Protein 8X8H (pdb70)

Organism: Lachnoclostridium phytofermentans (strain ATCC 700394 / DSM 18823 / ISDg) (NCBI:txid357809)

Solvent-accessible surface area: 21755 Å² total; per-residue (Å²): 115,79,33,15,26,20,23,0,21,0,27,36,8,18,56,54,4,53,37,38,44,28,50,48,28,10,13,0,3,0,2,9,43,78,16,89,1,46,0,27,88,14,81,74,68,86,68,81,72,115,4,75,30,39,0,45,0,54,11,116,5,68,66,38,75,42,0,0,2,4,42,3,78,13,47,4,67,0,28,0,32,0,9,1,46,29,86,80,71,27,52,0,4,0,57,1,71,61,114,85,60,53,58,63,71,0,56,94,89,81,8,30,36,0,87,0,73,2,60,56,62,28,33,1,14,0,23,0,38,65,61,4,0,0,0,0,25,0,51,3,18,68,80,114,116,75,76,69,43,33,80,0,28,0,27,116,22,15,42,71,4,76,14,73,52,64,12,31,10,44,31,0,36,0,30,8,17,49,17,86,0,46,0,26,87,13,82,79,66,87,72,76,72,115,4,76,28,40,0,45,0,54,9,125,7,67,30,14,73,45,0,0,17,5,17,1,17,11,50,11,78,0,17,0,33,0,8,1,45,26,80,82,70,26,44,0,5,0,40,1,48,60,118,82,58,58,48,73,65,0,59,86,88,79,9,43,31,2,72,0,81,1,61,21,8,12,55,1,15,0,24,0,46,73,58,4,0,0,0,0,25,0,62,2,14,52,75,117,114,75,32,14,31,22,25,0,23,0,27,40,8,15,58,59,4,50,37,33,42,27,48,50,27,8,13,0,3,0,1,7,42,81,17,66,0,44,0,28,85,14,79,82,71,86,66,84,68,118,4,71,26,40,0,46,0,55,10,115,6,66,66,38,70,44,0,0,1,4,43,5,79,13,48,7,77,0,30,0,34,0,8,1,49,29,86,83,71,27,50,0,4,0,59,1,74,60,114,82,62,54,59,70,69,0,55,77,89,84,8,28,34,0,74,0,80,2,60,59,63,29,32,1,13,0,24,0,41,64,63,4,0,0,0,0,26,0,53,3,18,66,78,116,115,78,79,67,50,39,81,0,29,0,27,118,25,15,40,69,4,77,14,74,55,64,10,30,11,44,33,0,33,0,35,8,15,49,17,85,0,44,0,26,85,13,81,84,68,85,78,79,61,112,5,73,30,39,0,46,0,54,10,128,7,68,27,13,64,42,0,0,16,5,17,1,17,11,48,4,69,0,23,0,32,0,8,1,46,29,85,86,67,23,48,0,6,0,40,1,56,60,128,79,56,56,50,74,67,0,57,76,84,84,9,38,32,3,89,2,86,2,59,23,9,12,53,1,14,0,25,0,46,74,57,4,0,0,0,0,29,0,54,2,14,56,62,128

Nearest PDB structures (foldseek):
  8x8h-assembly4_D  TM=1.006E+00  e=2.859E-27  Lachnoclostridium phytofermentans ISDg
  8wc1-assembly1_A  TM=9.326E-01  e=4.404E-12  Monoglobus pectinilyticus
  2o8o-assembly2_B  TM=5.881E-01  e=1.374E-01  Hathewaya histolytica
  8pdz-assembly1_R  TM=3.563E-01  e=3.469E-02  Bacillus paranthracis
  7t69-assembly1_A  TM=2.043E-01  e=1.179E-01  Fusarium oxysporum f. sp. lycopersici

InterPro domains:
  IPR006626 Parallel beta-helix repeat [SM00710] (54-87)
  IPR006626 Parallel beta-helix repeat [SM00710] (296-318)
  IPR006626 Parallel beta-helix repeat [SM00710] (352-381)
  IPR006626 Parallel beta-helix repeat [SM00710] (384-406)
  IPR006626 Parallel beta-helix repeat [SM00710] (413-447)
  IPR006626 Parallel beta-helix repeat [SM00710] (451-473)
  IPR011050 Pectin lyase fold/virulence factor [SSF51126] (194-557)
  IPR012334 Pectin lyase fold [G3DSA:2.160.20.10] (189-616)
  IPR052052 Polysaccharide Lyase 9 [PTHR40088] (191-612)
  IPR053868 Pel9A-like, right handed beta-helix region [PF22842] (203-503)

St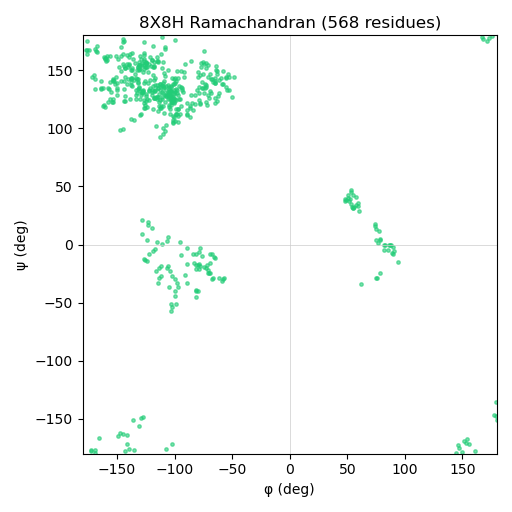ructure (mmCIF, N/CA/C/O backbone):
data_8X8H
#
_entry.id   8X8H
#
_cell.length_a   81.100
_cell.length_b   81.100
_cell.length_c   251.942
_cell.angle_alpha   90.00
_cell.angle_beta   90.00
_cell.angle_gamma   90.00
#
_symmetry.space_group_name_H-M   'P 41 21 2'
#
loop_
_entity.id
_entity.type
_entity.pdbx_description
1 polymer 'Pectate disaccharide-lyase'
2 water water
#
loop_
_atom_site.group_PDB
_atom_site.id
_atom_site.type_symbol
_atom_site.label_atom_id
_atom_site.label_alt_id
_atom_site.label_comp_id
_atom_site.label_asym_id
_atom_site.label_entity_id
_atom_site.label_seq_id
_atom_site.pdbx_PDB_ins_code
_atom_site.Cartn_x
_atom_site.Cartn_y
_atom_site.Cartn_z
_atom_site.occupancy
_atom_site.B_iso_or_equiv
_atom_site.auth_seq_id
_atom_site.auth_comp_id
_atom_site.auth_asym_id
_atom_site.auth_atom_id
_atom_site.pdbx_PDB_model_num
ATOM 1 N N . ALA A 1 3 ? 10.255 16.719 44.949 1.00 47.48 1 ALA A N 1
ATOM 2 C CA . ALA A 1 3 ? 10.154 16.149 43.599 1.00 61.02 1 ALA A CA 1
ATOM 3 C C . ALA A 1 3 ? 8.981 16.768 42.830 1.00 56.52 1 ALA A C 1
ATOM 4 O O . ALA A 1 3 ? 7.830 16.703 43.289 1.00 44.80 1 ALA A O 1
ATOM 6 N N . THR A 1 4 ? 9.249 17.367 41.665 1.00 49.31 2 THR A N 1
ATOM 7 C CA . THR A 1 4 ? 8.185 18.027 40.917 1.00 39.56 2 THR A CA 1
ATOM 8 C C . THR A 1 4 ? 8.300 17.694 39.427 1.00 41.31 2 THR A C 1
ATOM 9 O O . THR A 1 4 ? 9.322 17.195 38.949 1.00 42.99 2 THR A O 1
ATOM 13 N N . THR A 1 5 ? 7.229 17.978 38.693 1.00 32.48 3 THR A N 1
ATOM 14 C CA . THR A 1 5 ? 7.208 17.812 37.246 1.00 33.75 3 THR A CA 1
ATOM 15 C C . THR A 1 5 ? 6.811 19.132 36.595 1.00 34.06 3 THR A C 1
ATOM 16 O O . THR A 1 5 ? 5.777 19.714 36.942 1.00 32.04 3 THR A O 1
ATOM 20 N N . THR A 1 6 ? 7.609 19.591 35.636 1.00 30.96 4 THR A N 1
ATOM 21 C CA . THR A 1 6 ? 7.258 20.779 34.872 1.00 28.17 4 THR A CA 1
ATOM 22 C C . THR A 1 6 ? 6.209 20.416 33.826 1.00 30.00 4 THR A C 1
ATOM 23 O O . THR A 1 6 ? 6.442 19.542 32.976 1.00 29.58 4 THR A O 1
ATOM 27 N N . THR A 1 7 ? 5.044 21.068 33.896 1.00 24.39 5 THR A N 1
ATOM 28 C CA . THR A 1 7 ? 3.932 20.759 32.999 1.00 25.80 5 THR A CA 1
ATOM 29 C C . THR A 1 7 ? 3.618 21.877 32.012 1.00 28.39 5 THR A C 1
ATOM 30 O O . THR A 1 7 ? 2.909 21.630 31.030 1.00 28.32 5 THR A O 1
ATOM 34 N N . HIS A 1 8 ? 4.067 23.101 32.276 1.00 24.19 6 HIS A N 1
ATOM 35 C CA . HIS A 1 8 ? 3.843 24.232 31.382 1.00 26.46 6 HIS A CA 1
ATOM 36 C C . HIS A 1 8 ? 5.103 25.071 31.359 1.00 28.61 6 HIS A C 1
ATOM 37 O O . HIS A 1 8 ? 5.752 25.271 32.405 1.00 28.49 6 HIS A O 1
ATOM 44 N N . GLU A 1 9 ? 5.418 25.600 30.187 1.00 25.67 7 GLU A N 1
ATOM 45 C CA . GLU A 1 9 ? 6.482 26.587 30.092 1.00 27.34 7 GLU A CA 1
ATOM 46 C C . GLU A 1 9 ? 6.260 27.490 28.892 1.00 32.33 7 GLU A C 1
ATOM 47 O O . GLU A 1 9 ? 5.844 27.038 27.819 1.00 27.75 7 GLU A O 1
ATOM 53 N N . LEU A 1 10 ? 6.548 28.773 29.077 1.00 26.52 8 LEU A N 1
ATOM 54 C CA . LEU A 1 10 ? 6.431 29.741 27.988 1.00 27.83 8 LEU A CA 1
ATOM 55 C C . LEU A 1 10 ? 7.554 30.752 28.164 1.00 30.39 8 LEU A C 1
ATOM 56 O O . LEU A 1 10 ? 7.443 31.679 28.979 1.00 27.47 8 LEU A O 1
ATOM 61 N N . ASN A 1 11 ? 8.631 30.567 27.410 1.00 25.03 9 ASN A N 1
ATOM 62 C CA . ASN A 1 11 ? 9.646 31.603 27.227 1.00 23.06 9 ASN A CA 1
ATOM 63 C C . ASN A 1 11 ? 9.223 32.443 26.032 1.00 29.56 9 ASN A C 1
ATOM 64 O O . ASN A 1 11 ? 9.232 31.950 24.887 1.00 24.98 9 ASN A O 1
ATOM 69 N N . VAL A 1 12 ? 8.849 33.707 26.300 1.00 22.95 10 VAL A N 1
ATOM 70 C CA . VAL A 1 12 ? 8.343 34.613 25.256 1.00 24.84 10 VAL A CA 1
ATOM 71 C C . VAL A 1 12 ? 9.375 34.791 24.150 1.00 26.63 10 VAL A C 1
ATOM 72 O O . VAL A 1 12 ? 9.019 34.986 22.972 1.00 27.71 10 VAL A O 1
ATOM 76 N N . SER A 1 13 ? 10.660 34.723 24.507 1.00 24.53 11 SER A N 1
ATOM 77 C CA . SER A 1 13 ? 11.731 34.863 23.531 1.00 29.04 11 SER A CA 1
ATOM 78 C C . SER A 1 13 ? 11.752 33.696 22.549 1.00 36.16 11 SER A C 1
ATOM 79 O O . SER A 1 13 ? 12.175 33.871 21.408 1.00 32.09 11 SER A O 1
ATOM 82 N N . ASN A 1 14 ? 11.305 32.507 22.968 1.00 29.77 12 ASN A N 1
ATOM 83 C CA . ASN A 1 14 ? 11.364 31.313 22.130 1.00 29.87 12 ASN A CA 1
ATOM 84 C C . ASN A 1 14 ? 10.023 30.879 21.577 1.00 33.32 12 ASN A C 1
ATOM 85 O O . ASN A 1 14 ? 9.997 30.099 20.619 1.00 30.07 12 ASN A O 1
ATOM 90 N N . SER A 1 15 ? 8.912 31.306 22.175 1.00 26.02 13 SER A N 1
ATOM 91 C CA . SER A 1 15 ? 7.619 30.786 21.780 1.00 28.93 13 SER A CA 1
ATOM 92 C C . SER A 1 15 ? 6.676 31.828 21.208 1.00 22.63 13 SER A C 1
ATOM 93 O O . SER A 1 15 ? 5.564 31.473 20.809 1.00 25.74 13 SER A O 1
ATOM 96 N N . MET A 1 16 ? 7.055 33.099 21.184 1.00 27.00 14 MET A N 1
ATOM 97 C CA . MET A 1 16 ? 6.207 34.117 20.595 1.00 21.58 14 MET A CA 1
ATOM 98 C C . MET A 1 16 ? 7.013 34.889 19.572 1.00 23.97 14 MET A C 1
ATOM 99 O O . MET A 1 16 ? 8.234 34.769 19.504 1.00 27.66 14 MET A O 1
ATOM 104 N N . THR A 1 17 ? 6.304 35.637 18.723 1.00 25.81 15 THR A N 1
ATOM 105 C CA . THR A 1 17 ? 6.956 36.510 17.756 1.00 29.43 15 THR A CA 1
ATOM 106 C C . THR A 1 17 ? 6.327 37.891 17.825 1.00 24.29 15 THR A C 1
ATOM 107 O O . THR A 1 17 ? 5.162 38.045 18.212 1.00 26.23 15 THR A O 1
ATOM 111 N N . VAL A 1 18 ? 7.122 38.887 17.433 1.00 24.84 16 VAL A N 1
ATOM 112 C CA . VAL A 1 18 ? 6.716 40.286 17.498 1.00 29.53 16 VAL A CA 1
ATOM 113 C C . VAL A 1 18 ? 5.413 40.512 16.746 1.00 34.29 16 VAL A C 1
ATOM 114 O O . VAL A 1 18 ? 5.230 40.033 15.616 1.00 29.61 16 VAL A O 1
ATOM 118 N N . GLY A 1 19 ? 4.510 41.267 17.354 1.00 28.66 17 GLY A N 1
ATOM 119 C CA . GLY A 1 19 ? 3.212 41.472 16.750 1.00 31.22 17 GLY A CA 1
ATOM 120 C C . GLY A 1 19 ? 2.175 41.942 17.745 1.00 33.54 17 GLY A C 1
ATOM 121 O O . GLY A 1 19 ? 2.445 42.165 18.931 1.00 30.09 17 GLY A O 1
ATOM 122 N N . GLN A 1 20 ? 0.968 42.091 17.221 1.00 26.01 18 GLN A N 1
ATOM 123 C CA . GLN A 1 20 ? -0.181 42.582 17.966 1.00 28.13 18 GLN A CA 1
ATOM 124 C C . GLN A 1 20 ? -1.354 41.649 17.712 1.00 35.77 18 GLN A C 1
ATOM 125 O O . GLN A 1 20 ? -1.629 41.277 16.560 1.00 28.72 18 GLN A O 1
ATOM 131 N N . TYR A 1 21 ? -2.043 41.281 18.781 1.00 26.26 19 TYR A N 1
ATOM 132 C CA . TYR A 1 21 ? -3.030 40.204 18.747 1.00 29.40 19 TYR A CA 1
ATOM 133 C C . TYR A 1 21 ? -4.301 40.670 19.452 1.00 32.50 19 TYR A C 1
ATOM 134 O O . TYR A 1 21 ? -4.252 41.101 20.612 1.00 31.00 19 TYR A O 1
ATOM 143 N N . SER A 1 22 ? -5.440 40.582 18.760 1.00 29.74 20 SER A N 1
ATOM 144 C CA . SER A 1 22 ? -6.681 41.151 19.273 1.00 28.77 20 SER A CA 1
ATOM 145 C C . SER A 1 22 ? -7.743 40.107 19.576 1.00 27.59 20 SER A C 1
ATOM 146 O O . SER A 1 22 ? -8.860 40.470 19.947 1.00 28.89 20 SER A O 1
ATOM 149 N N . SER A 1 23 ? -7.453 38.832 19.406 1.00 28.40 21 SER A N 1
ATOM 150 C CA . SER A 1 23 ? -8.422 37.799 19.728 1.00 32.45 21 SER A CA 1
ATOM 151 C C . SER A 1 23 ? -7.754 36.814 20.666 1.00 29.51 21 SER A C 1
ATOM 152 O O . SER A 1 23 ? -6.529 36.647 20.633 1.00 29.02 21 SER A O 1
ATOM 155 N N . ASP A 1 24 ? -8.564 36.189 21.520 1.00 31.59 22 ASP A N 1
ATOM 156 C CA . ASP A 1 24 ? -8.033 35.296 22.544 1.00 34.00 22 ASP A CA 1
ATOM 157 C C . ASP A 1 24 ? -7.448 34.053 21.887 1.00 36.10 22 ASP A C 1
ATOM 158 O O . ASP A 1 24 ? -7.990 33.544 20.903 1.00 28.13 22 ASP A O 1
ATOM 163 N N . PHE A 1 25 ? -6.341 33.564 22.442 1.00 27.62 23 PHE A N 1
ATOM 164 C CA . PHE A 1 25 ? -5.607 32.444 21.867 1.00 27.38 23 PHE A CA 1
ATOM 165 C C . PHE A 1 25 ? -4.914 31.682 22.980 1.00 30.80 23 PHE A C 1
ATOM 166 O O . PHE A 1 25 ? -4.728 32.188 24.099 1.00 30.97 23 PHE A O 1
ATOM 174 N N . THR A 1 26 ? -4.522 30.456 22.665 1.00 26.65 24 THR A N 1
ATOM 175 C CA . THR A 1 26 ? -3.853 29.595 23.639 1.00 28.00 24 THR A CA 1
ATOM 176 C C . THR A 1 26 ? -2.496 29.209 23.079 1.00 30.75 24 THR A C 1
ATOM 177 O O . THR A 1 26 ? -2.380 28.863 21.897 1.00 28.02 24 THR A O 1
ATOM 181 N N . LEU A 1 27 ? -1.473 29.297 23.913 1.00 26.02 25 LEU A N 1
ATOM 182 C CA . LEU A 1 27 ? -0.104 29.039 23.498 1.00 24.72 25 LEU A CA 1
ATOM 183 C C . LEU A 1 27 ? 0.603 28.342 24.640 1.00 29.57 25 LEU A C 1
ATOM 184 O O . LEU A 1 27 ? 0.631 28.875 25.757 1.00 26.85 25 LEU A O 1
ATOM 189 N N . ASN A 1 28 ? 1.163 27.161 24.374 1.00 26.66 26 ASN A N 1
ATOM 190 C CA . ASN A 1 28 ? 1.924 26.428 25.397 1.00 25.76 26 ASN A CA 1
ATOM 191 C C . ASN A 1 28 ? 1.085 26.186 26.655 1.00 28.75 26 ASN A C 1
ATOM 192 O O . ASN A 1 28 ? 1.617 26.171 27.783 1.00 28.64 26 ASN A O 1
ATOM 197 N N . GLY A 1 29 ? -0.230 26.024 26.468 1.00 26.38 27 GLY A N 1
ATOM 198 C CA . GLY A 1 29 ? -1.161 25.774 27.554 1.00 31.13 27 GLY A CA 1
ATOM 199 C C . GLY A 1 29 ? -1.638 27.008 28.299 1.00 28.80 27 GLY A C 1
ATOM 200 O O . GLY A 1 29 ? -2.440 26.873 29.238 1.00 30.48 27 GLY A O 1
ATOM 201 N N . PHE A 1 30 ? -1.172 28.200 27.916 1.00 25.38 28 PHE A N 1
ATOM 202 C CA . PHE A 1 30 ? -1.585 29.460 28.525 1.00 25.95 28 PHE A CA 1
ATOM 203 C C . PHE A 1 30 ? -2.566 30.159 27.602 1.00 28.53 28 PHE A C 1
ATOM 204 O O . PHE A 1 30 ? -2.313 30.275 26.392 1.00 26.23 28 PHE A O 1
ATOM 212 N N . THR A 1 31 ? -3.676 30.627 28.154 1.00 26.79 29 THR A N 1
ATOM 213 C CA . THR A 1 31 ? -4.702 31.277 27.340 1.00 26.35 29 THR A CA 1
ATOM 214 C C . THR A 1 31 ? -4.631 32.780 27.582 1.00 33.60 29 THR A C 1
ATOM 215 O O . THR A 1 31 ? -4.755 33.245 28.729 1.00 26.98 29 THR A O 1
ATOM 219 N N . PHE A 1 32 ? -4.351 33.518 26.510 1.00 23.69 30 PHE A N 1
ATOM 220 C CA . PHE A 1 32 ? -4.241 34.971 26.538 1.00 28.12 30 PHE A CA 1
ATOM 221 C C . PHE A 1 32 ? -5.615 35.565 26.284 1.00 33.29 30 PHE A C 1
ATOM 222 O O . PHE A 1 32 ? -6.237 35.298 25.236 1.00 28.00 30 PHE A O 1
ATOM 230 N N . ILE A 1 33 ? -6.089 36.365 27.232 1.00 25.22 31 ILE A N 1
ATOM 231 C CA . ILE A 1 33 ? -7.478 36.824 27.257 1.00 31.60 31 ILE A CA 1
ATOM 232 C C . ILE A 1 33 ? -7.487 38.329 27.051 1.00 31.79 31 ILE A C 1
ATOM 233 O O . ILE A 1 33 ? -6.992 39.076 27.902 1.00 30.49 31 ILE A O 1
ATOM 238 N N . THR A 1 34 ? -8.068 38.779 25.925 1.00 31.59 32 THR A N 1
ATOM 239 C CA . THR A 1 34 ? -7.964 40.188 25.552 1.00 26.96 32 THR A CA 1
ATOM 240 C C . THR A 1 34 ? -8.939 41.076 26.308 1.00 31.06 32 THR A C 1
ATOM 241 O O . THR A 1 34 ? -8.580 42.201 26.670 1.00 33.42 32 THR A O 1
ATOM 245 N N . GLY A 1 35 ? -10.172 40.615 26.527 1.00 32.16 33 GLY A N 1
ATOM 246 C CA . GLY A 1 35 ? -11.234 41.486 27.019 1.00 33.66 33 GLY A CA 1
ATOM 247 C C . GLY A 1 35 ? -11.400 42.720 26.144 1.00 35.67 33 GLY A C 1
ATOM 248 O O . GLY A 1 35 ? -11.740 43.806 26.625 1.00 34.97 33 GLY A O 1
ATOM 249 N N . GLY A 1 36 ? -11.135 42.567 24.852 1.00 33.64 34 GLY A N 1
ATOM 250 C CA . GLY A 1 36 ? -11.257 43.662 23.907 1.00 37.31 34 GLY A CA 1
ATOM 251 C C . GLY A 1 36 ? -10.029 44.537 23.757 1.00 40.76 34 GLY A C 1
ATOM 252 O O . GLY A 1 36 ? -10.056 45.484 22.962 1.00 36.07 34 GLY A O 1
ATOM 253 N N . SER A 1 37 ? -8.955 44.263 24.485 1.00 33.89 35 SER A N 1
ATOM 254 C CA . SER A 1 37 ? -7.705 44.987 24.305 1.00 34.21 35 SER A CA 1
ATOM 255 C C . SER A 1 37 ? -6.740 44.166 23.456 1.00 37.46 35 SER A C 1
ATOM 256 O O . SER A 1 37 ? -7.015 43.030 23.077 1.00 45.01 35 SER A O 1
ATOM 259 N N . ILE A 1 38 ? -5.593 44.758 23.156 1.00 34.78 36 ILE A N 1
ATOM 260 C CA . ILE A 1 38 ? -4.530 44.122 22.386 1.00 30.36 36 ILE A CA 1
ATOM 261 C C . ILE A 1 38 ? -3.518 43.491 23.340 1.00 30.73 36 ILE A C 1
ATOM 262 O O . ILE A 1 38 ? -3.158 44.091 24.365 1.00 34.87 36 ILE A O 1
ATOM 267 N N . TRP A 1 39 ? -3.099 42.259 23.036 1.00 28.90 37 TRP A N 1
ATOM 268 C CA . TRP A 1 39 ? -1.859 41.697 23.568 1.00 27.33 37 TRP A CA 1
ATOM 269 C C . TRP A 1 39 ? -0.739 41.958 22.566 1.00 34.58 37 TRP A C 1
ATOM 270 O O . TRP A 1 39 ? -0.907 41.695 21.365 1.00 30.38 37 TRP A O 1
ATOM 281 N N . GLU A 1 40 ? 0.407 42.450 23.048 1.00 29.25 38 GLU A N 1
ATOM 282 C CA . GLU A 1 40 ? 1.497 42.821 22.153 1.00 25.65 38 GLU A CA 1
ATOM 283 C C . GLU A 1 40 ? 2.808 42.166 22.570 1.00 29.99 38 GLU A C 1
ATOM 284 O O . GLU A 1 40 ? 3.173 42.170 23.754 1.00 28.32 38 GLU A O 1
ATOM 290 N N . VAL A 1 41 ? 3.502 41.594 21.589 1.00 26.75 39 VAL A N 1
ATOM 291 C CA . VAL A 1 41 ? 4.850 41.063 21.735 1.00 26.71 39 VAL A CA 1
ATOM 292 C C . VAL A 1 41 ? 5.808 42.051 21.076 1.00 34.26 39 VAL A C 1
ATOM 293 O O . VAL A 1 41 ? 5.595 42.445 19.919 1.00 28.99 39 VAL A O 1
ATOM 297 N N . ASP A 1 42 ? 6.857 42.465 21.792 1.00 26.04 40 ASP A N 1
ATOM 298 C CA . ASP A 1 42 ? 7.863 43.322 21.163 1.00 31.70 40 ASP A CA 1
ATOM 299 C C . ASP A 1 42 ? 9.245 42.972 21.715 1.00 32.60 40 ASP A C 1
ATOM 300 O O . ASP A 1 42 ? 9.388 42.108 22.586 1.00 27.66 40 ASP A O 1
ATOM 305 N N . SER A 1 43 ? 10.283 43.628 21.181 1.00 28.43 41 SER A N 1
ATOM 306 C CA . SER A 1 43 ? 11.653 43.336 21.601 1.00 29.20 41 SER A CA 1
ATOM 307 C C . SER A 1 43 ? 11.950 44.054 22.914 1.00 31.34 41 SER A C 1
ATOM 308 O O . SER A 1 43 ? 11.636 45.237 23.076 1.00 27.68 41 SER A O 1
ATOM 311 N N . SER A 1 44 ? 12.536 43.322 23.856 1.00 31.26 42 SER A N 1
ATOM 312 C CA . SER A 1 44 ? 12.926 43.893 25.144 1.00 31.56 42 SER A CA 1
ATOM 313 C C . SER A 1 44 ? 13.961 42.945 25.708 1.00 29.96 42 SER A C 1
ATOM 314 O O . SER A 1 44 ? 13.660 41.760 25.891 1.00 26.83 42 SER A O 1
ATOM 317 N N . SER A 1 45 ? 15.186 43.434 25.922 1.00 29.97 43 SER A N 1
ATOM 318 C CA . SER A 1 45 ? 16.271 42.606 26.430 1.00 29.43 43 SER A CA 1
ATOM 319 C C . SER A 1 45 ? 16.382 42.801 27.942 1.00 30.44 43 SER A C 1
ATOM 320 O O . SER A 1 45 ? 16.707 43.899 28.407 1.00 31.48 43 SER A O 1
ATOM 323 N N . ARG A 1 46 ? 16.140 41.727 28.694 1.00 29.48 44 ARG A N 1
ATOM 324 C CA . ARG A 1 46 ? 16.301 41.712 30.147 1.00 32.16 44 ARG A CA 1
ATOM 325 C C . ARG A 1 46 ? 16.835 40.349 30.561 1.00 33.06 44 ARG A C 1
ATOM 326 O O . ARG A 1 46 ? 16.588 39.342 29.894 1.00 29.37 44 ARG A O 1
ATOM 334 N N . SER A 1 47 ? 17.571 40.316 31.668 1.00 29.78 45 SER A N 1
ATOM 335 C CA . SER A 1 47 ? 18.139 39.069 32.158 1.00 30.32 45 SER A CA 1
ATOM 336 C C . SER A 1 47 ? 17.625 38.769 33.552 1.00 33.88 45 SER A C 1
ATOM 337 O O . SER A 1 47 ? 17.268 39.676 34.308 1.00 30.56 45 SER A O 1
ATOM 340 N N . TYR A 1 48 ? 17.611 37.483 33.888 1.00 31.26 46 TYR A N 1
ATOM 341 C CA . TYR A 1 48 ? 17.352 37.064 35.258 1.00 34.46 46 TYR A CA 1
ATOM 342 C C . TYR A 1 48 ? 17.976 35.697 35.465 1.00 35.54 46 TYR A C 1
ATOM 343 O O . TYR A 1 48 ? 17.782 34.795 34.643 1.00 35.57 46 TYR A O 1
ATOM 352 N N . GLY A 1 49 ? 18.724 35.555 36.552 1.00 38.24 47 GLY A N 1
ATOM 353 C CA . GLY A 1 49 ? 19.245 34.252 36.924 1.00 40.30 47 GLY A CA 1
ATOM 354 C C . GLY A 1 49 ? 20.093 33.611 35.849 1.00 42.26 47 GLY A C 1
ATOM 355 O O . GLY A 1 49 ? 19.977 32.402 35.612 1.00 42.94 47 GLY A O 1
ATOM 356 N N . GLY A 1 50 ? 20.937 34.396 35.185 1.00 39.00 48 GLY A N 1
ATOM 357 C CA . GLY A 1 50 ? 21.817 33.875 34.158 1.00 38.37 48 GLY A CA 1
ATOM 358 C C . GLY A 1 50 ? 21.163 33.575 32.825 1.00 42.91 48 GLY A C 1
ATOM 359 O O . GLY A 1 50 ? 21.857 33.102 31.919 1.00 44.24 48 GLY A O 1
ATOM 360 N N . VAL A 1 51 ? 19.854 33.835 32.672 1.00 37.83 49 VAL A N 1
ATOM 361 C CA . VAL A 1 51 ? 19.128 33.661 31.413 1.00 32.97 49 VAL A CA 1
ATOM 362 C C . VAL A 1 51 ? 18.875 35.027 30.799 1.00 36.04 49 VAL A C 1
ATOM 363 O O . VAL A 1 51 ? 18.453 35.961 31.492 1.00 30.28 49 VAL A O 1
ATOM 367 N N . ASN A 1 52 ? 19.101 35.144 29.491 1.00 33.07 50 ASN A N 1
ATOM 368 C CA . ASN A 1 52 ? 18.894 36.392 28.764 1.00 31.81 50 ASN A CA 1
ATOM 369 C C . ASN A 1 52 ? 17.631 36.287 27.925 1.00 34.09 50 ASN A C 1
ATOM 370 O O . ASN A 1 52 ? 17.498 35.369 27.110 1.00 32.04 50 ASN A O 1
ATOM 375 N N . PHE A 1 53 ? 16.716 37.226 28.117 1.00 29.06 51 PHE A N 1
ATOM 376 C CA . PHE A 1 53 ? 15.487 37.270 27.347 1.00 30.16 51 PHE A CA 1
ATOM 377 C C . PHE A 1 53 ? 15.571 38.406 26.336 1.00 28.81 51 PHE A C 1
ATOM 378 O O . PHE A 1 53 ? 16.235 39.419 26.575 1.00 28.26 51 PHE A O 1
ATOM 386 N N . THR A 1 54 ? 14.888 38.225 25.195 1.00 27.28 52 THR A N 1
ATOM 387 C CA . THR A 1 54 ? 14.908 39.223 24.133 1.00 30.89 52 THR A CA 1
ATOM 388 C C . THR A 1 54 ? 13.531 39.717 23.722 1.00 28.27 52 THR A C 1
ATOM 389 O O . THR A 1 54 ? 13.444 40.752 23.056 1.00 27.87 52 THR A O 1
ATOM 393 N N . GLN A 1 55 ? 12.457 39.040 24.115 1.00 26.94 53 GLN A N 1
ATOM 394 C CA . GLN A 1 55 ? 11.119 39.526 23.847 1.00 23.25 53 GLN A CA 1
ATOM 395 C C . GLN A 1 55 ? 10.280 39.510 25.107 1.00 24.14 53 GLN A C 1
ATOM 396 O O . GLN A 1 55 ? 10.500 38.705 26.010 1.00 24.53 53 GLN A O 1
ATOM 402 N N . ARG A 1 56 ? 9.290 40.383 25.130 1.00 22.81 54 ARG A N 1
ATOM 403 C CA . ARG A 1 56 ? 8.279 40.392 26.171 1.00 25.61 54 ARG A CA 1
ATOM 404 C C . ARG A 1 56 ? 6.906 40.343 25.525 1.00 28.69 54 ARG A C 1
ATOM 405 O O . ARG A 1 56 ? 6.723 40.713 24.353 1.00 25.87 54 ARG A O 1
ATOM 413 N N . VAL A 1 57 ? 5.937 39.888 26.310 1.00 21.05 55 VAL A N 1
ATOM 414 C CA . VAL A 1 57 ? 4.536 40.060 25.992 1.00 22.82 55 VAL A CA 1
ATOM 415 C C . VAL A 1 57 ? 3.955 40.994 27.054 1.00 29.30 55 VAL A C 1
ATOM 416 O O . VAL A 1 57 ? 4.074 40.732 28.264 1.00 26.42 55 VAL A O 1
ATOM 420 N N . LYS A 1 58 ? 3.381 42.125 26.614 1.00 25.03 56 LYS A N 1
ATOM 421 C CA . LYS A 1 58 ? 2.983 43.181 27.540 1.00 31.31 56 LYS A CA 1
ATOM 422 C C . LYS A 1 58 ? 1.479 43.378 27.495 1.00 30.15 56 LYS A C 1
ATOM 423 O O . LYS A 1 58 ? 0.857 43.242 26.440 1.00 26.71 56 LYS A O 1
ATOM 429 N N . SER A 1 59 ? 0.889 43.661 28.663 1.00 26.00 57 SER A N 1
ATOM 430 C CA . SER A 1 59 ? -0.567 43.685 28.747 1.00 29.63 57 SER A CA 1
ATOM 431 C C . SER A 1 59 ? -1.154 44.923 28.090 1.00 27.34 57 SER A C 1
ATOM 432 O O . SER A 1 59 ? -2.341 44.924 27.740 1.00 27.81 57 SER A O 1
ATOM 435 N N . GLY A 1 60 ? -0.351 45.962 27.903 1.00 29.58 58 GLY A N 1
ATOM 436 C CA . GLY A 1 60 ? -0.844 47.210 27.370 1.00 32.33 58 GLY A CA 1
ATOM 437 C C . GLY A 1 60 ? -1.571 48.085 28.360 1.00 35.86 58 GLY A C 1
ATOM 438 O O . GLY A 1 60 ? -2.090 49.134 27.962 1.00 30.87 58 GLY A O 1
ATOM 439 N N . GLY A 1 61 ? -1.637 47.694 29.632 1.00 30.33 59 GLY A N 1
ATOM 440 C CA . GLY A 1 61 ? -2.321 48.493 30.628 1.00 34.84 59 GLY A CA 1
ATOM 441 C C . GLY A 1 61 ? -2.863 47.612 31.736 1.00 32.58 59 GLY A C 1
ATOM 442 O O . GLY A 1 61 ? -2.522 46.437 31.849 1.00 30.67 59 GLY A O 1
ATOM 443 N N . LYS A 1 62 ? -3.698 48.218 32.573 1.00 33.60 60 LYS A N 1
ATOM 444 C CA . LYS A 1 62 ? -4.323 47.471 33.653 1.00 32.29 60 LYS A CA 1
ATOM 445 C C . LYS A 1 62 ? -5.431 46.582 33.107 1.00 33.43 60 LYS A C 1
ATOM 446 O O . LYS A 1 62 ? -5.981 46.815 32.023 1.00 34.40 60 LYS A O 1
ATOM 452 N N . GLY A 1 63 ? -5.745 45.535 33.865 1.00 32.95 61 GLY A N 1
ATOM 453 C CA . GLY A 1 63 ? -6.742 44.578 33.427 1.00 32.00 61 GLY A CA 1
ATOM 454 C C . GLY A 1 63 ? -7.504 43.933 34.565 1.00 33.53 61 GLY A C 1
ATOM 455 O O . GLY A 1 63 ? -7.470 44.428 35.689 1.00 31.38 61 GLY A O 1
ATOM 456 N N . THR A 1 64 ? -8.203 42.838 34.280 1.00 32.05 62 THR A N 1
ATOM 457 C CA . THR A 1 64 ? -8.986 42.082 35.257 1.00 30.63 62 THR A CA 1
ATOM 458 C C . THR A 1 64 ? -8.802 40.604 34.929 1.00 32.57 62 THR A C 1
ATOM 459 O O . THR A 1 64 ? -8.034 40.243 34.027 1.00 31.48 62 THR A O 1
ATOM 463 N N . ILE A 1 65 ? -9.563 39.731 35.598 1.00 30.42 63 ILE A N 1
ATOM 464 C CA . ILE A 1 65 ? -9.505 38.320 35.226 1.00 30.65 63 ILE A CA 1
ATOM 465 C C . ILE A 1 65 ? -10.130 38.047 33.865 1.00 33.65 63 ILE A C 1
ATOM 466 O O . ILE A 1 65 ? -10.016 36.929 33.361 1.00 32.44 63 ILE A O 1
ATOM 471 N N . SER A 1 66 ? -10.784 39.026 33.249 1.00 31.55 64 SER A N 1
ATOM 472 C CA . SER A 1 66 ? -11.338 38.820 31.914 1.00 34.53 64 SER A CA 1
ATOM 473 C C . SER A 1 66 ? -10.814 39.841 30.909 1.00 36.95 64 SER A C 1
ATOM 474 O O . SER A 1 66 ? -11.403 40.003 29.836 1.00 37.23 64 SER A O 1
ATOM 477 N N . LYS A 1 67 ? -9.717 40.527 31.231 1.00 32.56 65 LYS A N 1
ATOM 478 C CA . LYS A 1 67 ? -9.175 41.567 30.361 1.00 30.13 65 LYS A CA 1
ATOM 479 C C . LYS A 1 67 ? -7.684 41.688 30.614 1.00 32.82 65 LYS A C 1
ATOM 480 O O . LYS A 1 67 ? -7.265 41.956 31.751 1.00 32.25 65 LYS A O 1
ATOM 486 N N . ARG A 1 68 ? -6.896 41.516 29.550 1.00 29.52 66 ARG A N 1
ATOM 487 C CA . ARG A 1 68 ? -5.440 41.481 29.632 1.00 27.53 66 ARG A CA 1
ATOM 488 C C . ARG A 1 68 ? -4.983 40.448 30.656 1.00 33.41 66 ARG A C 1
ATOM 489 O O . ARG A 1 68 ? -4.087 40.689 31.479 1.00 28.15 66 ARG A O 1
ATOM 497 N N . ALA A 1 69 ? -5.600 39.272 30.596 1.00 28.23 67 ALA A N 1
ATOM 498 C CA . ALA A 1 69 ? -5.327 38.227 31.565 1.00 30.48 67 ALA A CA 1
ATOM 499 C C . ALA A 1 69 ? -4.680 37.034 30.882 1.00 29.72 67 ALA A C 1
ATOM 500 O O . ALA A 1 69 ? -4.828 36.830 29.672 1.00 26.96 67 ALA A O 1
ATOM 502 N N . ILE A 1 70 ? -3.975 36.227 31.675 1.00 29.13 68 ILE A N 1
ATOM 503 C CA . ILE A 1 70 ? -3.389 34.977 31.201 1.00 26.34 68 ILE A CA 1
ATOM 504 C C . ILE A 1 70 ? -3.843 33.831 32.103 1.00 28.53 68 ILE A C 1
ATOM 505 O O . ILE A 1 70 ? -3.552 33.829 33.310 1.00 24.94 68 ILE A O 1
ATOM 510 N N . SER A 1 71 ? -4.493 32.831 31.522 1.00 26.27 69 SER A N 1
ATOM 511 C CA . SER A 1 71 ? -4.996 31.718 32.317 1.00 26.40 69 SER A CA 1
ATOM 512 C C . SER A 1 71 ? -4.299 30.411 31.944 1.00 30.68 69 SER A C 1
ATOM 513 O O . SER A 1 71 ? -3.673 30.274 30.886 1.00 28.61 69 SER A O 1
ATOM 516 N N . PHE A 1 72 ? -4.407 29.446 32.848 1.00 24.06 70 PHE A N 1
ATOM 517 C CA . PHE A 1 72 ? -3.865 28.110 32.645 1.00 25.42 70 PHE A CA 1
ATOM 518 C C . PHE A 1 72 ? -4.610 27.174 33.575 1.00 30.43 70 PHE A C 1
ATOM 519 O O . PHE A 1 72 ? -5.204 27.607 34.566 1.00 28.80 70 PHE A O 1
ATOM 527 N N . THR A 1 73 ? -4.577 25.887 33.248 1.00 29.39 71 THR A N 1
ATOM 528 C CA . THR A 1 73 ? -5.216 24.868 34.072 1.00 28.86 71 THR A CA 1
ATOM 529 C C . THR A 1 73 ? -4.136 23.970 34.638 1.00 31.92 71 THR A C 1
ATOM 530 O O . THR A 1 73 ? -3.295 23.472 33.890 1.00 26.08 71 THR A O 1
ATOM 534 N N . ALA A 1 74 ? -4.137 23.808 35.964 1.00 28.44 72 ALA A N 1
ATOM 535 C CA . ALA A 1 74 ? -3.153 23.007 36.680 1.00 32.55 72 ALA A CA 1
ATOM 536 C C . ALA A 1 74 ? -3.776 21.649 36.976 1.00 29.74 72 ALA A C 1
ATOM 537 O O . ALA A 1 74 ? -4.952 21.574 37.336 1.00 31.46 72 ALA A O 1
ATOM 539 N N . SER A 1 75 ? -2.998 20.577 36.825 1.00 27.50 73 SER A N 1
ATOM 540 C CA . SER A 1 75 ? -3.537 19.261 37.162 1.00 35.43 73 SER A CA 1
ATOM 541 C C . SER A 1 75 ? -3.326 18.871 38.627 1.00 39.34 73 SER A C 1
ATOM 542 O O . SER A 1 75 ? -3.798 17.807 39.032 1.00 35.87 73 SER A O 1
ATOM 545 N N . GLY A 1 76 ? -2.640 19.688 39.421 1.00 34.33 74 GLY A N 1
ATOM 546 C CA . GLY A 1 76 ? -2.490 19.406 40.842 1.00 33.24 74 GLY A CA 1
ATOM 547 C C . GLY A 1 76 ? -1.824 20.583 41.522 1.00 32.12 74 GLY A C 1
ATOM 548 O O . GLY A 1 76 ? -1.546 21.612 40.900 1.00 30.10 74 GLY A O 1
ATOM 549 N N . ALA A 1 77 ? -1.586 20.431 42.820 1.00 29.68 75 ALA A N 1
ATOM 550 C CA . ALA A 1 77 ? -0.853 21.456 43.565 1.00 29.61 75 ALA A CA 1
ATOM 551 C C . ALA A 1 77 ? 0.574 21.610 43.036 1.00 30.13 75 ALA A C 1
ATOM 552 O O . ALA A 1 77 ? 1.218 20.647 42.609 1.00 33.06 75 ALA A O 1
ATOM 554 N N . GLY A 1 78 ? 1.083 22.838 43.098 1.00 28.70 76 GLY A N 1
ATOM 555 C CA . GLY A 1 78 ? 2.417 23.120 42.613 1.00 29.79 76 GLY A CA 1
ATOM 556 C C . GLY A 1 78 ? 2.818 24.573 42.740 1.00 34.32 76 GLY A C 1
ATOM 557 O O . GLY A 1 78 ? 2.417 25.251 43.691 1.00 26.40 76 GLY A O 1
ATOM 558 N N . GLN A 1 79 ? 3.639 25.052 41.803 1.00 25.70 77 GLN A N 1
ATOM 559 C CA . GLN A 1 79 ? 4.187 26.399 41.837 1.00 27.08 77 GLN A CA 1
ATOM 560 C C . GLN A 1 79 ? 4.108 26.999 40.448 1.00 27.52 77 GLN A C 1
ATOM 561 O O . GLN A 1 79 ? 4.449 26.326 39.479 1.00 25.98 77 GLN A O 1
ATOM 567 N N . LEU A 1 80 ? 3.689 28.258 40.361 1.00 25.74 78 LEU A N 1
ATOM 568 C CA . LEU A 1 80 ? 3.732 29.022 39.114 1.00 25.65 78 LEU A CA 1
ATOM 569 C C . LEU A 1 80 ? 4.843 30.055 39.222 1.00 32.84 78 LEU A C 1
ATOM 570 O O . LEU A 1 80 ? 4.902 30.811 40.201 1.00 26.23 78 LEU A O 1
ATOM 575 N N . THR A 1 81 ? 5.736 30.071 38.238 1.00 27.68 79 THR A N 1
ATOM 576 C CA . THR A 1 81 ? 6.791 31.071 38.176 1.00 28.17 79 THR A CA 1
ATOM 577 C C . THR A 1 81 ? 6.413 32.085 37.106 1.00 29.88 79 THR A C 1
ATOM 578 O O . THR A 1 81 ? 6.095 31.695 35.972 1.00 25.46 79 THR A O 1
ATOM 582 N N . VAL A 1 82 ? 6.471 33.373 37.457 1.00 27.44 80 VAL A N 1
ATOM 583 C CA . VAL A 1 82 ? 6.244 34.474 36.511 1.00 27.40 80 VAL A CA 1
ATOM 584 C C . VAL A 1 82 ? 7.441 35.414 36.585 1.00 29.52 80 VAL A C 1
ATOM 585 O O . VAL A 1 82 ? 7.766 35.917 37.670 1.00 28.02 80 VAL A O 1
ATOM 589 N N . TYR A 1 83 ? 8.083 35.668 35.428 1.00 24.92 81 TYR A N 1
ATOM 590 C CA . TYR A 1 83 ? 9.103 36.704 35.296 1.00 22.70 81 TYR A CA 1
ATOM 591 C C . TYR A 1 83 ? 8.442 37.929 34.682 1.00 25.03 81 TYR A C 1
ATOM 592 O O . TYR A 1 83 ? 8.066 37.920 33.503 1.00 26.24 81 TYR A O 1
ATOM 601 N N . ALA A 1 84 ? 8.328 38.993 35.464 1.00 25.30 82 ALA A N 1
ATOM 602 C CA . ALA A 1 84 ? 7.557 40.156 35.051 1.00 27.63 82 ALA A CA 1
ATOM 603 C C . ALA A 1 84 ? 8.289 41.427 35.456 1.00 28.34 82 ALA A C 1
ATOM 604 O O . ALA A 1 84 ? 9.067 41.447 36.421 1.00 26.16 82 ALA A O 1
ATOM 606 N N . MET A 1 85 ? 7.985 42.498 34.729 1.00 25.82 83 MET A N 1
ATOM 607 C CA . MET A 1 85 ? 8.535 43.833 34.964 1.00 24.20 83 MET A CA 1
ATOM 608 C C . MET A 1 85 ? 7.407 44.836 34.807 1.00 26.96 83 MET A C 1
ATOM 609 O O . MET A 1 85 ? 6.515 44.642 33.974 1.00 27.57 83 MET A O 1
ATOM 614 N N . SER A 1 86 ? 7.404 45.881 35.635 1.00 27.63 84 SER A N 1
ATOM 615 C CA . SER A 1 86 ? 6.513 46.999 35.347 1.00 29.31 84 SER A CA 1
ATOM 616 C C . SER A 1 86 ? 6.837 47.540 33.956 1.00 27.38 84 SER A C 1
ATOM 617 O O . SER A 1 86 ? 8.003 47.657 33.581 1.00 27.08 84 SER A O 1
ATOM 620 N N . SER A 1 87 ? 5.811 47.854 33.178 1.00 27.27 85 SER A N 1
ATOM 621 C CA . SER A 1 87 ? 6.115 48.441 31.874 1.00 29.54 85 SER A CA 1
ATOM 622 C C . SER A 1 87 ? 6.482 49.915 31.962 1.00 31.50 85 SER A C 1
ATOM 623 O O . SER A 1 87 ? 6.801 50.520 30.942 1.00 32.57 85 SER A O 1
ATOM 626 N N . GLY A 1 88 ? 6.427 50.518 33.134 1.00 30.51 86 GLY A N 1
ATOM 627 C CA . GLY A 1 88 ? 6.783 51.911 33.276 1.00 32.40 86 GLY A CA 1
ATOM 628 C C . GLY A 1 88 ? 7.652 52.117 34.507 1.00 40.02 86 GLY A C 1
ATOM 629 O O . GLY A 1 88 ? 8.386 51.227 34.938 1.00 37.50 86 GLY A O 1
ATOM 630 N N . SER A 1 89 ? 7.559 53.305 35.086 1.00 33.79 87 SER A N 1
ATOM 631 C CA . SER A 1 89 ? 8.509 53.591 36.152 1.00 37.51 87 SER A CA 1
ATOM 632 C C . SER A 1 89 ? 7.960 53.287 37.537 1.00 39.96 87 SER A C 1
ATOM 633 O O . SER A 1 89 ? 8.728 53.301 38.504 1.00 45.69 87 SER A O 1
ATOM 636 N N . THR A 1 90 ? 6.669 52.988 37.658 1.00 36.35 88 THR A N 1
ATOM 637 C CA . THR A 1 90 ? 6.032 52.739 38.947 1.00 38.73 88 THR A CA 1
ATOM 638 C C . THR A 1 90 ? 5.922 51.244 39.217 1.00 35.80 88 THR A C 1
ATOM 639 O O . THR A 1 90 ? 5.785 50.437 38.292 1.00 29.81 88 THR A O 1
ATOM 643 N N . SER A 1 91 ? 5.982 50.886 40.499 1.00 30.69 89 SER A N 1
ATOM 644 C CA . SER A 1 91 ? 5.733 49.516 40.925 1.00 29.14 89 SER A CA 1
ATOM 645 C C . SER A 1 91 ? 4.269 49.150 40.707 1.00 36.01 89 SER A C 1
ATOM 646 O O . SER A 1 91 ? 3.370 49.964 40.952 1.00 32.47 89 SER A O 1
ATOM 649 N N . ARG A 1 92 ? 4.032 47.901 40.288 1.00 32.05 90 ARG A N 1
ATOM 650 C CA . ARG A 1 92 ? 2.704 47.416 39.919 1.00 30.01 90 ARG A CA 1
ATOM 651 C C . ARG A 1 92 ? 2.529 45.961 40.348 1.00 31.28 90 ARG A C 1
ATOM 652 O O . ARG A 1 92 ? 3.468 45.163 40.255 1.00 32.27 90 ARG A O 1
ATOM 660 N N . ASN A 1 93 ? 1.320 45.606 40.770 1.00 28.62 91 ASN A N 1
ATOM 661 C CA . ASN A 1 93 ? 1.029 44.227 41.154 1.00 27.97 91 ASN A CA 1
ATOM 662 C C . ASN A 1 93 ? 0.810 43.316 39.943 1.00 33.89 91 ASN A C 1
ATOM 663 O O . ASN A 1 93 ? 0.249 43.722 38.917 1.00 28.33 91 ASN A O 1
ATOM 668 N N . VAL A 1 94 ? 1.239 42.067 40.089 1.00 25.55 92 VAL A N 1
ATOM 669 C CA . VAL A 1 94 ? 0.709 40.941 39.330 1.00 30.51 92 VAL A CA 1
ATOM 670 C C . VAL A 1 94 ? -0.056 40.058 40.308 1.00 26.84 92 VAL A C 1
ATOM 671 O O . VAL A 1 94 ? 0.475 39.710 41.367 1.00 25.79 92 VAL A O 1
ATOM 675 N N . THR A 1 95 ? -1.318 39.745 39.986 1.00 24.57 93 THR A N 1
ATOM 676 C CA . THR A 1 95 ? -2.216 39.017 40.882 1.00 25.55 93 THR A CA 1
ATOM 677 C C . THR A 1 95 ? -2.583 37.664 40.279 1.00 32.59 93 THR A C 1
ATOM 678 O O . THR A 1 95 ? -2.841 37.555 39.074 1.00 26.50 93 THR A O 1
ATOM 682 N N . LEU A 1 96 ? -2.580 36.635 41.119 1.00 26.08 94 LEU A N 1
ATOM 683 C CA . LEU A 1 96 ? -3.063 35.310 40.771 1.00 26.53 94 LEU A CA 1
ATOM 684 C C . LEU A 1 96 ? -4.467 35.124 41.339 1.00 33.25 94 LEU A C 1
ATOM 685 O O . LEU A 1 96 ? -4.682 35.269 42.552 1.00 29.21 94 LEU A O 1
ATOM 690 N N . TYR A 1 97 ? -5.412 34.778 40.469 1.00 26.51 95 TYR A N 1
ATOM 691 C CA . TYR A 1 97 ? -6.776 34.472 40.865 1.00 29.64 95 TYR A CA 1
ATOM 692 C C . TYR A 1 97 ? -7.053 32.983 40.674 1.00 32.72 95 TYR A C 1
ATOM 693 O O . TYR A 1 97 ? -6.662 32.386 39.664 1.00 28.65 95 TYR A O 1
ATOM 702 N N . GLY A 1 98 ? -7.725 32.388 41.646 1.00 29.15 96 GLY A N 1
ATOM 703 C CA . GLY A 1 98 ? -8.110 30.990 41.552 1.00 30.54 96 GLY A CA 1
ATOM 704 C C . GLY A 1 98 ? -8.972 30.652 42.745 1.00 35.94 96 GLY A C 1
ATOM 705 O O . GLY A 1 98 ? -9.057 31.422 43.712 1.00 29.54 96 GLY A O 1
ATOM 706 N N . ASN A 1 99 ? -9.616 29.482 42.669 1.00 30.45 97 ASN A N 1
ATOM 707 C CA . ASN A 1 99 ? -10.566 29.079 43.711 1.00 32.15 97 ASN A CA 1
ATOM 708 C C . ASN A 1 99 ? -11.537 30.211 44.024 1.00 36.18 97 ASN A C 1
ATOM 709 O O . ASN A 1 99 ? -11.879 30.461 45.179 1.00 33.27 97 ASN A O 1
ATOM 714 N N . GLY A 1 100 ? -11.939 30.940 42.991 1.00 37.69 98 GLY A N 1
ATOM 715 C CA . GLY A 1 100 ? -12.925 31.985 43.152 1.00 35.61 98 GLY A CA 1
ATOM 716 C C . GLY A 1 100 ? -12.472 33.260 43.817 1.00 36.13 98 GLY A C 1
ATOM 717 O O . GLY A 1 100 ? -13.332 34.032 44.253 1.00 37.46 98 GLY A O 1
ATOM 718 N N . LYS A 1 101 ? -11.164 33.531 43.905 1.00 32.53 99 LYS A N 1
ATOM 719 C CA . LYS A 1 101 ? -10.731 34.727 44.627 1.00 30.26 99 LYS A CA 1
ATOM 720 C C . LYS A 1 101 ? -9.319 35.121 44.217 1.00 32.34 99 LYS A C 1
ATOM 721 O O . LYS A 1 101 ? -8.549 34.308 43.688 1.00 31.81 99 LYS A O 1
ATOM 727 N N . ASP A 1 102 ? -8.981 36.385 44.481 1.00 27.19 100 ASP A N 1
ATOM 728 C CA . ASP A 1 102 ? -7.577 36.781 44.432 1.00 34.32 100 ASP A CA 1
ATOM 729 C C . ASP A 1 102 ? -6.838 36.037 45.531 1.00 32.79 100 ASP A C 1
ATOM 730 O O . ASP A 1 102 ? -7.204 36.128 46.706 1.00 32.21 100 ASP A O 1
ATOM 735 N N . LEU A 1 103 ? -5.825 35.277 45.147 1.00 30.40 101 LEU A N 1
ATOM 736 C CA . LEU A 1 103 ? -5.102 34.428 46.076 1.00 30.15 101 LEU A CA 1
ATOM 737 C C . LEU A 1 103 ? -3.815 35.061 46.575 1.00 32.04 101 LEU A C 1
ATOM 738 O O . LEU A 1 103 ? -3.421 34.826 47.717 1.00 28.62 101 LEU A O 1
ATOM 743 N N . GLU A 1 104 ? -3.153 35.853 45.741 1.00 30.30 102 GLU A N 1
ATOM 744 C CA . GLU A 1 104 ? -1.777 36.244 46.005 1.00 31.97 102 GLU A CA 1
ATOM 745 C C . GLU A 1 104 ? -1.382 37.295 44.980 1.00 31.08 102 GLU A C 1
ATOM 746 O O . GLU A 1 104 ? -1.814 37.220 43.824 1.00 28.36 102 GLU A O 1
ATOM 752 N N . SER A 1 105 ? -0.574 38.262 45.405 1.00 28.75 103 SER A N 1
ATOM 753 C CA . SER A 1 105 ? -0.048 39.288 44.512 1.00 29.11 103 SER A CA 1
ATOM 754 C C . SER A 1 105 ? 1.444 39.435 44.745 1.00 31.39 103 SER A C 1
ATOM 755 O O . SER A 1 105 ? 1.935 39.258 45.866 1.00 30.73 103 SER A O 1
ATOM 758 N N . PHE A 1 106 ? 2.150 39.821 43.686 1.00 26.20 104 PHE A N 1
ATOM 759 C CA . PHE A 1 106 ? 3.585 40.052 43.718 1.00 27.81 104 PHE A CA 1
ATOM 760 C C . PHE A 1 106 ? 3.868 41.395 43.072 1.00 31.35 104 PHE A C 1
ATOM 761 O O . PHE A 1 106 ? 3.312 41.701 42.006 1.00 26.68 104 PHE A O 1
ATOM 769 N N . THR A 1 107 ? 4.729 42.183 43.703 1.00 27.50 105 THR A N 1
ATOM 770 C CA . THR A 1 107 ? 5.090 43.500 43.193 1.00 28.69 105 THR A CA 1
ATOM 771 C C . THR A 1 107 ? 6.103 43.360 42.059 1.00 28.03 105 THR A C 1
ATOM 772 O O . THR A 1 107 ? 7.161 42.754 42.247 1.00 26.70 105 THR A O 1
ATOM 776 N N . ALA A 1 108 ? 5.782 43.916 40.888 1.00 26.09 106 ALA A N 1
ATOM 777 C CA . ALA A 1 108 ? 6.748 44.118 39.811 1.00 22.37 106 ALA A CA 1
ATOM 778 C C . ALA A 1 108 ? 7.280 45.542 39.895 1.00 25.83 106 ALA A C 1
ATOM 779 O O . ALA A 1 108 ? 6.513 46.485 40.092 1.00 30.10 106 ALA A O 1
ATOM 781 N N . VAL A 1 109 ? 8.589 45.694 39.732 1.00 28.46 107 VAL A N 1
ATOM 782 C CA . VAL A 1 109 ? 9.249 46.990 39.817 1.00 28.42 107 VAL A CA 1
ATOM 783 C C . VAL A 1 109 ? 9.685 47.400 38.415 1.00 29.21 107 VAL A C 1
ATOM 784 O O . VAL A 1 109 ? 9.657 46.601 37.475 1.00 27.81 107 VAL A O 1
ATOM 788 N N . GLN A 1 110 ? 10.122 48.653 38.283 1.00 28.25 108 GLN A N 1
ATOM 789 C CA . GLN A 1 110 ? 10.601 49.135 36.982 1.00 32.29 108 GLN A CA 1
ATOM 790 C C . GLN A 1 110 ? 11.946 48.517 36.602 1.00 31.18 108 GLN A C 1
ATOM 791 O O . GLN A 1 110 ? 12.725 48.073 37.452 1.00 29.26 108 GLN A O 1
ATOM 797 N N . ASP A 1 111 ? 12.191 48.458 35.293 1.00 25.02 109 ASP A N 1
ATOM 798 C CA . ASP A 1 111 ? 13.506 48.290 34.683 1.00 29.50 109 ASP A CA 1
ATOM 799 C C . ASP A 1 111 ? 14.089 46.886 34.777 1.00 31.74 109 ASP A C 1
ATOM 800 O O . ASP A 1 111 ? 14.874 46.505 33.905 1.00 32.61 109 ASP A O 1
ATOM 805 N N . VAL A 1 112 ? 13.745 46.100 35.805 1.00 28.10 110 VAL A N 1
ATOM 806 C CA . VAL A 1 112 ? 14.335 44.775 35.935 1.00 29.01 110 VAL A CA 1
ATOM 807 C C . VAL A 1 112 ? 13.247 43.746 36.172 1.00 26.07 110 VAL A C 1
ATOM 808 O O . VAL A 1 112 ? 12.167 44.054 36.680 1.00 25.83 110 VAL A O 1
ATOM 812 N N . ILE A 1 113 ? 13.574 42.497 35.828 1.00 23.43 111 ILE A N 1
ATOM 813 C CA . ILE A 1 113 ? 12.652 41.384 36.032 1.00 24.92 111 ILE A CA 1
ATOM 814 C C . ILE A 1 113 ? 12.564 41.063 37.523 1.00 25.62 111 ILE A C 1
ATOM 815 O O . ILE A 1 113 ? 13.579 41.036 38.220 1.00 25.04 111 ILE A O 1
ATOM 820 N N . THR A 1 114 ? 11.350 40.812 38.005 1.00 24.59 112 THR A N 1
ATOM 821 C CA . THR A 1 114 ? 11.108 40.172 39.299 1.00 27.30 112 THR A CA 1
ATOM 822 C C . THR A 1 114 ? 10.671 38.729 39.067 1.00 27.04 112 THR A C 1
ATOM 823 O O . THR A 1 114 ? 9.780 38.475 38.246 1.00 26.69 112 THR A O 1
ATOM 827 N N . ALA A 1 115 ? 11.318 37.784 39.762 1.00 28.84 113 ALA A N 1
ATOM 828 C CA . ALA A 1 115 ? 10.879 36.389 39.752 1.00 26.66 113 ALA A CA 1
ATOM 829 C C . ALA A 1 115 ? 9.769 36.211 40.788 1.00 28.22 113 ALA A C 1
ATOM 830 O O . ALA A 1 115 ? 9.995 36.399 41.994 1.00 27.21 113 ALA A O 1
ATOM 832 N N . MET A 1 116 ? 8.577 35.871 40.321 1.00 25.44 114 MET A N 1
ATOM 833 C CA . MET A 1 116 ? 7.401 35.733 41.164 1.00 28.51 114 MET A CA 1
ATOM 834 C C . MET A 1 116 ? 7.050 34.260 41.299 1.00 29.58 114 MET A C 1
ATOM 835 O O . MET A 1 116 ? 6.790 33.585 40.299 1.00 31.46 114 MET A O 1
ATOM 840 N N . ASN A 1 117 ? 7.001 33.777 42.536 1.00 28.89 115 ASN A N 1
ATOM 841 C CA . ASN A 1 117 ? 6.728 32.377 42.839 1.00 32.40 115 ASN A CA 1
ATOM 842 C C . ASN A 1 117 ? 5.324 32.335 43.416 1.00 35.10 115 ASN A C 1
ATOM 843 O O . ASN A 1 117 ? 5.122 32.670 44.591 1.00 37.27 115 ASN A O 1
ATOM 848 N N . PHE A 1 118 ? 4.355 31.920 42.611 1.00 26.75 116 PHE A N 1
ATOM 849 C CA . PHE A 1 118 ? 2.966 31.862 43.053 1.00 31.73 116 PHE A CA 1
ATOM 850 C C . PHE A 1 118 ? 2.627 30.433 43.452 1.00 33.22 116 PHE A C 1
ATOM 851 O O . PHE A 1 118 ? 2.923 29.486 42.713 1.00 32.95 116 PHE A O 1
ATOM 859 N N . THR A 1 119 ? 1.982 30.280 44.599 1.00 26.17 117 THR A N 1
ATOM 860 C CA . THR A 1 119 ? 1.497 28.977 45.034 1.00 25.22 117 THR A CA 1
ATOM 861 C C . THR A 1 119 ? 0.271 28.565 44.247 1.00 26.73 117 THR A C 1
ATOM 862 O O . THR A 1 119 ? -0.682 29.344 44.123 1.00 26.49 117 THR A O 1
ATOM 866 N N . ILE A 1 120 ? 0.298 27.342 43.719 1.00 26.87 118 ILE A N 1
ATOM 867 C CA . ILE A 1 120 ? -0.877 26.690 43.149 1.00 25.52 118 ILE A CA 1
ATOM 868 C C . ILE A 1 120 ? -1.385 25.687 44.192 1.00 25.72 118 ILE A C 1
ATOM 869 O O . ILE A 1 120 ? -0.738 24.647 44.398 1.00 26.19 118 ILE A O 1
ATOM 874 N N . PRO A 1 121 ? -2.487 25.974 44.895 1.00 28.89 119 PRO A N 1
ATOM 875 C CA . PRO A 1 121 ? -2.872 25.111 46.035 1.00 30.77 119 PRO A CA 1
ATOM 876 C C . PRO A 1 121 ? -3.570 23.827 45.628 1.00 37.05 119 PRO A C 1
ATOM 877 O O . PRO A 1 121 ? -3.638 22.905 46.444 1.00 28.63 119 PRO A O 1
ATOM 881 N N . ASN A 1 122 ? -4.094 23.727 44.410 1.00 29.81 120 ASN A N 1
ATOM 882 C CA . ASN A 1 122 ? -4.837 22.535 44.007 1.00 34.19 120 ASN A CA 1
ATOM 883 C C . ASN A 1 122 ? -5.057 22.591 42.500 1.00 32.00 120 ASN A C 1
ATOM 884 O O . ASN A 1 122 ? -4.878 23.632 41.862 1.00 33.22 120 ASN A O 1
ATOM 889 N N . SER A 1 123 ? -5.471 21.460 41.943 1.00 34.93 121 SER A N 1
ATOM 890 C CA . SER A 1 123 ? -5.823 21.425 40.523 1.00 33.35 121 SER A CA 1
ATOM 891 C C . SER A 1 123 ? -6.931 22.431 40.224 1.00 35.47 121 SER A C 1
ATOM 892 O O . SER A 1 123 ? -7.758 22.745 41.083 1.00 33.66 121 SER A O 1
ATOM 895 N N . GLY A 1 124 ? -6.933 22.963 39.007 1.00 28.47 122 GLY A N 1
ATOM 896 C CA . GLY A 1 124 ? -7.954 23.922 38.620 1.00 35.76 122 GLY A CA 1
ATOM 897 C C . GLY A 1 124 ? -7.394 24.938 37.643 1.00 31.81 122 GLY A C 1
ATOM 898 O O . GLY A 1 124 ? -6.242 24.866 37.235 1.00 29.46 122 GLY A O 1
ATOM 899 N N . THR A 1 125 ? -8.236 25.918 37.307 1.00 28.59 123 THR A N 1
ATOM 900 C CA . THR A 1 125 ? -7.869 26.972 36.361 1.00 31.33 123 THR A CA 1
ATOM 901 C C . THR A 1 125 ? -7.572 28.265 37.113 1.00 30.19 123 THR A C 1
ATOM 902 O O . THR A 1 125 ? -8.365 28.692 37.955 1.00 33.94 123 THR A O 1
ATOM 906 N N . TYR A 1 126 ? -6.448 28.892 36.784 1.00 27.12 124 TYR A N 1
ATOM 907 C CA . TYR A 1 126 ? -5.941 30.070 37.473 1.00 27.54 124 TYR A CA 1
ATOM 908 C C . TYR A 1 126 ? -5.728 31.198 36.476 1.00 31.64 124 TYR A C 1
ATOM 909 O O . TYR A 1 126 ? -5.561 30.963 35.274 1.00 28.22 124 TYR A O 1
ATOM 918 N N . VAL A 1 127 ? -5.749 32.436 36.970 1.00 28.07 125 VAL A N 1
ATOM 919 C CA . VAL A 1 127 ? -5.689 33.602 36.093 1.00 25.95 125 VAL A CA 1
ATOM 920 C C . VAL A 1 127 ? -4.671 34.595 36.629 1.00 28.79 125 VAL A C 1
ATOM 921 O O . VAL A 1 127 ? -4.763 35.013 37.789 1.00 26.76 125 VAL A O 1
ATOM 925 N N . ILE A 1 128 ? -3.749 35.019 35.756 1.00 26.76 126 ILE A N 1
ATOM 926 C CA . ILE A 1 128 ? -2.717 36.011 36.047 1.00 27.71 126 ILE A CA 1
ATOM 927 C C . ILE A 1 128 ? -3.153 37.329 35.427 1.00 31.47 126 ILE A C 1
ATOM 928 O O . ILE A 1 128 ? -3.314 37.399 34.203 1.00 29.24 126 ILE A O 1
ATOM 933 N N . TYR A 1 129 ? -3.269 38.396 36.217 1.00 29.34 127 TYR A N 1
ATOM 934 C CA . TYR A 1 129 ? -3.747 39.643 35.630 1.00 28.11 127 TYR A CA 1
ATOM 935 C C . TYR A 1 129 ? -3.077 40.836 36.310 1.00 29.29 127 TYR A C 1
ATOM 936 O O . TYR A 1 129 ? -2.500 40.697 37.399 1.00 27.30 127 TYR A O 1
ATOM 945 N N . PRO A 1 130 ? -3.108 42.013 35.668 1.00 28.48 128 PRO A N 1
ATOM 946 C CA . PRO A 1 130 ? -2.378 43.180 36.168 1.00 25.92 128 PRO A CA 1
ATOM 947 C C . PRO A 1 130 ? -3.336 44.237 36.692 1.00 31.26 128 PRO A C 1
ATOM 948 O O . PRO A 1 130 ? -3.819 45.088 35.926 1.00 27.48 128 PRO A O 1
ATOM 952 N N . PRO A 1 131 ? -3.610 44.268 37.998 1.00 30.55 129 PRO A N 1
ATOM 953 C CA . PRO A 1 131 ? -4.684 45.158 38.482 1.00 32.51 129 PRO A CA 1
ATOM 954 C C . PRO A 1 131 ? -4.350 46.642 38.434 1.00 34.99 129 PRO A C 1
ATOM 955 O O . PRO A 1 131 ? -5.276 47.461 38.436 1.00 34.99 129 PRO A O 1
ATOM 959 N N . ASP A 1 132 ? -3.076 47.024 38.412 1.00 30.68 130 ASP A N 1
ATOM 960 C CA . ASP A 1 132 ? -2.718 48.434 38.566 1.00 31.08 130 ASP A CA 1
ATOM 961 C C . ASP A 1 132 ? -2.443 49.131 37.238 1.00 34.39 130 ASP A C 1
ATOM 962 O O . ASP A 1 132 ? -3.006 50.199 36.965 1.00 33.42 130 ASP A O 1
ATOM 967 N N . ASP A 1 133 ? -1.579 48.550 36.411 1.00 31.82 131 ASP A N 1
ATOM 968 C CA . ASP A 1 133 ? -1.146 49.164 35.160 1.00 33.87 131 ASP A CA 1
ATOM 969 C C . ASP A 1 133 ? -0.380 48.101 34.370 1.00 35.07 131 ASP A C 1
ATOM 970 O O . ASP A 1 133 ? -0.259 46.951 34.806 1.00 33.34 131 ASP A O 1
ATOM 975 N N . GLY A 1 134 ? 0.157 48.508 33.220 1.00 33.03 132 GLY A N 1
ATOM 976 C CA . GLY A 1 134 ? 0.737 47.552 32.287 1.00 28.18 132 GLY A CA 1
ATOM 977 C C . GLY A 1 134 ? 1.919 46.785 32.872 1.00 27.94 132 GLY A C 1
ATOM 978 O O . GLY A 1 134 ? 2.767 47.334 33.581 1.00 27.07 132 GLY A O 1
ATOM 979 N N . ILE A 1 135 ? 1.989 45.509 32.524 1.00 28.12 133 ILE A N 1
ATOM 980 C CA . ILE A 1 135 ? 3.048 44.606 32.956 1.00 28.13 133 ILE A CA 1
ATOM 981 C C . ILE A 1 135 ? 3.671 43.977 31.718 1.00 26.44 133 ILE A C 1
ATOM 982 O O . ILE A 1 135 ? 2.956 43.604 30.780 1.00 26.06 133 ILE A O 1
ATOM 987 N N . SER A 1 136 ? 4.991 43.822 31.741 1.00 27.75 134 SER A N 1
ATOM 988 C CA . SER A 1 136 ? 5.747 43.077 30.737 1.00 26.22 134 SER A CA 1
ATOM 989 C C . SER A 1 136 ? 6.104 41.699 31.287 1.00 25.64 134 SER A C 1
ATOM 990 O O . SER A 1 136 ? 6.729 41.597 32.347 1.00 25.08 134 SER A O 1
ATOM 993 N N . TYR A 1 137 ? 5.722 40.648 30.567 1.00 24.79 135 TYR A N 1
ATOM 994 C CA . TYR A 1 137 ? 6.030 39.277 30.954 1.00 24.49 135 TYR A CA 1
ATOM 995 C C . TYR A 1 137 ? 7.106 38.685 30.046 1.00 27.92 135 TYR A C 1
ATOM 996 O O . TYR A 1 137 ? 7.036 38.830 28.821 1.00 25.76 135 TYR A O 1
ATOM 1005 N N . TYR A 1 138 ? 8.085 37.989 30.645 1.00 21.87 136 TYR A N 1
ATOM 1006 C CA . TYR A 1 138 ? 9.178 37.356 29.905 1.00 25.51 136 TYR A CA 1
ATOM 1007 C C . TYR A 1 138 ? 9.144 35.839 29.920 1.00 29.87 136 TYR A C 1
ATOM 1008 O O . TYR A 1 138 ? 9.666 35.210 28.994 1.00 26.78 136 TYR A O 1
ATOM 1017 N N . TYR A 1 139 ? 8.564 35.237 30.952 1.00 24.30 137 TYR A N 1
ATOM 1018 C CA . TYR A 1 139 ? 8.753 33.813 31.193 1.00 25.01 137 TYR A CA 1
ATOM 1019 C C . TYR A 1 139 ? 7.676 33.346 32.156 1.00 26.25 137 TYR A C 1
ATOM 1020 O O . TYR A 1 139 ? 7.389 34.035 33.142 1.00 24.36 137 TYR A O 1
ATOM 1029 N N . LEU A 1 140 ? 7.057 32.204 31.831 1.00 25.21 138 LEU A N 1
ATOM 1030 C CA . LEU A 1 140 ? 6.063 31.539 32.660 1.00 25.68 138 LEU A CA 1
ATOM 1031 C C . LEU A 1 140 ? 6.424 30.067 32.761 1.00 33.20 138 LEU A C 1
ATOM 1032 O O . LEU A 1 140 ? 6.896 29.452 31.787 1.00 28.78 138 LEU A O 1
ATOM 1037 N N . LYS A 1 141 ? 6.206 29.503 33.943 1.00 23.95 139 LYS A N 1
ATOM 1038 C CA . LYS A 1 141 ? 6.428 28.080 34.137 1.00 26.12 139 LYS A CA 1
ATOM 1039 C C . LYS A 1 141 ? 5.465 27.572 35.198 1.00 28.97 139 LYS A C 1
ATOM 1040 O O . LYS A 1 141 ? 5.235 28.250 36.212 1.00 29.94 139 LYS A O 1
ATOM 1046 N N . VAL A 1 142 ? 4.903 26.392 34.966 1.00 28.17 140 VAL A N 1
ATOM 1047 C CA . VAL A 1 142 ? 4.082 25.709 35.968 1.00 27.83 140 VAL A CA 1
ATOM 1048 C C . VAL A 1 142 ? 4.757 24.406 36.330 1.00 29.95 140 VAL A C 1
ATOM 1049 O O . VAL A 1 142 ? 5.171 23.640 35.456 1.00 28.95 140 VAL A O 1
ATOM 1053 N N . VAL A 1 143 ? 4.863 24.152 37.618 1.00 27.12 141 VAL A N 1
ATOM 1054 C CA . VAL A 1 143 ? 5.542 22.980 38.126 1.00 32.55 141 VAL A CA 1
ATOM 1055 C C . VAL A 1 143 ? 4.579 22.294 39.085 1.00 37.50 141 VAL A C 1
ATOM 1056 O O . VAL A 1 143 ? 3.997 22.952 39.948 1.00 35.18 141 VAL A O 1
ATOM 1060 N N . LYS A 1 144 ? 4.389 20.995 38.912 1.00 29.16 142 LYS A N 1
ATOM 1061 C CA . LYS A 1 144 ? 3.416 20.220 39.669 1.00 33.77 142 LYS A CA 1
ATOM 1062 C C . LYS A 1 144 ? 4.139 19.394 40.724 1.00 35.23 142 LYS A C 1
ATOM 1063 O O . LYS A 1 144 ? 5.143 18.745 40.426 1.00 34.09 142 LYS A O 1
ATOM 1069 N N . THR A 1 145 ? 3.643 19.426 41.959 1.00 31.98 143 THR A N 1
ATOM 1070 C CA . THR A 1 145 ? 4.248 18.622 43.019 1.00 35.20 143 THR A CA 1
ATOM 1071 C C . THR A 1 145 ? 3.953 17.148 42.782 1.00 37.90 143 THR A C 1
ATOM 1072 O O . THR A 1 145 ? 2.794 16.768 42.584 1.00 39.51 143 THR A O 1
ATOM 1076 N N . ASP A 1 146 ? 4.991 16.317 42.806 1.00 37.74 144 ASP A N 1
ATOM 1077 C CA . ASP A 1 146 ? 4.809 14.902 42.439 1.00 51.12 144 ASP A CA 1
ATOM 1078 C C . ASP A 1 146 ? 3.942 14.136 43.450 1.00 51.47 144 ASP A C 1
ATOM 1079 O O . ASP A 1 146 ? 4.346 13.938 44.589 1.00 55.17 144 ASP A O 1
ATOM 1084 N N . ALA B 1 3 ? 23.957 27.704 -1.066 1.00 39.68 1 ALA B N 1
ATOM 1085 C CA . ALA B 1 3 ? 23.730 28.741 -0.059 1.00 45.55 1 ALA B CA 1
ATOM 1086 C C . ALA B 1 3 ? 22.275 28.764 0.415 1.00 46.15 1 ALA B C 1
ATOM 1087 O O . ALA B 1 3 ? 21.326 28.715 -0.386 1.00 41.13 1 ALA B O 1
ATOM 1089 N N . THR B 1 4 ? 22.101 28.856 1.729 1.00 38.50 2 THR B N 1
ATOM 1090 C CA . THR B 1 4 ? 20.777 28.805 2.334 1.00 40.79 2 THR B CA 1
ATOM 1091 C C . THR B 1 4 ? 20.671 29.841 3.443 1.00 42.19 2 THR B C 1
ATOM 1092 O O . THR B 1 4 ? 21.677 30.350 3.949 1.00 39.67 2 THR B O 1
ATOM 1096 N N . THR B 1 5 ? 19.430 30.113 3.843 1.00 38.75 3 THR B N 1
ATOM 1097 C CA . THR B 1 5 ? 19.128 30.951 4.993 1.00 40.46 3 THR B CA 1
ATOM 1098 C C . THR B 1 5 ? 18.349 30.120 6.014 1.00 39.69 3 THR B C 1
ATOM 1099 O O . THR B 1 5 ? 17.362 29.462 5.661 1.00 33.24 3 THR B O 1
ATOM 1103 N N . THR B 1 6 ? 18.775 30.164 7.282 1.00 36.80 4 THR B N 1
ATOM 1104 C CA . THR B 1 6 ? 18.090 29.395 8.319 1.00 29.13 4 THR B CA 1
ATOM 1105 C C . THR B 1 6 ? 16.812 30.108 8.716 1.00 34.47 4 THR B C 1
ATOM 1106 O O . THR B 1 6 ? 16.843 31.265 9.139 1.00 37.02 4 THR B O 1
ATOM 1110 N N . THR B 1 7 ? 15.683 29.431 8.575 1.00 28.64 5 THR B N 1
ATOM 1111 C CA . THR B 1 7 ? 14.441 30.055 8.982 1.00 31.57 5 THR B CA 1
ATOM 1112 C C . THR B 1 7 ? 13.937 29.545 10.341 1.00 32.05 5 THR B C 1
ATOM 1113 O O . THR B 1 7 ? 13.265 30.296 11.040 1.00 31.67 5 THR B O 1
ATOM 1117 N N . HIS B 1 8 ? 14.266 28.319 10.765 1.00 29.87 6 HIS B N 1
ATOM 1118 C CA . HIS B 1 8 ? 13.896 27.841 12.106 1.00 27.08 6 HIS B CA 1
ATOM 1119 C C . HIS B 1 8 ? 14.989 26.916 12.609 1.00 29.84 6 HIS B C 1
ATOM 1120 O O . HIS B 1 8 ? 15.500 26.099 11.848 1.00 29.50 6 HIS B O 1
ATOM 1127 N N . GLU B 1 9 ? 15.317 27.002 13.896 1.00 25.64 7 GLU B N 1
ATOM 1128 C CA . GLU B 1 9 ? 16.343 26.109 14.423 1.00 27.02 7 GLU B CA 1
ATOM 1129 C C . GLU B 1 9 ? 16.053 25.846 15.887 1.00 30.99 7 GLU B C 1
ATOM 1130 O O . GLU B 1 9 ? 15.793 26.794 16.636 1.00 25.28 7 GLU B O 1
ATOM 1136 N N . LEU B 1 10 ? 16.135 24.576 16.290 1.00 28.05 8 LEU B N 1
ATOM 1137 C CA . LEU B 1 10 ? 15.802 24.167 17.653 1.00 25.65 8 LEU B CA 1
ATOM 1138 C C . LEU B 1 10 ? 16.841 23.164 18.126 1.00 30.36 8 LEU B C 1
ATOM 1139 O O . LEU B 1 10 ? 16.863 22.014 17.670 1.00 28.13 8 LEU B O 1
ATOM 1144 N N . ASN B 1 11 ? 17.701 23.597 19.046 1.00 25.38 9 ASN B N 1
ATOM 1145 C CA . ASN B 1 11 ? 18.577 22.695 19.777 1.00 22.04 9 ASN B CA 1
ATOM 1146 C C . ASN B 1 11 ? 17.863 22.418 21.097 1.00 29.78 9 ASN B C 1
ATOM 1147 O O . ASN B 1 11 ? 17.729 23.329 21.929 1.00 27.15 9 ASN B O 1
ATOM 1152 N N . VAL B 1 12 ? 17.374 21.179 21.265 1.00 23.77 10 VAL B N 1
ATOM 1153 C CA . VAL B 1 12 ? 16.585 20.806 22.444 1.00 24.23 10 VAL B CA 1
ATOM 1154 C C . VAL B 1 12 ? 17.367 21.069 23.728 1.00 25.70 10 VAL B C 1
ATOM 1155 O O . VAL B 1 12 ? 16.775 21.344 24.780 1.00 28.52 10 VAL B O 1
ATOM 1159 N N . SER B 1 13 ? 18.698 21.005 23.664 1.00 24.19 11 SER B N 1
ATOM 1160 C CA . SER B 1 13 ? 19.497 21.231 24.867 1.00 32.69 11 SER B CA 1
ATOM 1161 C C . SER B 1 13 ? 19.474 22.689 25.289 1.00 34.95 11 SER B C 1
ATOM 1162 O O . SER B 1 13 ? 19.660 22.974 26.472 1.00 28.95 11 SER B O 1
ATOM 1165 N N . ASN B 1 14 ? 19.216 23.615 24.357 1.00 28.21 12 ASN B N 1
ATOM 1166 C CA . ASN B 1 14 ? 19.323 25.037 24.659 1.00 33.77 12 ASN B CA 1
ATOM 1167 C C . ASN B 1 14 ? 17.987 25.733 24.858 1.00 39.52 12 ASN B C 1
ATOM 1168 O O . ASN B 1 14 ? 17.945 26.783 25.504 1.00 32.73 12 ASN B O 1
ATOM 1173 N N . SER B 1 15 ? 16.897 25.199 24.321 1.00 30.43 13 SER B N 1
ATOM 1174 C CA . SER B 1 15 ? 15.682 25.987 24.283 1.00 32.21 13 SER B CA 1
ATOM 1175 C C . SER B 1 15 ? 14.507 25.242 24.871 1.00 29.03 13 SER B C 1
ATOM 1176 O O . SER B 1 15 ? 13.375 25.718 24.769 1.00 33.89 13 SER B O 1
ATOM 1179 N N . MET B 1 16 ? 14.743 24.096 25.500 1.00 30.87 14 MET B N 1
ATOM 1180 C CA . MET B 1 16 ? 13.678 23.309 26.086 1.00 31.27 14 MET B CA 1
ATOM 1181 C C . MET B 1 16 ? 14.056 22.968 27.519 1.00 31.65 14 MET B C 1
ATOM 1182 O O . MET B 1 16 ? 15.219 23.069 27.919 1.00 32.94 14 MET B O 1
ATOM 1187 N N . THR B 1 17 ? 13.050 22.578 28.288 1.00 26.69 15 THR B N 1
ATOM 1188 C CA . THR B 1 17 ? 13.175 22.390 29.726 1.00 34.22 15 THR B CA 1
ATOM 1189 C C . THR B 1 17 ? 12.594 21.034 30.089 1.00 28.53 15 THR B C 1
ATOM 1190 O O . THR B 1 17 ? 11.490 20.706 29.650 1.00 26.84 15 THR B O 1
ATOM 1194 N N . VAL B 1 18 ? 13.311 20.271 30.924 1.00 27.04 16 VAL B N 1
ATOM 1195 C CA . VAL B 1 18 ? 12.835 18.951 31.325 1.00 27.48 16 VAL B CA 1
ATOM 1196 C C . VAL B 1 18 ? 11.421 19.065 31.873 1.00 32.57 16 VAL B C 1
ATOM 11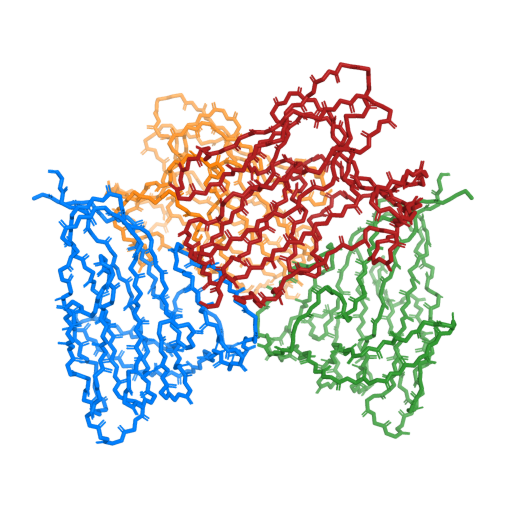97 O O . VAL B 1 18 ? 11.118 19.958 32.672 1.00 31.65 16 VAL B O 1
ATOM 1201 N N . GLY B 1 19 ? 10.541 18.180 31.425 1.00 26.51 17 GLY B N 1
ATOM 1202 C CA . GLY B 1 19 ? 9.129 18.329 31.717 1.00 27.36 17 GLY B CA 1
ATOM 1203 C C . GLY B 1 19 ? 8.282 17.343 30.936 1.00 33.45 17 GLY B C 1
ATOM 1204 O O . GLY B 1 19 ? 8.775 16.579 30.098 1.00 26.76 17 GLY B O 1
ATOM 1205 N N . GLN B 1 20 ? 6.985 17.367 31.247 1.00 29.26 18 GLN B N 1
ATOM 1206 C CA . GLN B 1 20 ? 5.980 16.528 30.605 1.00 27.87 18 GLN B CA 1
ATOM 1207 C C . GLN B 1 20 ? 4.843 17.444 30.181 1.00 34.36 18 GLN B C 1
ATOM 1208 O O . GLN B 1 20 ? 4.132 17.998 31.031 1.00 29.52 18 GLN B O 1
ATOM 1214 N N . TYR B 1 21 ? 4.686 17.617 28.870 1.00 28.18 19 TYR B N 1
ATOM 1215 C CA . TYR B 1 21 ? 3.782 18.612 28.312 1.00 29.14 19 TYR B CA 1
ATOM 1216 C C . TYR B 1 21 ? 2.599 17.919 27.655 1.00 33.21 19 TYR B C 1
ATOM 1217 O O . TYR B 1 21 ? 2.765 17.147 26.697 1.00 28.29 19 TYR B O 1
ATOM 1226 N N . SER B 1 22 ? 1.404 18.200 28.162 1.00 26.79 20 SER B N 1
ATOM 1227 C CA . SER B 1 22 ? 0.206 17.584 27.624 1.00 28.59 20 SER B CA 1
ATOM 1228 C C . SER B 1 22 ? -0.646 18.542 26.799 1.00 30.67 20 SER B C 1
ATOM 1229 O O . SER B 1 22 ? -1.715 18.147 26.335 1.00 30.29 20 SER B O 1
ATOM 1232 N N . SER B 1 23 ? -0.208 19.782 26.595 1.00 29.39 21 SER B N 1
ATOM 1233 C CA . SER B 1 23 ? -0.828 20.656 25.607 1.00 36.80 21 SER B CA 1
ATOM 1234 C C . SER B 1 23 ? 0.194 21.021 24.543 1.00 27.26 21 SER B C 1
ATOM 1235 O O . SER B 1 23 ? 1.402 21.076 24.823 1.00 25.93 21 SER B O 1
ATOM 1238 N N . ASP B 1 24 ? -0.309 21.311 23.343 1.00 31.20 22 ASP B N 1
ATOM 1239 C CA . ASP B 1 24 ? 0.538 21.796 22.264 1.00 29.59 22 ASP B CA 1
ATOM 1240 C C . ASP B 1 24 ? 1.413 22.930 22.763 1.00 29.37 22 ASP B C 1
ATOM 1241 O O . ASP B 1 24 ? 0.987 23.745 23.585 1.00 31.04 22 ASP B O 1
ATOM 1246 N N . PHE B 1 25 ? 2.633 22.993 22.255 1.00 27.40 23 PHE B N 1
ATOM 1247 C CA . PHE B 1 25 ? 3.509 24.104 22.578 1.00 30.51 23 PHE B CA 1
ATOM 1248 C C . PHE B 1 25 ? 4.401 24.375 21.374 1.00 28.37 23 PHE B C 1
ATOM 1249 O O . PHE B 1 25 ? 4.683 23.471 20.582 1.00 32.08 23 PHE B O 1
ATOM 1257 N N . THR B 1 26 ? 4.845 25.627 21.252 1.00 30.53 24 THR B N 1
ATOM 1258 C CA . THR B 1 26 ? 5.549 26.123 20.069 1.00 28.71 24 THR B CA 1
ATOM 1259 C C . THR B 1 26 ? 6.884 26.719 20.486 1.00 29.53 24 THR B C 1
ATOM 1260 O O . THR B 1 26 ? 6.948 27.507 21.434 1.00 30.69 24 THR B O 1
ATOM 1264 N N . LEU B 1 27 ? 7.949 26.300 19.819 1.00 26.54 25 LEU B N 1
ATOM 1265 C CA . LEU B 1 27 ? 9.302 26.771 20.084 1.00 29.79 25 LEU B CA 1
ATOM 1266 C C . LEU B 1 27 ? 10.034 26.999 18.771 1.00 26.26 25 LEU B C 1
ATOM 1267 O O . LEU B 1 27 ? 10.169 26.058 17.982 1.00 27.33 25 LEU B O 1
ATOM 1272 N N . ASN B 1 28 ? 10.562 28.218 18.579 1.00 26.26 26 ASN B N 1
ATOM 1273 C CA . ASN B 1 28 ? 11.427 28.523 17.434 1.00 25.72 26 ASN B CA 1
ATOM 1274 C C . ASN B 1 28 ? 10.775 28.080 16.120 1.00 29.85 26 ASN B C 1
ATOM 1275 O O . ASN B 1 28 ? 11.438 27.554 15.213 1.00 27.61 26 ASN B O 1
ATOM 1280 N N . GLY B 1 29 ? 9.456 28.292 16.016 1.00 26.33 27 GLY B N 1
ATOM 1281 C CA . GLY B 1 29 ? 8.716 27.987 14.785 1.00 27.52 27 GLY B CA 1
ATOM 1282 C C . GLY B 1 29 ? 8.170 26.575 14.689 1.00 29.44 27 GLY B C 1
ATOM 1283 O O . GLY B 1 29 ? 7.398 26.288 13.758 1.00 28.05 27 GLY B O 1
ATOM 1284 N N . PHE B 1 30 ? 8.518 25.689 15.638 1.00 24.57 28 PHE B N 1
ATOM 1285 C CA . PHE B 1 30 ? 8.067 24.302 15.647 1.00 21.52 28 PHE B CA 1
ATOM 1286 C C . PHE B 1 30 ? 6.927 24.116 16.642 1.00 25.96 28 PHE B C 1
ATOM 1287 O O . PHE B 1 30 ? 7.082 24.409 17.832 1.00 27.48 28 PHE B O 1
ATOM 1295 N N . THR B 1 31 ? 5.805 23.583 16.183 1.00 25.18 29 THR B N 1
ATOM 1296 C CA . THR B 1 31 ? 4.692 23.290 17.073 1.00 27.61 29 THR B CA 1
ATOM 1297 C C . THR B 1 31 ? 4.634 21.801 17.374 1.00 30.42 29 THR B C 1
ATOM 1298 O O . THR B 1 31 ? 4.465 20.973 16.466 1.00 25.83 29 THR B O 1
ATOM 1302 N N . PHE B 1 32 ? 4.742 21.468 18.661 1.00 23.64 30 PHE B N 1
ATOM 1303 C CA . PHE B 1 32 ? 4.669 20.090 19.115 1.00 22.36 30 PHE B CA 1
ATOM 1304 C C . PHE B 1 32 ? 3.202 19.809 19.375 1.00 27.46 30 PHE B C 1
ATOM 1305 O O . PHE B 1 32 ? 2.588 20.415 20.262 1.00 29.64 30 PHE B O 1
ATOM 1313 N N . ILE B 1 33 ? 2.639 18.897 18.598 1.00 20.81 31 ILE B N 1
ATOM 1314 C CA . ILE B 1 33 ? 1.230 18.564 18.627 1.00 22.80 31 ILE B CA 1
ATOM 1315 C C . ILE B 1 33 ? 1.052 17.332 19.501 1.00 29.35 31 ILE B C 1
ATOM 1316 O O . ILE B 1 33 ? 1.541 16.240 19.170 1.00 25.74 31 ILE B O 1
ATOM 1321 N N . THR B 1 34 ? 0.321 17.484 20.600 1.00 25.90 32 THR B N 1
ATOM 1322 C CA . THR B 1 34 ? 0.173 16.352 21.499 1.00 23.89 32 THR B CA 1
ATOM 1323 C C . THR B 1 34 ? -0.896 15.399 21.003 1.00 25.63 32 THR B C 1
ATOM 1324 O O . THR B 1 34 ? -0.731 14.183 21.106 1.00 26.77 32 THR B O 1
ATOM 1328 N N . GLY B 1 35 ? -2.002 15.924 20.470 1.00 27.14 33 GLY B N 1
ATOM 1329 C CA . GLY B 1 35 ? -3.105 15.056 20.075 1.00 28.66 33 GLY B CA 1
ATOM 1330 C C . GLY B 1 35 ? -3.556 14.129 21.194 1.00 34.14 33 GLY B C 1
ATOM 1331 O O . GLY B 1 35 ? -3.933 12.979 20.958 1.00 32.67 33 GLY B O 1
ATOM 1332 N N . GLY B 1 36 ? -3.499 14.613 22.428 1.00 30.14 34 GLY B N 1
ATOM 1333 C CA . GLY B 1 36 ? -3.934 13.818 23.567 1.00 36.95 34 GLY B CA 1
ATOM 1334 C C . GLY B 1 36 ? -2.865 12.961 24.214 1.00 38.72 34 GLY B C 1
ATOM 1335 O O . GLY B 1 36 ? -3.151 12.285 25.214 1.00 37.52 34 GLY B O 1
ATOM 1336 N N . SER B 1 37 ? -1.646 12.964 23.692 1.00 34.98 35 SER B N 1
ATOM 1337 C CA . SER B 1 37 ? -0.543 12.268 24.331 1.00 35.76 35 SER B CA 1
ATOM 1338 C C . SER B 1 37 ? 0.342 13.278 25.061 1.00 34.79 35 SER B C 1
ATOM 1339 O O . SER B 1 37 ? 0.019 14.463 25.168 1.00 36.95 35 SER B O 1
ATOM 1342 N N . ILE B 1 38 ? 1.489 12.824 25.545 1.00 29.40 36 ILE B N 1
ATOM 1343 C CA . ILE B 1 38 ? 2.449 13.686 26.214 1.00 29.04 36 ILE B CA 1
ATOM 1344 C C . ILE B 1 38 ? 3.735 13.770 25.397 1.00 28.50 36 ILE B C 1
ATOM 1345 O O . ILE B 1 38 ? 4.241 12.753 24.901 1.00 30.79 36 ILE B O 1
ATOM 1350 N N . TRP B 1 39 ? 4.245 14.991 25.247 1.00 25.39 37 TRP B N 1
ATOM 1351 C CA . TRP B 1 39 ? 5.603 15.255 24.788 1.00 24.32 37 TRP B CA 1
ATOM 1352 C C . TRP B 1 39 ? 6.478 15.438 26.024 1.00 32.45 37 TRP B C 1
ATOM 1353 O O . TRP B 1 39 ? 6.173 16.280 26.868 1.00 30.66 37 TRP B O 1
ATOM 1364 N N . GLU B 1 40 ? 7.565 14.677 26.132 1.00 29.31 38 GLU B N 1
ATOM 1365 C CA . GLU B 1 40 ? 8.440 14.752 27.306 1.00 24.78 38 GLU B CA 1
ATOM 1366 C C . GLU B 1 40 ? 9.841 15.215 26.922 1.00 30.55 38 GLU B C 1
ATOM 1367 O O . GLU B 1 40 ? 10.430 14.714 25.955 1.00 29.56 38 GLU B O 1
ATOM 1373 N N . VAL B 1 41 ? 10.369 16.186 27.656 1.00 24.25 39 VAL B N 1
ATOM 1374 C CA . VAL B 1 41 ? 11.774 16.567 27.562 1.00 23.72 39 VAL B CA 1
ATOM 1375 C C . VAL B 1 41 ? 12.502 15.932 28.745 1.00 30.64 39 VAL B C 1
ATOM 1376 O O . VAL B 1 41 ? 12.042 16.066 29.884 1.00 30.51 39 VAL B O 1
ATOM 1380 N N . ASP B 1 42 ? 13.625 15.235 28.497 1.00 27.17 40 ASP B N 1
ATOM 1381 C CA . ASP B 1 42 ? 14.427 14.705 29.606 1.00 31.51 40 ASP B CA 1
ATOM 1382 C C . ASP B 1 42 ? 15.909 14.760 29.241 1.00 34.11 40 ASP B C 1
ATOM 1383 O O . ASP B 1 42 ? 16.280 15.153 28.129 1.00 26.60 40 ASP B O 1
ATOM 1388 N N . SER B 1 43 ? 16.769 14.415 30.219 1.00 26.45 41 SER B N 1
ATOM 1389 C CA . SER B 1 43 ? 18.207 14.442 29.997 1.00 27.69 41 SER B CA 1
ATOM 1390 C C . SER B 1 43 ? 18.655 13.246 29.171 1.00 33.76 41 SER B C 1
ATOM 1391 O O . SER B 1 43 ? 18.233 12.110 29.411 1.00 33.76 41 SER B O 1
ATOM 1394 N N . SER B 1 44 ? 19.510 13.512 28.187 1.00 30.95 42 SER B N 1
ATOM 1395 C CA . SER B 1 44 ? 20.057 12.455 27.338 1.00 30.89 42 SER B CA 1
ATOM 1396 C C . SER B 1 44 ? 21.302 13.006 26.657 1.00 27.79 42 SER B C 1
ATOM 1397 O O . SER B 1 44 ? 21.210 13.995 25.916 1.00 30.85 42 SER B O 1
ATOM 1400 N N . SER B 1 45 ? 22.458 12.369 26.887 1.00 23.29 43 SER B N 1
ATOM 1401 C CA . SER B 1 45 ? 23.755 12.876 26.428 1.00 29.28 43 SER B CA 1
ATOM 1402 C C . SER B 1 45 ? 24.175 12.114 25.173 1.00 30.04 43 SER B C 1
ATOM 1403 O O . SER B 1 45 ? 24.625 10.971 25.256 1.00 27.50 43 SER B O 1
ATOM 1406 N N . ARG B 1 46 ? 24.048 12.762 24.009 1.00 29.67 44 ARG B N 1
ATOM 1407 C CA . ARG B 1 46 ? 24.461 12.177 22.733 1.00 29.13 44 ARG B CA 1
ATOM 1408 C C . ARG B 1 46 ? 25.166 13.242 21.898 1.00 35.58 44 ARG B C 1
ATOM 1409 O O . ARG B 1 46 ? 24.864 14.437 22.005 1.00 33.09 44 ARG B O 1
ATOM 1417 N N . SER B 1 47 ? 26.104 12.796 21.048 1.00 27.37 45 SER B N 1
ATOM 1418 C CA . SER B 1 47 ? 26.881 13.695 20.211 1.00 30.03 45 SER B CA 1
ATOM 1419 C C . SER B 1 47 ? 26.608 13.390 18.743 1.00 31.66 45 SER B C 1
ATOM 1420 O O . SER B 1 47 ? 26.246 12.267 18.395 1.00 32.62 45 SER B O 1
ATOM 1423 N N . TYR B 1 48 ? 26.784 14.398 17.889 1.00 26.91 46 TYR B N 1
ATOM 1424 C CA . TYR B 1 48 ? 26.803 14.159 16.452 1.00 32.25 46 TYR B CA 1
ATOM 1425 C C . TYR B 1 48 ? 27.548 15.292 15.763 1.00 33.33 46 TYR B C 1
ATOM 1426 O O . TYR B 1 48 ? 27.286 16.474 16.034 1.00 34.47 46 TYR B O 1
ATOM 1435 N N . GLY B 1 49 ? 28.445 14.930 14.847 1.00 40.07 47 GLY B N 1
ATOM 1436 C CA . GLY B 1 49 ? 29.092 15.931 14.011 1.00 41.25 47 GLY B CA 1
ATOM 1437 C C . GLY B 1 49 ? 29.875 16.958 14.796 1.00 48.60 47 GLY B C 1
ATOM 1438 O O . GLY B 1 49 ? 29.988 18.110 14.359 1.00 47.16 47 GLY B O 1
ATOM 1439 N N . GLY B 1 50 ? 30.389 16.582 15.965 1.00 41.02 48 GLY B N 1
ATOM 1440 C CA . GLY B 1 50 ? 31.160 17.492 16.782 1.00 40.78 48 GLY B CA 1
ATOM 1441 C C . GLY B 1 50 ? 30.360 18.365 17.726 1.00 45.32 48 GLY B C 1
ATOM 1442 O O . GLY B 1 50 ? 30.962 19.146 18.473 1.00 51.48 48 GLY B O 1
ATOM 1443 N N . VAL B 1 51 ? 29.032 18.255 17.736 1.00 40.96 49 VAL B N 1
ATOM 1444 C CA . VAL B 1 51 ? 28.187 18.951 18.708 1.00 36.74 49 VAL B CA 1
ATOM 1445 C C . VAL B 1 51 ? 27.726 17.956 19.768 1.00 39.42 49 VAL B C 1
ATOM 1446 O O . VAL B 1 51 ? 27.294 16.842 19.445 1.00 36.85 49 VAL B O 1
ATOM 1450 N N . ASN B 1 52 ? 27.794 18.362 21.030 1.00 37.48 50 ASN B N 1
ATOM 1451 C CA . ASN B 1 52 ? 27.349 17.541 22.150 1.00 33.74 50 ASN B CA 1
ATOM 1452 C C . ASN B 1 52 ? 25.979 18.011 22.615 1.00 33.75 50 ASN B C 1
ATOM 1453 O O . ASN B 1 52 ? 25.793 19.194 22.906 1.00 38.28 50 ASN B O 1
ATOM 1458 N N . PHE B 1 53 ? 25.030 17.092 22.703 1.00 31.33 51 PHE B N 1
ATOM 1459 C CA . PHE B 1 53 ? 23.686 17.428 23.150 1.00 29.86 51 PHE B CA 1
ATOM 1460 C C . PHE B 1 53 ? 23.451 16.805 24.520 1.00 31.23 51 PHE B C 1
ATOM 1461 O O . PHE B 1 53 ? 24.040 15.775 24.843 1.00 31.80 51 PHE B O 1
ATOM 1469 N N . THR B 1 54 ? 22.579 17.433 25.319 1.00 29.06 52 THR B N 1
ATOM 1470 C CA . THR B 1 54 ? 22.312 16.969 26.675 1.00 29.35 52 THR B CA 1
ATOM 1471 C C . THR B 1 54 ? 20.843 16.717 26.983 1.00 31.51 52 THR B C 1
ATOM 1472 O O . THR B 1 54 ? 20.551 16.096 28.005 1.00 31.15 52 THR B O 1
ATOM 1476 N N . GLN B 1 55 ? 19.915 17.166 26.150 1.00 26.95 53 GLN B N 1
ATOM 1477 C CA . GLN B 1 55 ? 18.504 16.892 26.350 1.00 28.98 53 GLN B CA 1
ATOM 1478 C C . GLN B 1 55 ? 17.888 16.402 25.039 1.00 27.68 53 GLN B C 1
ATOM 1479 O O . GLN B 1 55 ? 18.360 16.736 23.954 1.00 27.36 53 GLN B O 1
ATOM 1485 N N . ARG B 1 56 ? 16.828 15.610 25.159 1.00 25.63 54 ARG B N 1
ATOM 1486 C CA . ARG B 1 56 ? 16.018 15.181 24.031 1.00 26.76 54 ARG B CA 1
ATOM 1487 C C . ARG B 1 56 ? 14.560 15.524 24.309 1.00 29.75 54 ARG B C 1
ATOM 1488 O O . ARG B 1 56 ? 14.151 15.723 25.461 1.00 27.16 54 ARG B O 1
ATOM 1496 N N . VAL B 1 57 ? 13.768 15.594 23.243 1.00 25.06 55 VAL B N 1
ATOM 1497 C CA . VAL B 1 57 ? 12.316 15.623 23.362 1.00 22.00 55 VAL B CA 1
ATOM 1498 C C . VAL B 1 57 ? 11.799 14.368 22.669 1.00 29.13 55 VAL B C 1
ATOM 1499 O O . VAL B 1 57 ? 12.194 14.066 21.532 1.00 25.85 55 VAL B O 1
ATOM 1503 N N . LYS B 1 58 ? 10.999 13.581 23.378 1.00 25.76 56 LYS B N 1
ATOM 1504 C CA . LYS B 1 58 ? 10.651 12.262 22.878 1.00 24.35 56 LYS B CA 1
ATOM 1505 C C . LYS B 1 58 ? 9.149 12.133 22.739 1.00 24.35 56 LYS B C 1
ATOM 1506 O O . LYS B 1 58 ? 8.388 12.666 23.552 1.00 23.74 56 LYS B O 1
ATOM 1512 N N . SER B 1 59 ? 8.730 11.459 21.665 1.00 23.91 57 SER B N 1
ATOM 1513 C CA . SER B 1 59 ? 7.309 11.391 21.332 1.00 29.92 57 SER B CA 1
ATOM 1514 C C . SER B 1 59 ? 6.516 10.544 22.326 1.00 28.69 57 SER B C 1
ATOM 1515 O O . SER B 1 59 ? 5.310 10.749 22.468 1.00 28.05 57 SER B O 1
ATOM 1518 N N . GLY B 1 60 ? 7.161 9.612 23.018 1.00 28.37 58 GLY B N 1
ATOM 1519 C CA . GLY B 1 60 ? 6.435 8.726 23.898 1.00 29.55 58 GLY B CA 1
ATOM 1520 C C . GLY B 1 60 ? 5.782 7.543 23.223 1.00 34.03 58 GLY B C 1
ATOM 1521 O O . GLY B 1 60 ? 5.151 6.736 23.915 1.00 27.83 58 GLY B O 1
ATOM 1522 N N . GLY B 1 61 ? 5.910 7.408 21.907 1.00 26.17 59 GLY B N 1
ATOM 1523 C CA . GLY B 1 61 ? 5.302 6.304 21.193 1.00 28.41 59 GLY B CA 1
ATOM 1524 C C . GLY B 1 61 ? 5.086 6.692 19.736 1.00 26.93 59 GLY B C 1
ATOM 1525 O O . GLY B 1 61 ? 5.533 7.748 19.275 1.00 28.29 59 GLY B O 1
ATOM 1526 N N . LYS B 1 62 ? 4.383 5.822 19.029 1.00 27.00 60 LYS B N 1
ATOM 1527 C CA . LYS B 1 62 ? 4.059 6.103 17.634 1.00 26.47 60 LYS B CA 1
ATOM 1528 C C . LYS B 1 62 ? 2.964 7.164 17.544 1.00 32.10 60 LYS B C 1
ATOM 1529 O O . LYS B 1 62 ? 2.181 7.377 18.477 1.00 30.13 60 LYS B O 1
ATOM 1535 N N . GLY B 1 63 ? 2.936 7.857 16.415 1.00 26.05 61 GLY B N 1
ATOM 1536 C CA . GLY B 1 63 ? 1.979 8.924 16.206 1.00 28.05 61 GLY B CA 1
ATOM 1537 C C 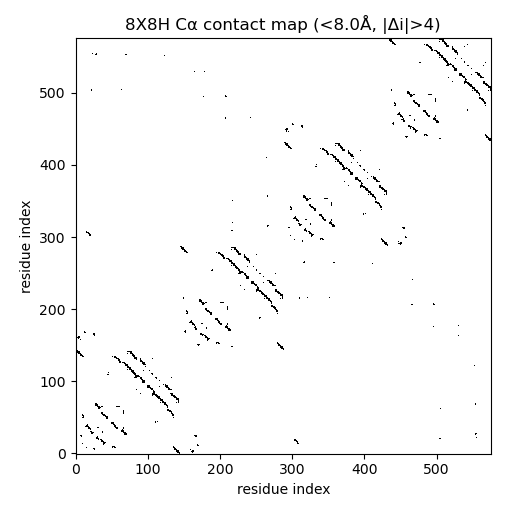. GLY B 1 63 ? 1.499 9.020 14.765 1.00 27.86 61 GLY B C 1
ATOM 1538 O O . GLY B 1 63 ? 1.654 8.076 13.988 1.00 29.64 61 GLY B O 1
ATOM 1539 N N . THR B 1 64 ? 0.901 10.163 14.427 1.00 28.17 62 THR B N 1
ATOM 1540 C CA . THR B 1 64 ? 0.326 10.486 13.125 1.00 30.92 62 THR B CA 1
ATOM 1541 C C . THR B 1 64 ? 0.611 11.949 12.896 1.00 30.71 62 THR B C 1
ATOM 1542 O O . THR B 1 64 ? 1.205 12.607 13.753 1.00 28.79 62 THR B O 1
ATOM 1546 N N . ILE B 1 65 ? 0.128 12.503 11.776 1.00 23.45 63 ILE B N 1
ATOM 1547 C CA . ILE B 1 65 ? 0.355 13.926 11.569 1.00 25.09 63 ILE B CA 1
ATOM 1548 C C . ILE B 1 65 ? -0.374 14.782 12.595 1.00 27.78 63 ILE B C 1
ATOM 1549 O O . ILE B 1 65 ? -0.092 15.975 12.687 1.00 30.04 63 ILE B O 1
ATOM 1554 N N . SER B 1 66 ? -1.276 14.196 13.384 1.00 30.60 64 SER B N 1
ATOM 1555 C CA . SER B 1 66 ? -2.063 14.942 14.362 1.00 34.01 64 SER B CA 1
ATOM 1556 C C . SER B 1 66 ? -1.844 14.455 15.798 1.00 34.68 64 SER B C 1
ATOM 1557 O O . SER B 1 66 ? -2.648 14.784 16.686 1.00 32.93 64 SER B O 1
ATOM 1560 N N . LYS B 1 67 ? -0.804 13.664 16.047 1.00 32.25 65 LYS B N 1
ATOM 1561 C CA . LYS B 1 67 ? -0.575 13.097 17.379 1.00 28.04 65 LYS B CA 1
ATOM 1562 C C . LYS B 1 67 ? 0.901 12.772 17.509 1.00 28.00 65 LYS B C 1
ATOM 1563 O O . LYS B 1 67 ? 1.438 12.026 16.679 1.00 25.30 65 LYS B O 1
ATOM 1569 N N . ARG B 1 68 ? 1.547 13.315 18.555 1.00 27.76 66 ARG B N 1
ATOM 1570 C CA . ARG B 1 68 ? 2.993 13.219 18.733 1.00 25.25 66 ARG B CA 1
ATOM 1571 C C . ARG B 1 68 ? 3.728 13.711 17.477 1.00 25.79 66 ARG B C 1
ATOM 1572 O O . ARG B 1 68 ? 4.675 13.089 16.987 1.00 23.98 66 ARG B O 1
ATOM 1580 N N . ALA B 1 69 ? 3.296 14.866 16.973 1.00 24.94 67 ALA B N 1
ATOM 1581 C CA . ALA B 1 69 ? 3.775 15.400 15.712 1.00 24.66 67 ALA B CA 1
ATOM 1582 C C . ALA B 1 69 ? 4.431 16.753 15.945 1.00 27.21 67 ALA B C 1
ATOM 1583 O O . ALA B 1 69 ? 4.206 17.413 16.966 1.00 27.11 67 ALA B O 1
ATOM 1585 N N . ILE B 1 70 ? 5.281 17.156 15.004 1.00 19.97 68 ILE B N 1
ATOM 1586 C CA . ILE B 1 70 ? 5.949 18.454 15.045 1.00 19.77 68 ILE B CA 1
ATOM 1587 C C . ILE B 1 70 ? 5.658 19.155 13.720 1.00 26.22 68 ILE B C 1
ATOM 1588 O O . ILE B 1 70 ? 6.092 18.674 12.660 1.00 23.31 68 ILE B O 1
ATOM 1593 N N . SER B 1 71 ? 4.968 20.296 13.775 1.00 22.48 69 SER B N 1
ATOM 1594 C CA . SER B 1 71 ? 4.686 21.038 12.537 1.00 26.41 69 SER B CA 1
ATOM 1595 C C . SER B 1 71 ? 5.481 22.338 12.469 1.00 28.23 69 SER B C 1
ATOM 1596 O O . SER B 1 71 ? 5.902 22.901 13.488 1.00 25.01 69 SER B O 1
ATOM 1599 N N . PHE B 1 72 ? 5.680 22.823 11.239 1.00 22.82 70 PHE B N 1
ATOM 1600 C CA . PHE B 1 72 ? 6.355 24.092 11.022 1.00 20.98 70 PHE B CA 1
ATOM 1601 C C . PHE B 1 72 ? 5.897 24.634 9.666 1.00 26.51 70 PHE B C 1
ATOM 1602 O O . PHE B 1 72 ? 5.372 23.900 8.822 1.00 22.40 70 PHE B O 1
ATOM 1610 N N . THR B 1 73 ? 6.108 25.926 9.473 1.00 26.31 71 THR B N 1
ATOM 1611 C CA . THR B 1 73 ? 5.811 26.577 8.198 1.00 32.67 71 THR B CA 1
ATOM 1612 C C . THR B 1 73 ? 7.110 26.930 7.491 1.00 30.36 71 THR B C 1
ATOM 1613 O O . THR B 1 73 ? 7.989 27.557 8.086 1.00 27.26 71 THR B O 1
ATOM 1617 N N . ALA B 1 74 ? 7.234 26.525 6.223 1.00 27.36 72 ALA B N 1
ATOM 1618 C CA . ALA B 1 74 ? 8.391 26.855 5.415 1.00 23.04 72 ALA B CA 1
ATOM 1619 C C . ALA B 1 74 ? 8.083 28.075 4.546 1.00 24.97 72 ALA B C 1
ATOM 1620 O O . ALA B 1 74 ? 6.960 28.232 4.049 1.00 25.06 72 ALA B O 1
ATOM 1622 N N . SER B 1 75 ? 9.089 28.927 4.365 1.00 23.72 73 SER B N 1
ATOM 1623 C CA . SER B 1 75 ? 9.025 30.134 3.535 1.00 27.94 73 SER B CA 1
ATOM 1624 C C . SER B 1 75 ? 9.265 29.879 2.055 1.00 28.70 73 SER B C 1
ATOM 1625 O O . SER B 1 75 ? 9.006 30.773 1.237 1.00 29.56 73 SER B O 1
ATOM 1628 N N . GLY B 1 76 ? 9.804 28.719 1.705 1.00 27.00 74 GLY B N 1
ATOM 1629 C CA . GLY B 1 76 ? 10.156 28.415 0.326 1.00 27.70 74 GLY B CA 1
ATOM 1630 C C . GLY B 1 76 ? 10.849 27.070 0.288 1.00 30.99 74 GLY B C 1
ATOM 1631 O O . GLY B 1 76 ? 11.030 26.404 1.324 1.00 25.01 74 GLY B O 1
ATOM 1632 N N . ALA B 1 77 ? 11.223 26.667 -0.923 1.00 25.52 75 ALA B N 1
ATOM 1633 C CA . ALA B 1 77 ? 11.989 25.438 -1.087 1.00 23.46 75 ALA B CA 1
ATOM 1634 C C . ALA B 1 77 ? 13.257 25.475 -0.237 1.00 23.05 75 ALA B C 1
ATOM 1635 O O . ALA B 1 77 ? 13.908 26.515 -0.082 1.00 25.46 75 ALA B O 1
ATOM 1637 N N . GLY B 1 78 ? 13.618 24.325 0.301 1.00 25.57 76 GLY B N 1
ATOM 1638 C CA . GLY B 1 78 ? 14.834 24.232 1.084 1.00 26.20 76 GLY B CA 1
ATOM 1639 C C . GLY B 1 78 ? 15.044 22.837 1.630 1.00 27.80 76 GLY B C 1
ATOM 1640 O O . GLY B 1 78 ? 14.828 21.853 0.911 1.00 24.21 76 GLY B O 1
ATOM 1641 N N . GLN B 1 79 ? 15.421 22.725 2.911 1.00 21.60 77 GLN B N 1
ATOM 1642 C CA . GLN B 1 79 ? 15.753 21.423 3.454 1.00 27.12 77 GLN B CA 1
ATOM 1643 C C . GLN B 1 79 ? 15.507 21.429 4.961 1.00 24.50 77 GLN B C 1
ATOM 1644 O O . GLN B 1 79 ? 15.733 22.445 5.629 1.00 23.81 77 GLN B O 1
ATOM 1650 N N . LEU B 1 80 ? 15.017 20.304 5.470 1.00 22.31 78 LEU B N 1
ATOM 1651 C CA . LEU B 1 80 ? 14.829 20.080 6.907 1.00 23.63 78 LEU B CA 1
ATOM 1652 C C . LEU B 1 80 ? 15.882 19.084 7.389 1.00 25.89 78 LEU B C 1
ATOM 1653 O O . LEU B 1 80 ? 16.095 18.043 6.753 1.00 23.68 78 LEU B O 1
ATOM 1658 N N . THR B 1 81 ? 16.540 19.403 8.502 1.00 23.54 79 THR B N 1
ATOM 1659 C CA . THR B 1 81 ? 17.506 18.521 9.144 1.00 21.79 79 THR B CA 1
ATOM 1660 C C . THR B 1 81 ? 16.918 18.116 10.493 1.00 24.89 79 THR B C 1
ATOM 1661 O O . THR B 1 81 ? 16.440 18.976 11.242 1.00 26.24 79 THR B O 1
ATOM 1665 N N . VAL B 1 82 ? 16.909 16.814 10.769 1.00 23.20 80 VAL B N 1
ATOM 1666 C CA . VAL B 1 82 ? 16.405 16.231 12.016 1.00 24.44 80 VAL B CA 1
ATOM 1667 C C . VAL B 1 82 ? 17.508 15.332 12.568 1.00 28.22 80 VAL B C 1
ATOM 1668 O O . VAL B 1 82 ? 18.067 14.511 11.825 1.00 25.09 80 VAL B O 1
ATOM 1672 N N . TYR B 1 83 ? 17.829 15.490 13.858 1.00 22.29 81 TYR B N 1
ATOM 1673 C CA . TYR B 1 83 ? 18.713 14.567 14.574 1.00 24.04 81 TYR B CA 1
ATOM 1674 C C . TYR B 1 83 ? 17.836 13.688 15.465 1.00 25.82 81 TYR B C 1
ATOM 1675 O O . TYR B 1 83 ? 17.212 14.185 16.413 1.00 21.85 81 TYR B O 1
ATOM 1684 N N . ALA B 1 84 ? 17.762 12.396 15.150 1.00 24.17 82 ALA B N 1
ATOM 1685 C CA . ALA B 1 84 ? 16.823 11.504 15.829 1.00 24.73 82 ALA B CA 1
ATOM 1686 C C . ALA B 1 84 ? 17.495 10.182 16.169 1.00 25.26 82 ALA B C 1
ATOM 1687 O O . ALA B 1 84 ? 18.398 9.722 15.467 1.00 25.47 82 ALA B O 1
ATOM 1689 N N . MET B 1 85 ? 16.988 9.566 17.234 1.00 22.90 83 MET B N 1
ATOM 1690 C CA . MET B 1 85 ? 17.399 8.280 17.770 1.00 24.17 83 MET B CA 1
ATOM 1691 C C . MET B 1 85 ? 16.146 7.475 18.089 1.00 27.70 83 MET B C 1
ATOM 1692 O O . MET B 1 85 ? 15.141 8.045 18.510 1.00 25.34 83 MET B O 1
ATOM 1697 N N . SER B 1 86 ? 16.170 6.167 17.837 1.00 26.22 84 SER B N 1
ATOM 1698 C CA . SER B 1 86 ? 15.105 5.335 18.370 1.00 29.95 84 SER B CA 1
ATOM 1699 C C . SER B 1 86 ? 15.093 5.464 19.887 1.00 26.57 84 SER B C 1
ATOM 1700 O O . SER B 1 86 ? 16.149 5.497 20.523 1.00 27.48 84 SER B O 1
ATOM 1703 N N . SER B 1 87 ? 13.894 5.564 20.463 1.00 28.01 85 SER B N 1
ATOM 1704 C CA . SER B 1 87 ? 13.809 5.575 21.923 1.00 30.97 85 SER B CA 1
ATOM 1705 C C . SER B 1 87 ? 13.990 4.192 22.534 1.00 33.73 85 SER B C 1
ATOM 1706 O O . SER B 1 87 ? 14.171 4.098 23.755 1.00 33.57 85 SER B O 1
ATOM 1709 N N . GLY B 1 88 ? 13.997 3.130 21.726 1.00 30.87 86 GLY B N 1
ATOM 1710 C CA . GLY B 1 88 ? 14.234 1.782 22.203 1.00 36.95 86 GLY B CA 1
ATOM 1711 C C . GLY B 1 88 ? 15.310 1.083 21.383 1.00 37.45 86 GLY B C 1
ATOM 1712 O O . GLY B 1 88 ? 16.226 1.719 20.851 1.00 37.39 86 GLY B O 1
ATOM 1713 N N . SER B 1 89 ? 15.181 -0.251 21.282 1.00 31.83 87 SER B N 1
ATOM 1714 C CA . SER B 1 89 ? 16.147 -1.086 20.566 1.00 38.88 87 SER B CA 1
ATOM 1715 C C . SER B 1 89 ? 15.800 -1.305 19.093 1.00 36.67 87 SER B C 1
ATOM 1716 O O . SER B 1 89 ? 16.703 -1.553 18.282 1.00 38.75 87 SER B O 1
ATOM 1719 N N . THR B 1 90 ? 14.522 -1.229 18.727 1.00 34.32 88 THR B N 1
ATOM 1720 C CA . THR B 1 90 ? 14.116 -1.432 17.342 1.00 33.63 88 THR B CA 1
ATOM 1721 C C . THR B 1 90 ? 14.354 -0.176 16.507 1.00 34.26 88 THR B C 1
ATOM 1722 O O . THR B 1 90 ? 14.220 0.952 16.990 1.00 32.21 88 THR B O 1
ATOM 1726 N N . SER B 1 91 ? 14.660 -0.380 15.228 1.00 28.33 89 SER B N 1
ATOM 1727 C CA . SER B 1 91 ? 14.771 0.746 14.320 1.00 31.30 89 SER B CA 1
ATOM 1728 C C . SER B 1 91 ? 13.368 1.238 13.971 1.00 33.15 89 SER B C 1
ATOM 1729 O O . SER B 1 91 ? 12.421 0.457 13.912 1.00 32.14 89 SER B O 1
ATOM 1732 N N . ARG B 1 92 ? 13.233 2.548 13.761 1.00 27.94 90 ARG B N 1
ATOM 1733 C CA . ARG B 1 92 ? 11.920 3.179 13.664 1.00 30.60 90 ARG B CA 1
ATOM 1734 C C . ARG B 1 92 ? 12.020 4.400 12.765 1.00 24.73 90 ARG B C 1
ATOM 1735 O O . ARG B 1 92 ? 13.013 5.120 12.815 1.00 24.66 90 ARG B O 1
ATOM 1743 N N . ASN B 1 93 ? 10.979 4.661 11.983 1.00 24.88 91 ASN B N 1
ATOM 1744 C CA . ASN B 1 93 ? 11.077 5.715 10.980 1.00 25.07 91 ASN B CA 1
ATOM 1745 C C . ASN B 1 93 ? 10.616 7.058 11.519 1.00 26.63 91 ASN B C 1
ATOM 1746 O O . ASN B 1 93 ? 9.842 7.142 12.476 1.00 24.04 91 ASN B O 1
ATOM 1751 N N . VAL B 1 94 ? 11.142 8.106 10.897 1.00 23.70 92 VAL B N 1
ATOM 1752 C CA . VAL B 1 94 ? 10.693 9.481 11.032 1.00 20.21 92 VAL B CA 1
ATOM 1753 C C . VAL B 1 94 ? 10.183 9.909 9.658 1.00 25.75 92 VAL B C 1
ATOM 1754 O O . VAL B 1 94 ? 10.903 9.771 8.660 1.00 23.87 92 VAL B O 1
ATOM 1758 N N . THR B 1 95 ? 8.953 10.422 9.597 1.00 26.10 93 THR B N 1
ATOM 1759 C CA . THR B 1 95 ? 8.316 10.729 8.314 1.00 26.67 93 THR B CA 1
ATOM 1760 C C . THR B 1 95 ? 8.009 12.211 8.215 1.00 26.31 93 THR B C 1
ATOM 1761 O O . THR B 1 95 ? 7.522 12.819 9.172 1.00 23.25 93 THR B O 1
ATOM 1765 N N . LEU B 1 96 ? 8.291 12.800 7.055 1.00 22.74 94 LEU B N 1
ATOM 1766 C CA . LEU B 1 96 ? 7.858 14.161 6.777 1.00 23.14 94 LEU B CA 1
ATOM 1767 C C . LEU B 1 96 ? 6.636 14.127 5.867 1.00 28.67 94 LEU B C 1
ATOM 1768 O O . LEU B 1 96 ? 6.665 13.499 4.792 1.00 22.97 94 LEU B O 1
ATOM 1773 N N . TYR B 1 97 ? 5.573 14.811 6.307 1.00 24.50 95 TYR B N 1
ATOM 1774 C CA . TYR B 1 97 ? 4.331 15.003 5.561 1.00 28.07 95 TYR B CA 1
ATOM 1775 C C . TYR B 1 97 ? 4.200 16.456 5.103 1.00 25.33 95 TYR B C 1
ATOM 1776 O O . TYR B 1 97 ? 4.533 17.391 5.841 1.00 23.37 95 TYR B O 1
ATOM 1785 N N . GLY B 1 98 ? 3.703 16.646 3.890 1.00 21.61 96 GLY B N 1
ATOM 1786 C CA . GLY B 1 98 ? 3.467 17.989 3.369 1.00 21.61 96 GLY B CA 1
ATOM 1787 C C . GLY B 1 98 ? 2.823 17.869 1.997 1.00 25.51 96 GLY B C 1
ATOM 1788 O O . GLY B 1 98 ? 2.754 16.782 1.412 1.00 23.07 96 GLY B O 1
ATOM 1789 N N . ASN B 1 99 ? 2.314 18.999 1.496 1.00 23.14 97 ASN B N 1
ATOM 1790 C CA . ASN B 1 99 ? 1.524 18.954 0.256 1.00 25.83 97 ASN B CA 1
ATOM 1791 C C . ASN B 1 99 ? 0.483 17.841 0.331 1.00 28.50 97 ASN B C 1
ATOM 1792 O O . ASN B 1 99 ? 0.264 17.093 -0.620 1.00 26.64 97 ASN B O 1
ATOM 1797 N N . GLY B 1 100 ? -0.117 17.678 1.506 1.00 28.61 98 GLY B N 1
ATOM 1798 C CA . GLY B 1 100 ? -1.181 16.705 1.612 1.00 24.59 98 GLY B CA 1
ATOM 1799 C C . GLY B 1 100 ? -0.783 15.241 1.637 1.00 28.73 98 GLY B C 1
ATOM 1800 O O . GLY B 1 100 ? -1.670 14.396 1.512 1.00 29.33 98 GLY B O 1
ATOM 1801 N N . LYS B 1 101 ? 0.495 14.891 1.833 1.00 25.96 99 LYS B N 1
ATOM 1802 C CA . LYS B 1 101 ? 0.853 13.478 1.745 1.00 25.96 99 LYS B CA 1
ATOM 1803 C C . LYS B 1 101 ? 2.192 13.208 2.422 1.00 23.22 99 LYS B C 1
ATOM 1804 O O . LYS B 1 101 ? 3.003 14.115 2.624 1.00 22.84 99 LYS B O 1
ATOM 1810 N N . ASP B 1 102 ? 2.424 11.931 2.733 1.00 24.67 100 ASP B N 1
ATOM 1811 C CA . ASP B 1 102 ? 3.735 11.520 3.223 1.00 24.77 100 ASP B CA 1
ATOM 1812 C C . ASP B 1 102 ? 4.755 11.730 2.118 1.00 25.69 100 ASP B C 1
ATOM 1813 O O . ASP B 1 102 ? 4.568 11.252 0.998 1.00 26.74 100 ASP B O 1
ATOM 1818 N N . LEU B 1 103 ? 5.818 12.457 2.416 1.00 22.53 101 LEU B N 1
ATOM 1819 C CA . LEU B 1 103 ? 6.801 12.799 1.386 1.00 25.81 101 LEU B CA 1
ATOM 1820 C C . LEU B 1 103 ? 8.031 11.905 1.432 1.00 28.69 101 LEU B C 1
ATOM 1821 O O . LEU B 1 103 ? 8.472 11.406 0.398 1.00 21.20 101 LEU B O 1
ATOM 1826 N N . GLU B 1 104 ? 8.568 11.651 2.621 1.00 22.00 102 GLU B N 1
ATOM 1827 C CA . GLU B 1 104 ? 9.891 11.066 2.741 1.00 22.00 102 GLU B CA 1
ATOM 1828 C C . GLU B 1 104 ? 10.057 10.545 4.166 1.00 22.96 102 GLU B C 1
ATOM 1829 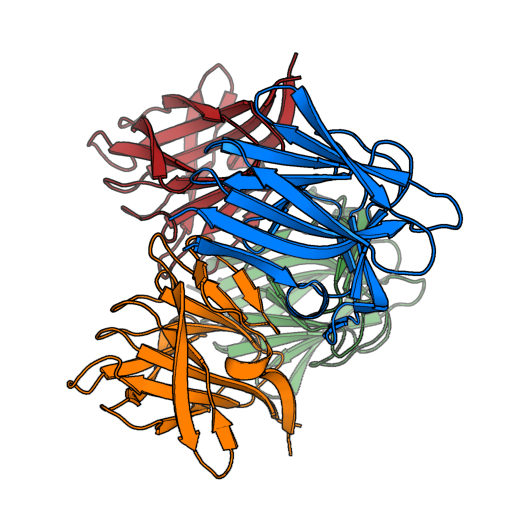O O . GLU B 1 104 ? 9.584 11.192 5.095 1.00 20.21 102 GLU B O 1
ATOM 1835 N N . SER B 1 105 ? 10.694 9.382 4.327 1.00 21.61 103 SER B N 1
ATOM 1836 C CA . SER B 1 105 ? 11.009 8.822 5.640 1.00 28.61 103 SER B CA 1
ATOM 1837 C C . SER B 1 105 ? 12.469 8.386 5.707 1.00 30.65 103 SER B C 1
ATOM 1838 O O . SER B 1 105 ? 13.055 7.970 4.699 1.00 25.48 103 SER B O 1
ATOM 1841 N N . PHE B 1 106 ? 13.036 8.444 6.913 1.00 23.86 104 PHE B N 1
ATOM 1842 C CA . PHE B 1 106 ? 14.336 7.869 7.223 1.00 22.58 104 PHE B CA 1
ATOM 1843 C C . PHE B 1 106 ? 14.254 7.096 8.531 1.00 27.86 104 PHE B C 1
ATOM 1844 O O . PHE B 1 106 ? 13.414 7.366 9.395 1.00 22.74 104 PHE B O 1
ATOM 1852 N N . THR B 1 107 ? 15.165 6.153 8.675 1.00 28.19 105 THR B N 1
ATOM 1853 C CA . THR B 1 107 ? 15.154 5.210 9.786 1.00 27.87 105 THR B CA 1
ATOM 1854 C C . THR B 1 107 ? 16.074 5.691 10.895 1.00 27.43 105 THR B C 1
ATOM 1855 O O . THR B 1 107 ? 17.252 5.971 10.659 1.00 26.46 105 THR B O 1
ATOM 1859 N N . ALA B 1 108 ? 15.528 5.812 12.094 1.00 23.46 106 ALA B N 1
ATOM 1860 C CA . ALA B 1 108 ? 16.330 6.034 13.286 1.00 24.31 106 ALA B CA 1
ATOM 1861 C C . ALA B 1 108 ? 16.624 4.688 13.950 1.00 25.84 106 ALA B C 1
ATOM 1862 O O . ALA B 1 108 ? 15.832 3.750 13.854 1.00 28.64 106 ALA B O 1
ATOM 1864 N N . VAL B 1 109 ? 17.782 4.589 14.607 1.00 29.80 107 VAL B N 1
ATOM 1865 C CA . VAL B 1 109 ? 18.231 3.327 15.181 1.00 27.89 107 VAL B CA 1
ATOM 1866 C C . VAL B 1 109 ? 18.567 3.537 16.652 1.00 25.26 107 VAL B C 1
ATOM 1867 O O . VAL B 1 109 ? 18.622 4.657 17.151 1.00 25.44 107 VAL B O 1
ATOM 1871 N N . GLN B 1 110 ? 18.872 2.433 17.319 1.00 25.27 108 GLN B N 1
ATOM 1872 C CA . GLN B 1 110 ? 19.083 2.457 18.762 1.00 27.81 108 GLN B CA 1
ATOM 1873 C C . GLN B 1 110 ? 20.396 3.180 19.093 1.00 33.73 108 GLN B C 1
ATOM 1874 O O . GLN B 1 110 ? 21.348 3.161 18.302 1.00 30.15 108 GLN B O 1
ATOM 1880 N N . ASP B 1 111 ? 20.402 3.916 20.213 1.00 25.59 109 ASP B N 1
ATOM 1881 C CA . ASP B 1 111 ? 21.618 4.370 20.902 1.00 25.53 109 ASP B CA 1
ATOM 1882 C C . ASP B 1 111 ? 22.341 5.574 20.309 1.00 30.99 109 ASP B C 1
ATOM 1883 O O . ASP B 1 111 ? 23.097 6.242 21.024 1.00 29.30 109 ASP B O 1
ATOM 1888 N N . VAL B 1 112 ? 22.178 5.831 19.003 1.00 27.49 110 VAL B N 1
ATOM 1889 C CA . VAL B 1 112 ? 22.952 6.867 18.327 1.00 26.30 110 VAL B CA 1
ATOM 1890 C C . VAL B 1 112 ? 22.018 7.850 17.632 1.00 24.79 110 VAL B C 1
ATOM 1891 O O . VAL B 1 112 ? 20.884 7.527 17.262 1.00 25.56 110 VAL B O 1
ATOM 1895 N N . ILE B 1 113 ? 22.500 9.067 17.476 1.00 24.05 111 ILE B N 1
ATOM 1896 C CA . ILE B 1 113 ? 21.816 10.050 16.664 1.00 21.44 111 ILE B CA 1
ATOM 1897 C C . ILE B 1 113 ? 22.070 9.682 15.207 1.00 24.41 111 ILE B C 1
ATOM 1898 O O . ILE B 1 113 ? 23.199 9.348 14.839 1.00 25.71 111 ILE B O 1
ATOM 1903 N N . THR B 1 114 ? 21.029 9.718 14.390 1.00 24.07 112 THR B N 1
ATOM 1904 C CA . THR B 1 114 ? 21.185 9.679 12.937 1.00 22.68 112 THR B CA 1
ATOM 1905 C C . THR B 1 114 ? 20.736 11.028 12.390 1.00 24.88 112 THR B C 1
ATOM 1906 O O . THR B 1 114 ? 19.694 11.556 12.806 1.00 25.59 112 THR B O 1
ATOM 1910 N N . ALA B 1 115 ? 21.544 11.604 11.498 1.00 27.08 113 ALA B N 1
ATOM 1911 C CA . ALA B 1 115 ? 21.183 12.848 10.842 1.00 29.66 113 ALA B CA 1
ATOM 1912 C C . ALA B 1 115 ? 20.264 12.552 9.658 1.00 27.45 113 ALA B C 1
ATOM 1913 O O . ALA B 1 115 ? 20.574 11.705 8.809 1.00 29.50 113 ALA B O 1
ATOM 1915 N N . MET B 1 116 ? 19.134 13.243 9.602 1.00 23.81 114 MET B N 1
ATOM 1916 C CA . MET B 1 116 ? 18.165 13.081 8.522 1.00 21.86 114 MET B CA 1
ATOM 1917 C C . MET B 1 116 ? 18.001 14.404 7.798 1.00 27.87 114 MET B C 1
ATOM 1918 O O . MET B 1 116 ? 17.747 15.438 8.436 1.00 25.41 114 MET B O 1
ATOM 1923 N N . ASN B 1 117 ? 18.129 14.371 6.468 1.00 25.02 115 ASN B N 1
ATOM 1924 C CA . ASN B 1 117 ? 17.963 15.563 5.644 1.00 24.41 115 ASN B CA 1
ATOM 1925 C C . ASN B 1 117 ? 16.806 15.339 4.678 1.00 25.06 115 ASN B C 1
ATOM 1926 O O . ASN B 1 117 ? 16.869 14.448 3.825 1.00 25.06 115 ASN B O 1
ATOM 1931 N N . PHE B 1 118 ? 15.761 16.147 4.819 1.00 21.65 116 PHE B N 1
ATOM 1932 C CA . PHE B 1 118 ? 14.521 16.017 4.071 1.00 24.16 116 PHE B CA 1
ATOM 1933 C C . PHE B 1 118 ? 14.382 17.198 3.114 1.00 28.64 116 PHE B C 1
ATOM 1934 O O . PHE B 1 118 ? 14.619 18.347 3.498 1.00 24.43 116 PHE B O 1
ATOM 1942 N N . THR B 1 119 ? 13.964 16.922 1.882 1.00 23.66 117 THR B N 1
ATOM 1943 C CA . THR B 1 119 ? 13.667 18.002 0.944 1.00 21.56 117 THR B CA 1
ATOM 1944 C C . THR B 1 119 ? 12.424 18.761 1.393 1.00 17.53 117 THR B C 1
ATOM 1945 O O . THR B 1 119 ? 11.393 18.155 1.683 1.00 22.52 117 THR B O 1
ATOM 1949 N N . ILE B 1 120 ? 12.509 20.082 1.455 1.00 19.87 118 ILE B N 1
ATOM 1950 C CA . ILE B 1 120 ? 11.318 20.924 1.519 1.00 18.88 118 ILE B CA 1
ATOM 1951 C C . ILE B 1 120 ? 11.087 21.451 0.096 1.00 22.00 118 ILE B C 1
ATOM 1952 O O . ILE B 1 120 ? 11.857 22.314 -0.366 1.00 21.76 118 ILE B O 1
ATOM 1957 N N . PRO B 1 121 ? 10.092 20.949 -0.629 1.00 20.46 119 PRO B N 1
ATOM 1958 C CA . PRO B 1 121 ? 9.942 21.358 -2.047 1.00 25.17 119 PRO B CA 1
ATOM 1959 C C . PRO B 1 121 ? 9.292 22.721 -2.262 1.00 28.94 119 PRO B C 1
ATOM 1960 O O . PRO B 1 121 ? 9.418 23.266 -3.371 1.00 27.33 119 PRO B O 1
ATOM 1964 N N . ASN B 1 122 ? 8.607 23.295 -1.269 1.00 21.06 120 ASN B N 1
ATOM 1965 C CA . ASN B 1 122 ? 7.906 24.558 -1.492 1.00 25.74 120 ASN B CA 1
ATOM 1966 C C . ASN B 1 122 ? 7.485 25.137 -0.149 1.00 25.22 120 ASN B C 1
ATOM 1967 O O . ASN B 1 122 ? 7.522 24.449 0.878 1.00 22.14 120 ASN B O 1
ATOM 1972 N N . SER B 1 123 ? 7.106 26.421 -0.166 1.00 23.32 121 SER B N 1
ATOM 1973 C CA . SER B 1 123 ? 6.540 27.049 1.032 1.00 23.33 121 SER B CA 1
ATOM 1974 C C . SER B 1 123 ? 5.242 26.352 1.404 1.00 22.31 121 SER B C 1
ATOM 1975 O O . SER B 1 123 ? 4.548 25.798 0.554 1.00 21.69 121 SER B O 1
ATOM 1978 N N . GLY B 1 124 ? 4.947 26.330 2.704 1.00 22.65 122 GLY B N 1
ATOM 1979 C CA . GLY B 1 124 ? 3.731 25.740 3.207 1.00 23.67 122 GLY B CA 1
ATOM 1980 C C . GLY B 1 124 ? 4.008 25.109 4.563 1.00 23.05 122 GLY B C 1
ATOM 1981 O O . GLY B 1 124 ? 5.109 25.215 5.112 1.00 22.93 122 GLY B O 1
ATOM 1982 N N . THR B 1 125 ? 3.024 24.386 5.081 1.00 26.68 123 THR B N 1
ATOM 1983 C CA . THR B 1 125 ? 3.181 23.753 6.388 1.00 26.87 123 THR B CA 1
ATOM 1984 C C . THR B 1 125 ? 3.457 22.258 6.252 1.00 24.41 123 THR B C 1
ATOM 1985 O O . THR B 1 125 ? 2.842 21.569 5.429 1.00 24.76 123 THR B O 1
ATOM 1989 N N . TYR B 1 126 ? 4.424 21.781 7.047 1.00 24.70 124 TYR B N 1
ATOM 1990 C CA . TYR B 1 126 ? 4.908 20.402 7.055 1.00 21.46 124 TYR B CA 1
ATOM 1991 C C . TYR B 1 126 ? 4.818 19.827 8.466 1.00 27.61 124 TYR B C 1
ATOM 1992 O O . TYR B 1 126 ? 4.853 20.571 9.448 1.00 23.48 124 TYR B O 1
ATOM 2001 N N . VAL B 1 127 ? 4.742 18.495 8.553 1.00 23.75 125 VAL B N 1
ATOM 2002 C CA . VAL B 1 127 ? 4.594 17.775 9.820 1.00 24.95 125 VAL B CA 1
ATOM 2003 C C . VAL B 1 127 ? 5.591 16.620 9.869 1.00 24.76 125 VAL B C 1
ATOM 2004 O O . VAL B 1 127 ? 5.668 15.812 8.929 1.00 27.74 125 VAL B O 1
ATOM 2008 N N . ILE B 1 128 ? 6.324 16.526 10.977 1.00 25.70 126 ILE B N 1
ATOM 2009 C CA . ILE B 1 128 ? 7.258 15.442 11.260 1.00 23.25 126 ILE B CA 1
ATOM 2010 C C . ILE B 1 128 ? 6.573 14.500 12.243 1.00 27.87 126 ILE B C 1
ATOM 2011 O O . ILE B 1 128 ? 6.201 14.921 13.352 1.00 21.32 126 ILE B O 1
ATOM 2016 N N . TYR B 1 129 ? 6.441 13.228 11.896 1.00 23.15 127 TYR B N 1
ATOM 2017 C CA . TYR B 1 129 ? 5.759 12.343 12.830 1.00 21.98 127 TYR B CA 1
ATOM 2018 C C . TYR B 1 129 ? 6.431 10.979 12.864 1.00 24.17 127 TYR B C 1
ATOM 2019 O O . TYR B 1 129 ? 7.275 10.671 12.011 1.00 25.51 127 TYR B O 1
ATOM 2028 N N . PRO B 1 130 ? 6.152 10.182 13.902 1.00 23.77 128 PRO B N 1
ATOM 2029 C CA . PRO B 1 130 ? 6.806 8.891 14.058 1.00 19.76 128 PRO B CA 1
ATOM 2030 C C . PRO B 1 130 ? 5.818 7.763 13.821 1.00 25.92 128 PRO B C 1
ATOM 2031 O O . PRO B 1 130 ? 5.032 7.416 14.726 1.00 27.81 128 PRO B O 1
ATOM 2035 N N . PRO B 1 131 ? 5.833 7.146 12.632 1.00 25.60 129 PRO B N 1
ATOM 2036 C CA . PRO B 1 131 ? 4.807 6.138 12.314 1.00 23.01 129 PRO B CA 1
ATOM 2037 C C . PRO B 1 131 ? 4.959 4.823 13.036 1.00 28.19 129 PRO B C 1
ATOM 2038 O O . PRO B 1 131 ? 3.983 4.064 13.083 1.00 28.88 129 PRO B O 1
ATOM 2042 N N . ASP B 1 132 ? 6.137 4.493 13.562 1.00 26.50 130 ASP B N 1
ATOM 2043 C CA . ASP B 1 132 ? 6.377 3.142 14.059 1.00 28.01 130 ASP B CA 1
ATOM 2044 C C . ASP B 1 132 ? 6.317 3.042 15.580 1.00 29.56 130 ASP B C 1
ATOM 2045 O O . ASP B 1 132 ? 5.584 2.207 16.118 1.00 26.56 130 ASP B O 1
ATOM 2050 N N . ASP B 1 133 ? 7.047 3.894 16.281 1.00 30.04 131 ASP B N 1
ATOM 2051 C CA . ASP B 1 133 ? 7.192 3.806 17.737 1.00 29.67 131 ASP B CA 1
ATOM 2052 C C . ASP B 1 133 ? 7.945 5.055 18.167 1.00 31.37 131 ASP B C 1
ATOM 2053 O O . ASP B 1 133 ? 8.251 5.920 17.341 1.00 28.33 131 ASP B O 1
ATOM 2058 N N . GLY B 1 134 ? 8.247 5.153 19.459 1.00 26.49 132 GLY B N 1
ATOM 2059 C CA . GLY B 1 134 ? 8.748 6.410 19.999 1.00 24.35 132 GLY B CA 1
ATOM 2060 C C . GLY B 1 134 ? 10.108 6.809 19.431 1.00 25.02 132 GLY B C 1
ATOM 2061 O O . GLY B 1 134 ? 11.021 5.989 19.289 1.00 26.63 132 GLY B O 1
ATOM 2062 N N . ILE B 1 135 ? 10.241 8.102 19.148 1.00 22.85 133 ILE B N 1
ATOM 2063 C CA . ILE B 1 135 ? 11.459 8.715 18.630 1.00 23.13 133 ILE B CA 1
ATOM 2064 C C . ILE B 1 135 ? 11.959 9.746 19.628 1.00 25.58 133 ILE B C 1
ATOM 2065 O O . ILE B 1 135 ? 11.154 10.473 20.226 1.00 26.43 133 ILE B O 1
ATOM 2070 N N . SER B 1 136 ? 13.287 9.815 19.784 1.00 22.84 134 SER B N 1
ATOM 2071 C CA . SER B 1 136 ? 13.974 10.849 20.552 1.00 22.96 134 SER B CA 1
ATOM 2072 C C . SER B 1 136 ? 14.597 11.868 19.609 1.00 26.16 134 SER B C 1
ATOM 2073 O O . SER B 1 136 ? 15.424 11.509 18.758 1.00 25.13 134 SER B O 1
ATOM 2076 N N . TYR B 1 137 ? 14.223 13.133 19.766 1.00 23.26 135 TYR B N 1
ATOM 2077 C CA . TYR B 1 137 ? 14.741 14.199 18.913 1.00 24.66 135 TYR B CA 1
ATOM 2078 C C . TYR B 1 137 ? 15.679 15.103 19.701 1.00 27.05 135 TYR B C 1
ATOM 2079 O O . TYR B 1 137 ? 15.389 15.467 20.853 1.00 23.44 135 TYR B O 1
ATOM 2088 N N . TYR B 1 138 ? 16.786 15.492 19.059 1.00 23.16 136 TYR B N 1
ATOM 2089 C CA . TYR B 1 138 ? 17.809 16.324 19.669 1.00 22.73 136 TYR B CA 1
ATOM 2090 C C . TYR B 1 138 ? 17.990 17.684 19.022 1.00 26.85 136 TYR B C 1
ATOM 2091 O O . TYR B 1 138 ? 18.493 18.599 19.687 1.00 25.06 136 TYR B O 1
ATOM 2100 N N . TYR B 1 139 ? 17.603 17.848 17.756 1.00 24.53 137 TYR B N 1
ATOM 2101 C CA . TYR B 1 139 ? 17.986 19.028 17.002 1.00 22.78 137 TYR B CA 1
ATOM 2102 C C . TYR B 1 139 ? 17.181 19.043 15.711 1.00 25.12 137 TYR B C 1
ATOM 2103 O O . TYR B 1 139 ? 17.006 17.996 15.079 1.00 23.88 137 TYR B O 1
ATOM 2112 N N . LEU B 1 140 ? 16.628 20.206 15.383 1.00 23.65 138 LEU B N 1
ATOM 2113 C CA . LEU B 1 140 ? 15.835 20.402 14.170 1.00 23.72 138 LEU B CA 1
ATOM 2114 C C . LEU B 1 140 ? 16.319 21.676 13.510 1.00 29.75 138 LEU B C 1
ATOM 2115 O O . LEU B 1 140 ? 16.662 22.638 14.208 1.00 27.13 138 LEU B O 1
ATOM 2120 N N . LYS B 1 141 ? 16.346 21.695 12.173 1.00 25.51 139 LYS B N 1
ATOM 2121 C CA . LYS B 1 141 ? 16.709 22.929 11.499 1.00 23.07 139 LYS B CA 1
ATOM 2122 C C . LYS B 1 141 ? 15.995 22.971 10.156 1.00 30.17 139 LYS B C 1
ATOM 2123 O O . LYS B 1 141 ? 15.965 21.964 9.431 1.00 24.07 139 LYS B O 1
ATOM 2129 N N . VAL B 1 142 ? 15.385 24.115 9.861 1.00 23.00 140 VAL B N 1
ATOM 2130 C CA . VAL B 1 142 ? 14.743 24.370 8.570 1.00 26.76 140 VAL B CA 1
ATOM 2131 C C . VAL B 1 142 ? 15.511 25.501 7.906 1.00 29.50 140 VAL B C 1
ATOM 2132 O O . VAL B 1 142 ? 15.670 26.571 8.505 1.00 28.90 140 VAL B O 1
ATOM 2136 N N . VAL B 1 143 ? 15.984 25.270 6.681 1.00 27.35 141 VAL B N 1
ATOM 2137 C CA . VAL B 1 143 ? 16.643 26.306 5.900 1.00 25.63 141 VAL B CA 1
ATOM 2138 C C . VAL B 1 143 ? 15.873 26.476 4.587 1.00 28.33 141 VAL B C 1
ATOM 2139 O O . VAL B 1 143 ? 15.178 25.568 4.118 1.00 25.34 141 VAL B O 1
ATOM 2143 N N . LYS B 1 144 ? 16.008 27.668 4.006 1.00 30.55 142 LYS B N 1
ATOM 2144 C CA . LYS B 1 144 ? 15.420 28.024 2.714 1.00 29.39 142 LYS B CA 1
ATOM 2145 C C . LYS B 1 144 ? 16.555 28.259 1.725 1.00 26.35 142 LYS B C 1
ATOM 2146 O O . LYS B 1 144 ? 17.546 28.923 2.058 1.00 28.36 142 LYS B O 1
ATOM 2152 N N . THR B 1 145 ? 16.420 27.703 0.523 1.00 27.83 143 THR B N 1
ATOM 2153 C CA . THR B 1 145 ? 17.460 27.861 -0.497 1.00 30.82 143 THR B CA 1
ATOM 2154 C C . THR B 1 145 ? 17.496 29.310 -0.989 1.00 33.24 143 THR B C 1
ATOM 2155 O O . THR B 1 145 ? 16.454 29.900 -1.288 1.00 35.47 143 THR B O 1
ATOM 2159 N N . ASP B 1 146 ? 18.690 29.890 -1.050 1.00 33.62 144 ASP B N 1
ATOM 2160 C CA . ASP B 1 146 ? 18.835 31.294 -1.439 1.00 40.59 144 ASP B CA 1
ATOM 2161 C C . ASP B 1 146 ? 18.443 31.532 -2.904 1.00 36.57 144 ASP B C 1
ATOM 2162 O O . ASP B 1 146 ? 18.890 30.784 -3.772 1.00 44.08 144 ASP B O 1
ATOM 2167 N N . ALA C 1 3 ? -18.538 22.207 -13.217 1.00 62.04 1 ALA C N 1
ATOM 2168 C CA . ALA C 1 3 ? -17.888 20.988 -12.743 1.00 60.99 1 ALA C CA 1
ATOM 2169 C C . ALA C 1 3 ? -16.569 21.329 -12.035 1.00 52.57 1 ALA C C 1
ATOM 2170 O O . ALA C 1 3 ? -15.471 21.105 -12.575 1.00 42.03 1 ALA C O 1
ATOM 2172 N N . THR C 1 4 ? -16.673 21.906 -10.837 1.00 47.12 2 THR C N 1
ATOM 2173 C CA . THR C 1 4 ? -15.502 22.345 -10.089 1.00 39.83 2 THR C CA 1
ATOM 2174 C C . THR C 1 4 ? -15.732 22.147 -8.598 1.00 41.54 2 THR C C 1
ATOM 2175 O O . THR C 1 4 ? -16.869 22.140 -8.122 1.00 37.70 2 THR C O 1
ATOM 2179 N N . THR C 1 5 ? -14.628 22.013 -7.859 1.00 30.54 3 THR C N 1
ATOM 2180 C CA . THR C 1 5 ? -14.671 21.824 -6.412 1.00 35.50 3 THR C CA 1
ATOM 2181 C C . THR C 1 5 ? -13.865 22.942 -5.763 1.00 34.08 3 THR C C 1
ATOM 2182 O O . THR C 1 5 ? -12.692 23.128 -6.098 1.00 33.69 3 THR C O 1
ATOM 2186 N N . THR C 1 6 ? -14.495 23.691 -4.852 1.00 32.86 4 THR C N 1
ATOM 2187 C CA . THR C 1 6 ? -13.774 24.679 -4.068 1.00 33.73 4 THR C CA 1
ATOM 2188 C C . THR C 1 6 ? -12.902 23.967 -3.035 1.00 29.94 4 THR C C 1
ATOM 2189 O O . THR C 1 6 ? -13.404 23.186 -2.218 1.00 33.32 4 THR C O 1
ATOM 2193 N N . THR C 1 7 ? -11.597 24.222 -3.076 1.00 26.00 5 THR C N 1
ATOM 2194 C CA . THR C 1 7 ? -10.651 23.581 -2.178 1.00 27.88 5 THR C CA 1
ATOM 2195 C C . THR C 1 7 ? -9.986 24.534 -1.195 1.00 28.87 5 THR C C 1
ATOM 2196 O O . THR C 1 7 ? -9.435 24.070 -0.194 1.00 28.83 5 THR C O 1
ATOM 2200 N N . HIS C 1 8 ? -9.972 25.834 -1.469 1.00 26.65 6 HIS C N 1
ATOM 2201 C CA . HIS C 1 8 ? -9.425 26.801 -0.520 1.00 26.28 6 HIS C CA 1
ATOM 2202 C C . HIS C 1 8 ? -10.353 27.999 -0.490 1.00 28.67 6 HIS C C 1
ATOM 2203 O O . HIS C 1 8 ? -10.868 28.411 -1.538 1.00 26.21 6 HIS C O 1
ATOM 2210 N N . GLU C 1 9 ? -10.527 28.589 0.690 1.00 27.92 7 GLU C N 1
ATOM 2211 C CA . GLU C 1 9 ? -11.238 29.855 0.789 1.00 28.83 7 GLU C CA 1
ATOM 2212 C C . GLU C 1 9 ? -10.769 30.645 2.004 1.00 30.88 7 GLU C C 1
ATOM 2213 O O . GLU C 1 9 ? -10.520 30.083 3.072 1.00 28.58 7 GLU C O 1
ATOM 2219 N N . LEU C 1 10 ? -10.651 31.957 1.828 1.00 26.42 8 LEU C N 1
ATOM 2220 C CA . LEU C 1 10 ? -10.230 32.832 2.920 1.00 27.82 8 LEU C CA 1
ATOM 2221 C C . LEU C 1 10 ? -10.933 34.171 2.716 1.00 28.66 8 LEU C C 1
ATOM 2222 O O . LEU C 1 10 ? -10.480 34.994 1.916 1.00 29.90 8 LEU C O 1
ATOM 2227 N N . ASN C 1 11 ? -12.028 34.375 3.439 1.00 25.77 9 ASN C N 1
ATOM 2228 C CA . ASN C 1 11 ? -12.614 35.699 3.609 1.00 24.57 9 ASN C CA 1
ATOM 2229 C C . ASN C 1 11 ? -11.959 36.349 4.833 1.00 30.96 9 ASN C C 1
ATOM 2230 O O . ASN C 1 11 ? -12.198 35.918 5.973 1.00 28.22 9 ASN C O 1
ATOM 2235 N N . VAL C 1 12 ? -11.172 37.410 4.604 1.00 25.51 10 VAL C N 1
ATOM 2236 C CA . VAL C 1 12 ? -10.424 38.051 5.691 1.00 27.33 10 VAL C CA 1
ATOM 2237 C C . VAL C 1 12 ? -11.358 38.538 6.801 1.00 30.48 10 VAL C C 1
ATOM 2238 O O . VAL C 1 12 ? -10.966 38.592 7.973 1.00 27.24 10 VAL C O 1
ATOM 2242 N N . SER C 1 13 ? -12.596 38.898 6.456 1.00 27.71 11 SER C N 1
ATOM 2243 C CA . SER C 1 13 ? -13.551 39.369 7.462 1.00 33.10 11 SER C CA 1
ATOM 2244 C C . SER C 1 13 ? -13.956 38.267 8.435 1.00 36.42 11 SER C C 1
ATOM 2245 O O . SER C 1 13 ? -14.307 38.560 9.580 1.00 34.76 11 SER C O 1
ATOM 2248 N N . ASN C 1 14 ? -13.954 37.006 7.992 1.00 32.70 12 ASN C N 1
ATOM 2249 C CA . ASN C 1 14 ? -14.414 35.893 8.813 1.00 33.07 12 ASN C CA 1
ATOM 2250 C C . ASN C 1 14 ? -13.291 35.025 9.350 1.00 36.63 12 ASN C C 1
ATOM 2251 O O . ASN C 1 14 ? -13.532 34.259 10.281 1.00 33.04 12 ASN C O 1
ATOM 2256 N N . SER C 1 15 ? -12.088 35.086 8.774 1.00 28.58 13 SER C N 1
ATOM 2257 C CA . SER C 1 15 ? -11.060 34.136 9.144 1.00 33.18 13 SER C CA 1
ATOM 2258 C C . SER C 1 15 ? -9.808 34.758 9.752 1.00 29.61 13 SER C C 1
ATOM 2259 O O . SER C 1 15 ? -8.930 34.013 10.195 1.00 30.67 13 SER C O 1
ATOM 2262 N N . MET C 1 16 ? -9.691 36.087 9.792 1.00 31.48 14 MET C N 1
ATOM 2263 C CA . MET C 1 16 ? -8.542 36.734 10.416 1.00 30.94 14 MET C CA 1
ATOM 2264 C C . MET C 1 16 ? -9.018 37.744 11.443 1.00 29.42 14 MET C C 1
ATOM 2265 O O . MET C 1 16 ? -10.176 38.165 11.435 1.00 30.45 14 MET C O 1
ATOM 2270 N N . THR C 1 17 ? -8.111 38.150 12.328 1.00 25.04 15 THR C N 1
ATOM 2271 C CA . THR C 1 17 ? -8.444 39.185 13.293 1.00 28.00 15 THR C CA 1
ATOM 2272 C C . THR C 1 17 ? -7.411 40.300 13.221 1.00 27.75 15 THR C C 1
ATOM 2273 O O . THR C 1 17 ? -6.272 40.092 12.789 1.00 29.22 15 THR C O 1
ATOM 2277 N N . VAL C 1 18 ? -7.842 41.494 13.624 1.00 26.46 16 VAL C N 1
ATOM 2278 C CA . VAL C 1 18 ? -6.999 42.682 13.559 1.00 27.54 16 VAL C CA 1
ATOM 2279 C C . VAL C 1 18 ? -5.696 42.424 14.296 1.00 33.46 16 VAL C C 1
ATOM 2280 O O . VAL C 1 18 ? -5.694 41.913 15.420 1.00 30.36 16 VAL C O 1
ATOM 2284 N N . GLY C 1 19 ? -4.583 42.783 13.677 1.00 29.11 17 GLY C N 1
ATOM 2285 C CA . GLY C 1 19 ? -3.309 42.468 14.286 1.00 30.41 17 GLY C CA 1
ATOM 2286 C C . GLY C 1 19 ? -2.159 42.654 13.321 1.00 34.14 17 GLY C C 1
ATOM 2287 O O . GLY C 1 19 ? -2.335 42.998 12.146 1.00 30.66 17 GLY C O 1
ATOM 2288 N N . GLN C 1 20 ? -0.969 42.406 13.853 1.00 27.12 18 GLN C N 1
ATOM 2289 C CA . GLN C 1 20 ? 0.280 42.503 13.125 1.00 27.68 18 GLN C CA 1
ATOM 2290 C C . GLN C 1 20 ? 1.076 41.229 13.347 1.00 30.00 18 GLN C C 1
ATOM 2291 O O . GLN C 1 20 ? 1.266 40.799 14.492 1.00 29.56 18 GLN C O 1
ATOM 2297 N N . TYR C 1 21 ? 1.578 40.651 12.260 1.00 25.00 19 TYR C N 1
ATOM 2298 C CA . TYR C 1 21 ? 2.182 39.322 12.274 1.00 26.72 19 TYR C CA 1
ATOM 2299 C C . TYR C 1 21 ? 3.528 39.401 11.581 1.00 27.91 19 TYR C C 1
ATOM 2300 O O . TYR C 1 21 ? 3.605 39.861 10.433 1.00 27.20 19 TYR C O 1
ATOM 2309 N N . SER C 1 22 ? 4.587 38.958 12.274 1.00 25.98 20 SER C N 1
ATOM 2310 C CA . SER C 1 22 ? 5.957 39.085 11.779 1.00 29.87 20 SER C CA 1
ATOM 2311 C C . SER C 1 22 ? 6.611 37.758 11.406 1.00 26.47 20 SER C C 1
ATOM 2312 O O . SER C 1 22 ? 7.775 37.747 11.008 1.00 27.92 20 SER C O 1
ATOM 2315 N N . SER C 1 23 ? 5.925 36.642 11.543 1.00 23.58 21 SER C N 1
ATOM 2316 C CA . SER C 1 23 ? 6.513 35.375 11.155 1.00 31.63 21 SER C CA 1
ATOM 2317 C C . SER C 1 23 ? 5.524 34.629 10.281 1.00 26.98 21 SER C C 1
ATOM 2318 O O . SER C 1 23 ? 4.307 34.843 10.367 1.00 30.36 21 SER C O 1
ATOM 2321 N N . ASP C 1 24 ? 6.063 33.750 9.444 1.00 27.80 22 ASP C N 1
ATOM 2322 C CA . ASP C 1 24 ? 5.249 33.056 8.456 1.00 26.46 22 ASP C CA 1
ATOM 2323 C C . ASP C 1 24 ? 4.228 32.150 9.133 1.00 30.21 22 ASP C C 1
ATOM 2324 O O . ASP C 1 24 ? 4.501 31.536 10.166 1.00 25.33 22 ASP C O 1
ATOM 2329 N N . PHE C 1 25 ? 3.024 32.105 8.577 1.00 25.40 23 PHE C N 1
ATOM 2330 C CA . PHE C 1 25 ? 1.977 31.249 9.119 1.00 23.86 23 PHE C CA 1
ATOM 2331 C C . PHE C 1 25 ? 1.062 30.796 7.992 1.00 28.16 23 PHE C C 1
ATOM 2332 O O . PHE C 1 25 ? 1.018 31.400 6.913 1.00 26.24 23 PHE C O 1
ATOM 2340 N N . THR C 1 26 ? 0.342 29.712 8.248 1.00 22.64 24 THR C N 1
ATOM 2341 C CA . THR C 1 26 ? -0.573 29.133 7.277 1.00 25.27 24 THR C CA 1
ATOM 2342 C C . THR C 1 26 ? -1.976 29.205 7.853 1.00 28.62 24 THR C C 1
ATOM 2343 O O . THR C 1 26 ? -2.197 28.834 9.014 1.00 25.67 24 THR C O 1
ATOM 2347 N N . LEU C 1 27 ? -2.916 29.665 7.032 1.00 24.09 25 LEU C N 1
ATOM 2348 C CA . LEU C 1 27 ? -4.292 29.894 7.442 1.00 25.29 25 LEU C CA 1
ATOM 2349 C C . LEU C 1 27 ? -5.190 29.534 6.273 1.00 29.39 25 LEU C C 1
ATOM 2350 O O . LEU C 1 27 ? -5.031 30.096 5.178 1.00 24.96 25 LEU C O 1
ATOM 2355 N N . ASN C 1 28 ? -6.130 28.615 6.504 1.00 25.81 26 ASN C N 1
ATOM 2356 C CA . ASN C 1 28 ? -7.042 28.156 5.450 1.00 25.01 26 ASN C CA 1
ATOM 2357 C C . ASN C 1 28 ? -6.282 27.643 4.224 1.00 28.15 26 ASN C C 1
ATOM 2358 O O . ASN C 1 28 ? -6.764 27.745 3.100 1.00 28.18 26 ASN C O 1
ATOM 2363 N N . GLY C 1 29 ? -5.090 27.074 4.426 1.00 24.26 27 GLY C N 1
ATOM 2364 C CA . GLY C 1 29 ? -4.303 26.542 3.329 1.00 25.34 27 GLY C CA 1
ATOM 2365 C C . GLY C 1 29 ? -3.430 27.555 2.618 1.00 23.02 27 GLY C C 1
ATOM 2366 O O . GLY C 1 29 ? -2.688 27.171 1.699 1.00 25.82 27 GLY C O 1
ATOM 2367 N N . PHE C 1 30 ? -3.522 28.837 2.981 1.00 20.07 28 PHE C N 1
ATOM 2368 C CA . PHE C 1 30 ? -2.703 29.904 2.410 1.00 20.24 28 PHE C CA 1
ATOM 2369 C C . PHE C 1 30 ? -1.557 30.226 3.366 1.00 27.69 28 PHE C C 1
ATOM 2370 O O . PHE C 1 30 ? -1.788 30.410 4.573 1.00 23.33 28 PHE C O 1
ATOM 2378 N N . THR C 1 31 ? -0.328 30.295 2.838 1.00 22.19 29 THR C N 1
ATOM 2379 C CA . THR C 1 31 ? 0.844 30.580 3.671 1.00 22.99 29 THR C CA 1
ATOM 2380 C C . THR C 1 31 ? 1.282 32.030 3.458 1.00 25.99 29 THR C C 1
ATOM 2381 O O . THR C 1 31 ? 1.639 32.434 2.337 1.00 23.09 29 THR C O 1
ATOM 2385 N N . PHE C 1 32 ? 1.205 32.810 4.525 1.00 21.62 30 PHE C N 1
ATOM 2386 C CA . PHE C 1 32 ? 1.609 34.204 4.525 1.00 22.38 30 PHE C CA 1
ATOM 2387 C C . PHE C 1 32 ? 3.102 34.258 4.814 1.00 26.06 30 PHE C C 1
ATOM 2388 O O . PHE C 1 32 ? 3.568 33.785 5.865 1.00 23.81 30 PHE C O 1
ATOM 2396 N N . ILE C 1 33 ? 3.849 34.801 3.864 1.00 22.59 31 ILE C N 1
ATOM 2397 C CA . ILE C 1 33 ? 5.311 34.774 3.849 1.00 22.75 31 ILE C CA 1
ATOM 2398 C C . ILE C 1 33 ? 5.773 36.198 4.127 1.00 28.43 31 ILE C C 1
ATOM 2399 O O . ILE C 1 33 ? 5.517 37.105 3.330 1.00 25.10 31 ILE C O 1
ATOM 2404 N N . THR C 1 34 ? 6.415 36.416 5.284 1.00 24.54 32 THR C N 1
ATOM 2405 C CA . THR C 1 34 ? 6.749 37.787 5.663 1.00 23.94 32 THR C CA 1
ATOM 2406 C C . THR C 1 34 ? 8.017 38.290 4.988 1.00 27.29 32 THR C C 1
ATOM 2407 O O . THR C 1 34 ? 8.084 39.457 4.598 1.00 29.21 32 THR C O 1
ATOM 2411 N N . GLY C 1 35 ? 9.036 37.444 4.863 1.00 32.24 33 GLY C N 1
ATOM 2412 C CA . GLY C 1 35 ? 10.298 37.908 4.305 1.00 28.52 33 GLY C CA 1
ATOM 2413 C C . GLY C 1 35 ? 10.907 39.043 5.098 1.00 33.37 33 GLY C C 1
ATOM 2414 O O . GLY C 1 35 ? 11.538 39.926 4.515 1.00 32.23 33 GLY C O 1
ATOM 2415 N N . GLY C 1 36 ? 10.710 39.059 6.416 1.00 32.03 34 GLY C N 1
ATOM 2416 C CA . GLY C 1 36 ? 11.252 40.126 7.241 1.00 33.72 34 GLY C CA 1
ATOM 2417 C C . GLY C 1 36 ? 10.358 41.339 7.392 1.00 38.01 34 GLY C C 1
ATOM 2418 O O . GLY C 1 36 ? 10.731 42.284 8.102 1.00 36.78 34 GLY C O 1
ATOM 2419 N N . SER C 1 37 ? 9.186 41.343 6.776 1.00 30.93 35 SER C N 1
ATOM 2420 C CA . SER C 1 37 ? 8.246 42.441 6.912 1.00 31.11 35 SER C CA 1
ATOM 2421 C C . SER C 1 37 ? 7.027 41.979 7.701 1.00 27.18 35 SER C C 1
ATOM 2422 O O . SER C 1 37 ? 6.893 40.812 8.046 1.00 43.11 35 SER C O 1
ATOM 2425 N N . ILE C 1 38 ? 6.103 42.908 7.920 1.00 26.92 36 ILE C N 1
ATOM 2426 C CA . ILE C 1 38 ? 4.881 42.691 8.689 1.00 32.83 36 ILE C CA 1
ATOM 2427 C C . ILE C 1 38 ? 3.731 42.410 7.731 1.00 32.89 36 ILE C C 1
ATOM 2428 O O . ILE C 1 38 ? 3.565 43.141 6.748 1.00 30.39 36 ILE C O 1
ATOM 2433 N N . TRP C 1 39 ? 2.936 41.363 8.021 1.00 25.56 37 TRP C N 1
ATOM 2434 C CA . TRP C 1 39 ? 1.568 41.231 7.508 1.00 28.47 37 TRP C CA 1
ATOM 2435 C C . TRP C 1 39 ? 0.584 41.834 8.520 1.00 30.36 37 TRP C C 1
ATOM 2436 O O . TRP C 1 39 ? 0.639 41.524 9.718 1.00 29.47 37 TRP C O 1
ATOM 2447 N N . GLU C 1 40 ? -0.323 42.686 8.047 1.00 28.43 38 GLU C N 1
ATOM 2448 C CA . GLU C 1 40 ? -1.218 43.413 8.934 1.00 24.82 38 GLU C CA 1
ATOM 2449 C C . GLU C 1 40 ? -2.674 43.231 8.524 1.00 30.52 38 GLU C C 1
ATOM 2450 O O . GLU C 1 40 ? -3.016 43.347 7.342 1.00 29.84 38 GLU C O 1
ATOM 2456 N N . VAL C 1 41 ? -3.521 42.918 9.499 1.00 24.01 39 VAL C N 1
ATOM 2457 C CA . VAL C 1 41 ? -4.970 42.894 9.327 1.00 28.23 39 VAL C CA 1
ATOM 2458 C C . VAL C 1 41 ? -5.557 44.120 10.012 1.00 32.55 39 VAL C C 1
ATOM 2459 O O . VAL C 1 41 ? -5.253 44.384 11.182 1.00 30.02 39 VAL C O 1
ATOM 2463 N N . ASP C 1 42 ? -6.425 44.847 9.312 1.00 28.01 40 ASP C N 1
ATOM 2464 C CA . ASP C 1 42 ? -7.098 45.963 9.952 1.00 31.81 40 ASP C CA 1
ATOM 2465 C C . ASP C 1 42 ? -8.490 46.083 9.365 1.00 34.44 40 ASP C C 1
ATOM 2466 O O . ASP C 1 42 ? -8.834 45.409 8.391 1.00 30.25 40 ASP C O 1
ATOM 2471 N N . SER C 1 43 ? -9.304 46.928 9.993 1.00 30.66 41 SER C N 1
ATOM 2472 C CA . SER C 1 43 ? -10.662 47.141 9.521 1.00 34.53 41 SER C CA 1
ATOM 2473 C C . SER C 1 43 ? -10.661 47.955 8.234 1.00 34.69 41 SER C C 1
ATOM 2474 O O . SER C 1 43 ? -9.941 48.948 8.101 1.00 34.47 41 SER C O 1
ATOM 2477 N N . SER C 1 44 ? -11.473 47.516 7.281 1.00 33.24 42 SER C N 1
ATOM 2478 C CA . SER C 1 44 ? -11.623 48.224 6.006 1.00 33.64 42 SER C CA 1
ATOM 2479 C C . SER C 1 44 ? -12.902 47.713 5.371 1.00 32.80 42 SER C C 1
ATOM 2480 O O . SER C 1 44 ? -13.020 46.511 5.109 1.00 34.73 42 SER C O 1
ATOM 2483 N N . SER C 1 45 ? -13.856 48.604 5.149 1.00 35.03 43 SER C N 1
ATOM 2484 C CA . SER C 1 45 ? -15.164 48.244 4.630 1.00 35.91 43 SER C CA 1
ATOM 2485 C C . SER C 1 45 ? -15.207 48.515 3.130 1.00 38.85 43 SER C C 1
ATOM 2486 O O . SER C 1 45 ? -15.082 49.670 2.695 1.00 37.01 43 SER C O 1
ATOM 2489 N N . ARG C 1 46 ? -15.374 47.447 2.349 1.00 37.45 44 ARG C N 1
ATOM 2490 C CA . ARG C 1 46 ? -15.517 47.515 0.898 1.00 38.28 44 ARG C CA 1
ATOM 2491 C C . ARG C 1 46 ? -16.449 46.395 0.469 1.00 38.96 44 ARG C C 1
ATOM 2492 O O . ARG C 1 46 ? -16.487 45.335 1.097 1.00 41.19 44 ARG C O 1
ATOM 2500 N N . SER C 1 47 ? -17.192 46.625 -0.608 1.00 37.09 45 SER C N 1
ATOM 2501 C CA . SER C 1 47 ? -18.138 45.638 -1.106 1.00 40.78 45 SER C CA 1
ATOM 2502 C C . SER C 1 47 ? -17.767 45.214 -2.521 1.00 42.38 45 SER C C 1
ATOM 2503 O O . SER C 1 47 ? -17.149 45.976 -3.273 1.00 40.65 45 SER C O 1
ATOM 2506 N N . TYR C 1 48 ? -18.141 43.986 -2.874 1.00 39.46 46 TYR C N 1
ATOM 2507 C CA . TYR C 1 48 ? -17.991 43.524 -4.247 1.00 43.79 46 TYR C CA 1
ATOM 2508 C C . TYR C 1 48 ? -18.950 42.368 -4.488 1.00 41.83 46 TYR C C 1
ATOM 2509 O O . TYR C 1 48 ? -19.063 41.470 -3.656 1.00 40.87 46 TYR C O 1
ATOM 2518 N N . GLY C 1 49 ? -19.636 42.408 -5.627 1.00 40.40 47 GLY C N 1
ATOM 2519 C CA . GLY C 1 49 ? -20.510 41.313 -6.031 1.00 44.00 47 GLY C CA 1
ATOM 2520 C C . GLY C 1 49 ? -21.628 41.003 -5.058 1.00 45.23 47 GLY C C 1
ATOM 2521 O O . GLY C 1 49 ? -21.983 39.829 -4.882 1.00 44.22 47 GLY C O 1
ATOM 2522 N N . GLY C 1 50 ? -22.187 42.024 -4.410 1.00 45.78 48 GLY C N 1
ATOM 2523 C CA . GLY C 1 50 ? -23.199 41.808 -3.399 1.00 46.76 48 GLY C CA 1
ATOM 2524 C C . GLY C 1 50 ? -22.686 41.359 -2.047 1.00 48.18 48 GLY C C 1
ATOM 2525 O O . GLY C 1 50 ? -23.499 41.084 -1.161 1.00 50.12 48 GLY C O 1
ATOM 2526 N N . VAL C 1 51 ? -21.374 41.283 -1.846 1.00 45.70 49 VAL C N 1
ATOM 2527 C CA . VAL C 1 51 ? -20.796 40.825 -0.583 1.00 43.10 49 VAL C CA 1
ATOM 2528 C C . VAL C 1 51 ? -20.129 42.011 0.108 1.00 40.67 49 VAL C C 1
ATOM 2529 O O . VAL C 1 51 ? -19.384 42.764 -0.524 1.00 36.78 49 VAL C O 1
ATOM 2533 N N . ASN C 1 52 ? -20.419 42.196 1.396 1.00 37.92 50 ASN C N 1
ATOM 2534 C CA . ASN C 1 52 ? -19.815 43.270 2.180 1.00 38.24 50 ASN C CA 1
ATOM 2535 C C . ASN C 1 52 ? -18.652 42.711 2.987 1.00 36.89 50 ASN C C 1
ATOM 2536 O O . ASN C 1 52 ? -18.834 41.777 3.775 1.00 37.23 50 ASN C O 1
ATOM 2541 N N . PHE C 1 53 ? -17.474 43.307 2.817 1.00 33.62 51 PHE C N 1
ATOM 2542 C CA . PHE C 1 53 ? -16.273 42.932 3.544 1.00 34.16 51 PHE C CA 1
ATOM 2543 C C . PHE C 1 53 ? -15.934 44.029 4.543 1.00 34.04 51 PHE C C 1
ATOM 2544 O O . PHE C 1 53 ? -16.184 45.214 4.295 1.00 34.60 51 PHE C O 1
ATOM 2552 N N . THR C 1 54 ? -15.355 43.627 5.676 1.00 36.75 52 THR C N 1
ATOM 2553 C CA . THR C 1 54 ? -15.060 44.558 6.756 1.00 33.82 52 THR C CA 1
ATOM 2554 C C . THR C 1 54 ? -13.607 44.543 7.220 1.00 37.93 52 THR C C 1
ATOM 2555 O O . THR C 1 54 ? -13.206 45.457 7.953 1.00 34.62 52 THR C O 1
ATOM 2559 N N . GLN C 1 55 ? -12.802 43.562 6.812 1.00 29.60 53 GLN C N 1
ATOM 2560 C CA . GLN C 1 55 ? -11.394 43.530 7.162 1.00 26.94 53 GLN C CA 1
ATOM 2561 C C . GLN C 1 55 ? -10.577 43.274 5.907 1.00 26.18 53 GLN C C 1
ATOM 2562 O O . GLN C 1 55 ? -11.028 42.614 4.982 1.00 28.61 53 GLN C O 1
ATOM 2568 N N . ARG C 1 56 ? -9.363 43.783 5.899 1.00 28.09 54 ARG C N 1
ATOM 2569 C CA . ARG C 1 56 ? -8.415 43.463 4.851 1.00 29.16 54 ARG C CA 1
ATOM 2570 C C . ARG C 1 56 ? -7.154 42.935 5.507 1.00 32.55 54 ARG C C 1
ATOM 2571 O O . ARG C 1 56 ? -6.888 43.200 6.692 1.00 27.39 54 ARG C O 1
ATOM 2579 N N . VAL C 1 57 ? -6.379 42.172 4.742 1.00 24.95 55 VAL C N 1
ATOM 2580 C CA . VAL C 1 57 ? -4.992 41.891 5.103 1.00 25.23 55 VAL C CA 1
ATOM 2581 C C . VAL C 1 57 ? -4.135 42.593 4.054 1.00 31.29 55 VAL C C 1
ATOM 2582 O O . VAL C 1 57 ? -4.342 42.417 2.846 1.00 28.85 55 VAL C O 1
ATOM 2586 N N . LYS C 1 58 ? -3.229 43.455 4.501 1.00 28.63 56 LYS C N 1
ATOM 2587 C CA . LYS C 1 58 ? -2.521 44.338 3.584 1.00 27.50 56 LYS C CA 1
ATOM 2588 C C . LYS C 1 58 ? -1.030 44.047 3.654 1.00 26.56 56 LYS C C 1
ATOM 2589 O O . LYS C 1 58 ? -0.500 43.671 4.716 1.00 29.78 56 LYS C O 1
ATOM 2595 N N . SER C 1 59 ? -0.358 44.191 2.512 1.00 25.25 57 SER C N 1
ATOM 2596 C CA . SER C 1 59 ? 1.015 43.727 2.411 1.00 28.26 57 SER C CA 1
ATOM 2597 C C . SER C 1 59 ? 2.000 44.685 3.070 1.00 27.59 57 SER C C 1
ATOM 2598 O O . SER C 1 59 ? 3.108 44.273 3.407 1.00 29.89 57 SER C O 1
ATOM 2601 N N . GLY C 1 60 ? 1.614 45.934 3.297 1.00 30.32 58 GLY C N 1
ATOM 2602 C CA . GLY C 1 60 ? 2.556 46.879 3.854 1.00 29.23 58 GLY C CA 1
ATOM 2603 C C . GLY C 1 60 ? 3.502 47.514 2.854 1.00 34.54 58 GLY C C 1
ATOM 2604 O O . GLY C 1 60 ? 4.290 48.379 3.242 1.00 30.99 58 GLY C O 1
ATOM 2605 N N . GLY C 1 61 ? 3.473 47.113 1.591 1.00 25.24 59 GLY C N 1
ATOM 2606 C CA . GLY C 1 61 ? 4.392 47.664 0.612 1.00 32.87 59 GLY C CA 1
ATOM 2607 C C . GLY C 1 61 ? 4.618 46.678 -0.520 1.00 33.77 59 GLY C C 1
ATOM 2608 O O . GLY C 1 61 ? 3.904 45.690 -0.664 1.00 29.10 59 GLY C O 1
ATOM 2609 N N . LYS C 1 62 ? 5.630 46.968 -1.332 1.00 32.39 60 LYS C N 1
ATOM 2610 C CA . LYS C 1 62 ? 5.939 46.048 -2.410 1.00 30.92 60 LYS C CA 1
ATOM 2611 C C . LYS C 1 62 ? 6.686 44.841 -1.859 1.00 30.72 60 LYS C C 1
ATOM 2612 O O . LYS C 1 62 ? 7.339 44.897 -0.807 1.00 31.14 60 LYS C O 1
ATOM 2618 N N . GLY C 1 63 ? 6.598 43.739 -2.598 1.00 28.76 61 GLY C N 1
ATOM 2619 C CA . GLY C 1 63 ? 7.282 42.531 -2.197 1.00 28.86 61 GLY C CA 1
ATOM 2620 C C . GLY C 1 63 ? 7.756 41.680 -3.354 1.00 26.96 61 GLY C C 1
ATOM 2621 O O . GLY C 1 63 ? 7.876 42.143 -4.495 1.00 31.19 61 GLY C O 1
ATOM 2622 N N . THR C 1 64 ? 8.052 40.425 -3.049 1.00 28.75 62 THR C N 1
ATOM 2623 C CA . THR C 1 64 ? 8.581 39.445 -3.991 1.00 33.15 62 THR C CA 1
ATOM 2624 C C . THR C 1 64 ? 7.886 38.136 -3.673 1.00 29.82 62 THR C C 1
ATOM 2625 O O . THR C 1 64 ? 7.036 38.079 -2.776 1.00 26.27 62 THR C O 1
ATOM 2629 N N . ILE C 1 65 ? 8.271 37.062 -4.368 1.00 26.31 63 ILE C N 1
ATOM 2630 C CA . ILE C 1 65 ? 7.722 35.756 -4.013 1.00 27.70 63 ILE C CA 1
ATOM 2631 C C . ILE C 1 65 ? 8.198 35.268 -2.649 1.00 28.20 63 ILE C C 1
ATOM 2632 O O . ILE C 1 65 ? 7.680 34.258 -2.153 1.00 28.14 63 ILE C O 1
ATOM 2637 N N . SER C 1 66 ? 9.151 35.949 -2.002 1.00 27.65 64 SER C N 1
ATOM 2638 C CA . SER C 1 66 ? 9.559 35.520 -0.658 1.00 30.18 64 SER C CA 1
ATOM 2639 C C . SER C 1 66 ? 9.405 36.630 0.381 1.00 31.63 64 SER C C 1
ATOM 2640 O O . SER C 1 66 ? 9.966 36.535 1.490 1.00 31.69 64 SER C O 1
ATOM 2643 N N . LYS C 1 67 ? 8.596 37.645 0.078 1.00 27.69 65 LYS C N 1
ATOM 2644 C CA . LYS C 1 67 ? 8.422 38.801 0.955 1.00 23.47 65 LYS C CA 1
ATOM 2645 C C . LYS C 1 67 ? 7.062 39.424 0.684 1.00 26.21 65 LYS C C 1
ATOM 2646 O O . LYS C 1 67 ? 6.777 39.807 -0.457 1.00 27.21 65 LYS C O 1
ATOM 2652 N N . ARG C 1 68 ? 6.239 39.524 1.734 1.00 27.15 66 ARG C N 1
ATOM 2653 C CA . ARG C 1 68 ? 4.878 40.031 1.620 1.00 27.02 66 ARG C CA 1
ATOM 2654 C C . ARG C 1 68 ? 4.090 39.241 0.572 1.00 24.92 66 ARG C C 1
ATOM 2655 O O . ARG C 1 68 ? 3.371 39.816 -0.248 1.00 23.10 66 ARG C O 1
ATOM 2663 N N . ALA C 1 69 ? 4.249 37.918 0.594 1.00 25.25 67 ALA C N 1
ATOM 2664 C CA . ALA C 1 69 ? 3.674 37.014 -0.397 1.00 27.27 67 ALA C CA 1
ATOM 2665 C C . ALA C 1 69 ? 2.698 36.047 0.277 1.00 25.75 67 ALA C C 1
ATOM 2666 O O . ALA C 1 69 ? 2.787 35.770 1.480 1.00 25.53 67 ALA C O 1
ATOM 2668 N N . ILE C 1 70 ? 1.769 35.515 -0.516 1.00 23.66 68 ILE C N 1
ATOM 2669 C CA . ILE C 1 70 ? 0.788 34.525 -0.069 1.00 22.63 68 ILE C CA 1
ATOM 2670 C C . ILE C 1 70 ? 0.855 33.326 -1.007 1.00 28.55 68 ILE C C 1
ATOM 2671 O O . ILE C 1 70 ? 0.550 33.449 -2.206 1.00 22.59 68 ILE C O 1
ATOM 2676 N N . SER C 1 71 ? 1.213 32.165 -0.470 1.00 20.80 69 SER C N 1
ATOM 2677 C CA . SER C 1 71 ? 1.310 30.975 -1.304 1.00 24.13 69 SER C CA 1
ATOM 2678 C C . SER C 1 71 ? 0.228 29.959 -0.955 1.00 26.32 69 SER C C 1
ATOM 2679 O O . SER C 1 71 ? -0.429 30.021 0.093 1.00 23.59 69 SER C O 1
ATOM 2682 N N . PHE C 1 72 ? 0.041 29.013 -1.869 1.00 20.75 70 PHE C N 1
ATOM 2683 C CA . PHE C 1 72 ? -0.924 27.936 -1.672 1.00 21.55 70 PHE C CA 1
ATOM 2684 C C . PHE C 1 72 ? -0.527 26.819 -2.608 1.00 26.41 70 PHE C C 1
ATOM 2685 O O . PHE C 1 72 ? 0.153 27.046 -3.619 1.00 24.97 70 PHE C O 1
ATOM 2693 N N . THR C 1 73 ? -0.961 25.611 -2.277 1.00 25.61 71 THR C N 1
ATOM 2694 C CA . THR C 1 73 ? -0.659 24.461 -3.113 1.00 27.12 71 THR C CA 1
ATOM 2695 C C . THR C 1 73 ? -1.957 23.909 -3.686 1.00 25.22 71 THR C C 1
ATOM 2696 O O . THR C 1 73 ? -2.924 23.694 -2.950 1.00 26.27 71 THR C O 1
ATOM 2700 N N . ALA C 1 74 ? -1.992 23.761 -5.015 1.00 27.07 72 ALA C N 1
ATOM 2701 C CA . ALA C 1 74 ? -3.139 23.268 -5.760 1.00 24.56 72 ALA C CA 1
ATOM 2702 C C . ALA C 1 74 ? -2.887 21.815 -6.143 1.00 27.22 72 ALA C C 1
ATOM 2703 O O . ALA C 1 74 ? -1.748 21.436 -6.452 1.00 27.16 72 ALA C O 1
ATOM 2705 N N . SER C 1 75 ? -3.938 20.996 -6.118 1.00 28.25 73 SER C N 1
ATOM 2706 C CA . SER C 1 75 ? -3.777 19.602 -6.516 1.00 32.86 73 SER C CA 1
ATOM 2707 C C . SER C 1 75 ? -4.142 19.365 -7.984 1.00 34.57 73 SER C C 1
ATOM 2708 O O . SER C 1 75 ? -4.047 18.236 -8.460 1.00 34.90 73 SER C O 1
ATOM 2711 N N . GLY C 1 76 ? -4.509 20.407 -8.714 1.00 30.15 74 GLY C N 1
ATOM 2712 C CA . GLY C 1 76 ? -4.806 20.267 -10.129 1.00 29.73 74 GLY C CA 1
ATOM 2713 C C . GLY C 1 76 ? -5.107 21.625 -10.717 1.00 33.37 74 GLY C C 1
ATOM 2714 O O . GLY C 1 76 ? -5.176 22.640 -10.001 1.00 29.26 74 GLY C O 1
ATOM 2715 N N . ALA C 1 77 ? -5.290 21.626 -12.046 1.00 29.19 75 ALA C N 1
ATOM 2716 C CA . ALA C 1 77 ? -5.730 22.818 -12.760 1.00 27.50 75 ALA C CA 1
ATOM 2717 C C . ALA C 1 77 ? -7.016 23.373 -12.151 1.00 28.93 75 ALA C C 1
ATOM 2718 O O . ALA C 1 77 ? -7.881 22.631 -11.669 1.00 27.50 75 ALA C O 1
ATOM 2720 N N . GLY C 1 78 ? -7.143 24.701 -12.189 1.00 33.27 76 GLY C N 1
ATOM 2721 C CA . GLY C 1 78 ? -8.355 25.370 -11.745 1.00 30.23 76 GLY C CA 1
ATOM 2722 C C . GLY C 1 78 ? -8.248 26.880 -11.818 1.00 33.77 76 GLY C C 1
ATOM 2723 O O . GLY C 1 78 ? -7.576 27.406 -12.709 1.00 30.76 76 GLY C O 1
ATOM 2724 N N . GLN C 1 79 ? -8.898 27.592 -10.896 1.00 28.39 77 GLN C N 1
ATOM 2725 C CA . GLN C 1 79 ? -8.882 29.052 -10.902 1.00 30.63 77 GLN C CA 1
ATOM 2726 C C . GLN C 1 79 ? -8.711 29.570 -9.486 1.00 28.10 77 GLN C C 1
ATOM 2727 O O . GLN C 1 79 ? -9.316 29.046 -8.550 1.00 26.50 77 GLN C O 1
ATOM 2733 N N . LEU C 1 80 ? -7.909 30.616 -9.361 1.00 25.91 78 LEU C N 1
ATOM 2734 C CA . LEU C 1 80 ? -7.742 31.370 -8.129 1.00 29.19 78 LEU C CA 1
ATOM 2735 C C . LEU C 1 80 ? -8.492 32.685 -8.273 1.00 29.66 78 LEU C C 1
ATOM 2736 O O . LEU C 1 80 ? -8.360 33.377 -9.290 1.00 27.79 78 LEU C O 1
ATOM 2741 N N . THR C 1 81 ? -9.308 33.013 -7.286 1.00 23.80 79 THR C N 1
ATOM 2742 C CA . THR C 1 81 ? -9.986 34.298 -7.236 1.00 28.14 79 THR C CA 1
ATOM 2743 C C . THR C 1 81 ? -9.289 35.156 -6.192 1.00 29.70 79 THR C C 1
ATOM 2744 O O . THR C 1 81 ? -9.104 34.707 -5.051 1.00 27.55 79 THR C O 1
ATOM 2748 N N . VAL C 1 82 ? -8.897 36.378 -6.564 1.00 27.93 80 VAL C N 1
ATOM 2749 C CA . VAL C 1 82 ? -8.353 37.331 -5.584 1.00 25.78 80 VAL C CA 1
ATOM 2750 C C . VAL C 1 82 ? -9.176 38.611 -5.637 1.00 27.94 80 VAL C C 1
ATOM 2751 O O . VAL C 1 82 ? -9.319 39.219 -6.708 1.00 27.36 80 VAL C O 1
ATOM 2755 N N . TYR C 1 83 ? -9.712 39.029 -4.477 1.00 26.08 81 TYR C N 1
ATOM 2756 C CA . TYR C 1 83 ? -10.330 40.348 -4.333 1.00 24.88 81 TYR C CA 1
ATOM 2757 C C . TYR C 1 83 ? -9.303 41.272 -3.694 1.00 30.43 81 TYR C C 1
ATOM 2758 O O . TYR C 1 83 ? -8.955 41.099 -2.519 1.00 27.37 81 TYR C O 1
ATOM 2767 N N . ALA C 1 84 ? -8.835 42.259 -4.457 1.00 30.49 82 ALA C N 1
ATOM 2768 C CA . ALA C 1 84 ? -7.738 43.112 -4.025 1.00 29.95 82 ALA C CA 1
ATOM 2769 C C . ALA C 1 84 ? -8.011 44.549 -4.441 1.00 31.95 82 ALA C C 1
ATOM 2770 O O . ALA C 1 84 ? -8.715 44.810 -5.419 1.00 31.38 82 ALA C O 1
ATOM 2772 N N . MET C 1 85 ? -7.441 45.475 -3.668 1.00 27.66 83 MET C N 1
ATOM 2773 C CA . MET C 1 85 ? -7.520 46.912 -3.885 1.00 30.03 83 MET C CA 1
ATOM 2774 C C . MET C 1 85 ? -6.118 47.472 -3.706 1.00 31.93 83 MET C C 1
ATOM 2775 O O . MET C 1 85 ? -5.341 46.950 -2.900 1.00 32.21 83 MET C O 1
ATOM 2780 N N . SER C 1 86 ? -5.778 48.521 -4.461 1.00 29.64 84 SER C N 1
ATOM 2781 C CA . SER C 1 86 ? -4.546 49.237 -4.151 1.00 28.09 84 SER C CA 1
ATOM 2782 C C . SER C 1 86 ? -4.665 49.902 -2.779 1.00 30.83 84 SER C C 1
ATOM 2783 O O . SER C 1 86 ? -5.712 50.439 -2.422 1.00 33.12 84 SER C O 1
ATOM 2786 N N . SER C 1 87 ? -3.591 49.847 -2.006 1.00 31.27 85 SER C N 1
ATOM 2787 C CA . SER C 1 87 ? -3.609 50.480 -0.698 1.00 37.67 85 SER C CA 1
ATOM 2788 C C . SER C 1 87 ? -3.400 51.982 -0.786 1.00 43.05 85 SER C C 1
ATOM 2789 O O . SER C 1 87 ? -3.490 52.655 0.241 1.00 37.46 85 SER C O 1
ATOM 2792 N N . GLY C 1 88 ? -3.104 52.510 -1.979 1.00 40.10 86 GLY C N 1
ATOM 2793 C CA . GLY C 1 88 ? -2.826 53.923 -2.155 1.00 41.22 86 GLY C CA 1
ATOM 2794 C C . GLY C 1 88 ? -3.623 54.506 -3.303 1.00 42.59 86 GLY C C 1
ATOM 2795 O O . GLY C 1 88 ? -4.660 53.947 -3.680 1.00 43.00 86 GLY C O 1
ATOM 2796 N N . SER C 1 89 ? -3.148 55.607 -3.884 1.00 43.44 87 SER C N 1
ATOM 2797 C CA . SER C 1 89 ? -3.864 56.247 -4.980 1.00 49.26 87 SER C CA 1
ATOM 2798 C C . SER C 1 89 ? -3.472 55.724 -6.350 1.00 42.61 87 SER C C 1
ATOM 2799 O O . SER C 1 89 ? -4.213 55.943 -7.308 1.00 51.07 87 SER C O 1
ATOM 2802 N N . THR C 1 90 ? -2.3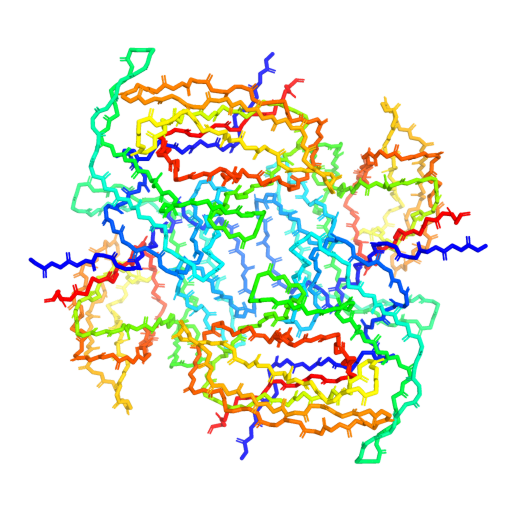41 55.042 -6.462 1.00 45.42 88 THR C N 1
ATOM 2803 C CA . THR C 1 90 ? -1.825 54.571 -7.740 1.00 43.79 88 THR C CA 1
ATOM 2804 C C . THR C 1 90 ? -2.307 53.154 -8.038 1.00 43.08 88 THR C C 1
ATOM 2805 O O . THR C 1 90 ? -2.531 52.348 -7.134 1.00 36.70 88 THR C O 1
ATOM 2809 N N . SER C 1 91 ? -2.489 52.863 -9.322 1.00 37.98 89 SER C N 1
ATOM 2810 C CA . SER C 1 91 ? -2.762 51.495 -9.744 1.00 39.09 89 SER C CA 1
ATOM 2811 C C . SER C 1 91 ? -1.523 50.630 -9.552 1.00 36.97 89 SER C C 1
ATOM 2812 O O . SER C 1 91 ? -0.390 51.107 -9.669 1.00 37.58 89 SER C O 1
ATOM 2815 N N . ARG C 1 92 ? -1.744 49.348 -9.226 1.00 32.95 90 ARG C N 1
ATOM 2816 C CA . ARG C 1 92 ? -0.665 48.450 -8.813 1.00 33.53 90 ARG C CA 1
ATOM 2817 C C . ARG C 1 92 ? -1.017 47.004 -9.131 1.00 35.56 90 ARG C C 1
ATOM 2818 O O . ARG C 1 92 ? -2.166 46.587 -8.948 1.00 32.20 90 ARG C O 1
ATOM 2826 N N . ASN C 1 93 ? -0.010 46.241 -9.567 1.00 28.28 91 ASN C N 1
ATOM 2827 C CA . ASN C 1 93 ? -0.210 44.857 -9.977 1.00 29.32 91 ASN C CA 1
ATOM 2828 C C . ASN C 1 93 ? -0.290 43.898 -8.795 1.00 31.92 91 ASN C C 1
ATOM 2829 O O . ASN C 1 93 ? 0.412 44.057 -7.799 1.00 26.72 91 ASN C O 1
ATOM 2834 N N . VAL C 1 94 ? -1.141 42.888 -8.932 1.00 28.87 92 VAL C N 1
ATOM 2835 C CA . VAL C 1 94 ? -1.047 41.643 -8.182 1.00 26.80 92 VAL C CA 1
ATOM 2836 C C . VAL C 1 94 ? -0.566 40.587 -9.165 1.00 33.12 92 VAL C C 1
ATOM 2837 O O . VAL C 1 94 ? -1.156 40.431 -10.238 1.00 27.65 92 VAL C O 1
ATOM 2841 N N . THR C 1 95 ? 0.498 39.871 -8.818 1.00 25.88 93 THR C N 1
ATOM 2842 C CA . THR C 1 95 ? 1.121 38.907 -9.722 1.00 25.59 93 THR C CA 1
ATOM 2843 C C . THR C 1 95 ? 1.041 37.491 -9.170 1.00 28.56 93 THR C C 1
ATOM 2844 O O . THR C 1 95 ? 1.271 37.261 -7.979 1.00 25.64 93 THR C O 1
ATOM 2848 N N . LEU C 1 96 ? 0.726 36.540 -10.040 1.00 26.74 94 LEU C N 1
ATOM 2849 C CA . LEU C 1 96 ? 0.757 35.120 -9.707 1.00 28.77 94 LEU C CA 1
ATOM 2850 C C . LEU C 1 96 ? 2.036 34.498 -10.260 1.00 30.63 94 LEU C C 1
ATOM 2851 O O . LEU C 1 96 ? 2.277 34.542 -11.470 1.00 25.91 94 LEU C O 1
ATOM 2856 N N . TYR C 1 97 ? 2.830 33.900 -9.383 1.00 24.22 95 TYR C N 1
ATOM 2857 C CA . TYR C 1 97 ? 4.027 33.151 -9.746 1.00 24.99 95 TYR C CA 1
ATOM 2858 C C . TYR C 1 97 ? 3.762 31.653 -9.591 1.00 25.19 95 TYR C C 1
ATOM 2859 O O . TYR C 1 97 ? 3.142 31.221 -8.606 1.00 22.24 95 TYR C O 1
ATOM 2868 N N . GLY C 1 98 ? 4.222 30.871 -10.566 1.00 23.51 96 GLY C N 1
ATOM 2869 C CA . GLY C 1 98 ? 4.150 29.411 -10.502 1.00 24.00 96 GLY C CA 1
ATOM 2870 C C . GLY C 1 98 ? 4.840 28.835 -11.723 1.00 30.04 96 GLY C C 1
ATOM 2871 O O . GLY C 1 98 ? 5.159 29.549 -12.679 1.00 24.09 96 GLY C O 1
ATOM 2872 N N . ASN C 1 99 ? 5.082 27.525 -11.677 1.00 22.34 97 ASN C N 1
ATOM 2873 C CA . ASN C 1 99 ? 5.863 26.865 -12.725 1.00 29.00 97 ASN C CA 1
ATOM 2874 C C . ASN C 1 99 ? 7.154 27.632 -13.003 1.00 31.26 97 ASN C C 1
ATOM 2875 O O . ASN C 1 99 ? 7.563 27.798 -14.153 1.00 31.90 97 ASN C O 1
ATOM 2880 N N . GLY C 1 100 ? 7.769 28.154 -11.943 1.00 32.17 98 GLY C N 1
ATOM 2881 C CA . GLY C 1 100 ? 9.052 28.820 -12.079 1.00 31.28 98 GLY C CA 1
ATOM 2882 C C . GLY C 1 100 ? 9.058 30.197 -12.705 1.00 34.69 98 GLY C C 1
ATOM 2883 O O . GLY C 1 100 ? 10.129 30.675 -13.096 1.00 32.60 98 GLY C O 1
ATOM 2884 N N . LYS C 1 101 ? 7.916 30.875 -12.801 1.00 26.93 99 LYS C N 1
ATOM 2885 C CA . LYS C 1 101 ? 7.923 32.161 -13.492 1.00 29.43 99 LYS C CA 1
ATOM 2886 C C . LYS C 1 101 ? 6.705 32.973 -13.076 1.00 27.95 99 LYS C C 1
ATOM 2887 O O . LYS C 1 101 ? 5.710 32.423 -12.600 1.00 24.41 99 LYS C O 1
ATOM 2893 N N . ASP C 1 102 ? 6.777 34.293 -13.285 1.00 25.24 100 ASP C N 1
ATOM 2894 C CA . ASP C 1 102 ? 5.553 35.088 -13.242 1.00 26.62 100 ASP C CA 1
ATOM 2895 C C . ASP C 1 102 ? 4.624 34.628 -14.369 1.00 28.42 100 ASP C C 1
ATOM 2896 O O . ASP C 1 102 ? 5.010 34.660 -15.535 1.00 26.40 100 ASP C O 1
ATOM 2901 N N . LEU C 1 103 ? 3.401 34.234 -14.021 1.00 24.97 101 LEU C N 1
ATOM 2902 C CA . LEU C 1 103 ? 2.443 33.683 -14.971 1.00 29.45 101 LEU C CA 1
ATOM 2903 C C . LEU C 1 103 ? 1.447 34.710 -15.502 1.00 28.77 101 LEU C C 1
ATOM 2904 O O . LEU C 1 103 ? 1.044 34.640 -16.666 1.00 28.40 101 LEU C O 1
ATOM 2909 N N . GLU C 1 104 ? 1.024 35.648 -14.660 1.00 23.96 102 GLU C N 1
ATOM 2910 C CA . GLU C 1 104 ? -0.140 36.471 -14.929 1.00 25.52 102 GLU C CA 1
ATOM 2911 C C . GLU C 1 104 ? -0.171 37.600 -13.904 1.00 27.70 102 GLU C C 1
ATOM 2912 O O . GLU C 1 104 ? 0.205 37.395 -12.739 1.00 27.91 102 GLU C O 1
ATOM 2918 N N . SER C 1 105 ? -0.579 38.792 -14.336 1.00 26.72 103 SER C N 1
ATOM 2919 C CA . SER C 1 105 ? -0.751 39.912 -13.419 1.00 32.79 103 SER C CA 1
ATOM 2920 C C . SER C 1 105 ? -2.116 40.542 -13.636 1.00 35.52 103 SER C C 1
ATOM 2921 O O . SER C 1 105 ? -2.659 40.506 -14.736 1.00 29.38 103 SER C O 1
ATOM 2924 N N . PHE C 1 106 ? -2.665 41.117 -12.571 1.00 29.30 104 PHE C N 1
ATOM 2925 C CA . PHE C 1 106 ? -3.956 41.778 -12.621 1.00 32.29 104 PHE C CA 1
ATOM 2926 C C . PHE C 1 106 ? -3.803 43.138 -11.944 1.00 33.21 104 PHE C C 1
ATOM 2927 O O . PHE C 1 106 ? -3.108 43.252 -10.931 1.00 31.56 104 PHE C O 1
ATOM 2935 N N . THR C 1 107 ? -4.431 44.165 -12.507 1.00 31.54 105 THR C N 1
ATOM 2936 C CA . THR C 1 107 ? -4.293 45.531 -12.015 1.00 34.48 105 THR C CA 1
ATOM 2937 C C . THR C 1 107 ? -5.274 45.783 -10.872 1.00 29.12 105 THR C C 1
ATOM 2938 O O . THR C 1 107 ? -6.488 45.631 -11.047 1.00 33.68 105 THR C O 1
ATOM 2942 N N . ALA C 1 108 ? -4.752 46.156 -9.708 1.00 28.33 106 ALA C N 1
ATOM 2943 C CA . ALA C 1 108 ? -5.577 46.631 -8.592 1.00 24.71 106 ALA C CA 1
ATOM 2944 C C . ALA C 1 108 ? -5.659 48.156 -8.669 1.00 30.80 106 ALA C C 1
ATOM 2945 O O . ALA C 1 108 ? -4.643 48.819 -8.881 1.00 36.80 106 ALA C O 1
ATOM 2947 N N . VAL C 1 109 ? -6.856 48.710 -8.504 1.00 32.52 107 VAL C N 1
ATOM 2948 C CA . VAL C 1 109 ? -7.058 50.153 -8.586 1.00 38.28 107 VAL C CA 1
ATOM 2949 C C . VAL C 1 109 ? -7.331 50.698 -7.178 1.00 36.18 107 VAL C C 1
ATOM 2950 O O . VAL C 1 109 ? -7.574 49.952 -6.233 1.00 35.28 107 VAL C O 1
ATOM 2954 N N . GLN C 1 110 ? -7.294 52.022 -7.055 1.00 33.30 108 GLN C N 1
ATOM 2955 C CA . GLN C 1 110 ? -7.555 52.652 -5.771 1.00 42.06 108 GLN C CA 1
ATOM 2956 C C . GLN C 1 110 ? -9.037 52.549 -5.444 1.00 42.16 108 GLN C C 1
ATOM 2957 O O . GLN C 1 110 ? -9.883 52.354 -6.325 1.00 35.94 108 GLN C O 1
ATOM 2963 N N . ASP C 1 111 ? -9.326 52.618 -4.146 1.00 35.34 109 ASP C N 1
ATOM 2964 C CA . ASP C 1 111 ? -10.646 52.872 -3.576 1.00 36.73 109 ASP C CA 1
ATOM 2965 C C . ASP C 1 111 ? -11.620 51.699 -3.612 1.00 43.62 109 ASP C C 1
ATOM 2966 O O . ASP C 1 111 ? -12.490 51.609 -2.738 1.00 41.71 109 ASP C O 1
ATOM 2971 N N . VAL C 1 112 ? -11.510 50.795 -4.594 1.00 35.18 110 VAL C N 1
ATOM 2972 C CA . VAL C 1 112 ? -12.508 49.743 -4.756 1.00 36.64 110 VAL C CA 1
ATOM 2973 C C . VAL C 1 112 ? -11.842 48.396 -5.022 1.00 36.48 110 VAL C C 1
ATOM 2974 O O . VAL C 1 112 ? -10.710 48.308 -5.507 1.00 33.37 110 VAL C O 1
ATOM 2978 N N . ILE C 1 113 ? -12.604 47.335 -4.756 1.00 31.98 111 ILE C N 1
ATOM 2979 C CA . ILE C 1 113 ? -12.150 45.977 -5.023 1.00 31.69 111 ILE C CA 1
ATOM 2980 C C . ILE C 1 113 ? -12.169 45.698 -6.523 1.00 34.84 111 ILE C C 1
ATOM 2981 O O . ILE C 1 113 ? -13.107 46.078 -7.230 1.00 35.04 111 ILE C O 1
ATOM 2986 N N . THR C 1 114 ? -11.131 45.023 -7.012 1.00 28.72 112 THR C N 1
ATOM 2987 C CA . THR C 1 114 ? -11.124 44.399 -8.333 1.00 33.63 112 THR C CA 1
ATOM 2988 C C . THR C 1 114 ? -11.150 42.888 -8.139 1.00 33.18 112 THR C C 1
ATOM 2989 O O . THR C 1 114 ? -10.365 42.355 -7.353 1.00 32.80 112 THR C O 1
ATOM 2993 N N . ALA C 1 115 ? -12.054 42.204 -8.830 1.00 33.73 113 ALA C N 1
ATOM 2994 C CA . ALA C 1 115 ? -12.068 40.744 -8.798 1.00 32.44 113 ALA C CA 1
ATOM 2995 C C . ALA C 1 115 ? -11.042 40.227 -9.791 1.00 31.96 113 ALA C C 1
ATOM 2996 O O . ALA C 1 115 ? -11.112 40.538 -10.987 1.00 33.34 113 ALA C O 1
ATOM 2998 N N . MET C 1 116 ? -10.083 39.458 -9.306 1.00 30.68 114 MET C N 1
ATOM 2999 C CA . MET C 1 116 ? -9.004 38.975 -10.146 1.00 33.40 114 MET C CA 1
ATOM 3000 C C . MET C 1 116 ? -9.132 37.473 -10.324 1.00 33.08 114 MET C C 1
ATOM 3001 O O . MET C 1 116 ? -9.004 36.710 -9.359 1.00 28.99 114 MET C O 1
ATOM 3006 N N . ASN C 1 117 ? -9.335 37.043 -11.558 1.00 33.13 115 ASN C N 1
ATOM 3007 C CA . ASN C 1 117 ? -9.404 35.621 -11.857 1.00 33.16 115 ASN C CA 1
ATOM 3008 C C . ASN C 1 117 ? -8.071 35.186 -12.440 1.00 39.72 115 ASN C C 1
ATOM 3009 O O . ASN C 1 117 ? -7.753 35.521 -13.583 1.00 36.21 115 ASN C O 1
ATOM 3014 N N . PHE C 1 118 ? -7.314 34.411 -11.675 1.00 27.99 116 PHE C N 1
ATOM 3015 C CA . PHE C 1 118 ? -6.047 33.862 -12.138 1.00 31.55 116 PHE C CA 1
ATOM 3016 C C . PHE C 1 118 ? -6.215 32.406 -12.551 1.00 33.12 116 PHE C C 1
ATOM 3017 O O . PHE C 1 118 ? -6.859 31.620 -11.845 1.00 32.11 116 PHE C O 1
ATOM 3025 N N . THR C 1 119 ? -5.584 32.034 -13.663 1.00 27.57 117 THR C N 1
ATOM 3026 C CA . THR C 1 119 ? -5.570 30.642 -14.094 1.00 21.12 117 THR C CA 1
ATOM 3027 C C . THR C 1 119 ? -4.550 29.823 -13.311 1.00 26.89 117 THR C C 1
ATOM 3028 O O . THR C 1 119 ? -3.394 30.223 -13.186 1.00 25.63 117 THR C O 1
ATOM 3032 N N . ILE C 1 120 ? -4.980 28.679 -12.782 1.00 25.43 118 ILE C N 1
ATOM 3033 C CA . ILE C 1 120 ? -4.073 27.701 -12.184 1.00 27.09 118 ILE C CA 1
ATOM 3034 C C . ILE C 1 120 ? -3.872 26.592 -13.213 1.00 24.42 118 ILE C C 1
ATOM 3035 O O . ILE C 1 120 ? -4.813 25.814 -13.464 1.00 22.51 118 ILE C O 1
ATOM 3040 N N . PRO C 1 121 ? -2.711 26.501 -13.858 1.00 25.95 119 PRO C N 1
ATOM 3041 C CA . PRO C 1 121 ? -2.589 25.577 -15.002 1.00 27.94 119 PRO C CA 1
ATOM 3042 C C . PRO C 1 121 ? -2.348 24.129 -14.622 1.00 28.72 119 PRO C C 1
ATOM 3043 O O . PRO C 1 121 ? -2.624 23.257 -15.451 1.00 26.39 119 PRO C O 1
ATOM 3047 N N . ASN C 1 122 ? -1.858 23.832 -13.414 1.00 23.02 120 ASN C N 1
ATOM 3048 C CA . ASN C 1 122 ? -1.535 22.455 -13.063 1.00 28.22 120 ASN C CA 1
ATOM 3049 C C . ASN C 1 122 ? -1.316 22.388 -11.550 1.00 31.24 120 ASN C C 1
ATOM 3050 O O . ASN C 1 122 ? -1.267 23.412 -10.856 1.00 27.65 120 ASN C O 1
ATOM 3055 N N . SER C 1 123 ? -1.191 21.175 -11.037 1.00 29.02 121 SER C N 1
ATOM 3056 C CA . SER C 1 123 ? -0.876 21.064 -9.608 1.00 29.27 121 SER C CA 1
ATOM 3057 C C . SER C 1 123 ? 0.494 21.660 -9.329 1.00 26.06 121 SER C C 1
ATOM 3058 O O . SER C 1 123 ? 1.381 21.680 -10.181 1.00 25.26 121 SER C O 1
ATOM 3061 N N . GLY C 1 124 ? 0.660 22.173 -8.128 1.00 23.38 122 GLY C N 1
ATOM 3062 C CA . GLY C 1 124 ? 1.896 22.829 -7.766 1.00 22.54 122 GLY C CA 1
ATOM 3063 C C . GLY C 1 124 ? 1.611 23.919 -6.755 1.00 25.35 122 GLY C C 1
ATOM 3064 O O . GLY C 1 124 ? 0.469 24.145 -6.345 1.00 23.82 122 GLY C O 1
ATOM 3065 N N . THR C 1 125 ? 2.681 24.612 -6.376 1.00 22.55 123 THR C N 1
ATOM 3066 C CA . THR C 1 125 ? 2.587 25.695 -5.404 1.00 24.35 123 THR C CA 1
ATOM 3067 C C . THR C 1 125 ? 2.703 27.035 -6.131 1.00 21.52 123 THR C C 1
ATOM 3068 O O . THR C 1 125 ? 3.574 27.213 -6.988 1.00 27.58 123 THR C O 1
ATOM 3072 N N . TYR C 1 126 ? 1.822 27.959 -5.798 1.00 23.91 124 TYR C N 1
ATOM 3073 C CA . TYR C 1 126 ? 1.722 29.249 -6.463 1.00 24.93 124 TYR C CA 1
ATOM 3074 C C . TYR C 1 126 ? 1.861 30.356 -5.435 1.00 24.81 124 TYR C C 1
ATOM 3075 O O . TYR C 1 126 ? 1.505 30.170 -4.266 1.00 20.45 124 TYR C O 1
ATOM 3084 N N . VAL C 1 127 ? 2.345 31.521 -5.880 1.00 22.63 125 VAL C N 1
ATOM 3085 C CA . VAL C 1 127 ? 2.618 32.650 -4.995 1.00 24.35 125 VAL C CA 1
ATOM 3086 C C . VAL C 1 127 ? 1.956 33.911 -5.541 1.00 26.51 125 VAL C C 1
ATOM 3087 O O . VAL C 1 127 ? 2.159 34.272 -6.707 1.00 25.54 125 VAL C O 1
ATOM 3091 N N . ILE C 1 128 ? 1.193 34.590 -4.685 1.00 21.54 126 ILE C N 1
ATOM 3092 C CA . ILE C 1 128 ? 0.552 35.875 -4.970 1.00 23.35 126 ILE C CA 1
ATOM 3093 C C . ILE C 1 128 ? 1.407 36.965 -4.328 1.00 27.94 126 ILE C C 1
ATOM 3094 O O . ILE C 1 128 ? 1.615 36.944 -3.107 1.00 21.26 126 ILE C O 1
ATOM 3099 N N . TYR C 1 129 ? 1.895 37.923 -5.103 1.00 23.74 127 TYR C N 1
ATOM 3100 C CA . TYR C 1 129 ? 2.770 38.919 -4.501 1.00 24.63 127 TYR C CA 1
ATOM 3101 C C . TYR C 1 129 ? 2.553 40.276 -5.151 1.00 26.67 127 TYR C C 1
ATOM 3102 O O . TYR C 1 129 ? 1.901 40.372 -6.200 1.00 26.72 127 TYR C O 1
ATOM 3111 N N . PRO C 1 130 ? 3.017 41.354 -4.506 1.00 24.34 128 PRO C N 1
ATOM 3112 C CA . PRO C 1 130 ? 2.731 42.698 -4.982 1.00 24.23 128 PRO C CA 1
ATOM 3113 C C . PRO C 1 130 ? 4.002 43.373 -5.467 1.00 31.10 128 PRO C C 1
ATOM 3114 O O . PRO C 1 130 ? 4.713 44.003 -4.662 1.00 29.56 128 PRO C O 1
ATOM 3118 N N . PRO C 1 131 ? 4.324 43.273 -6.761 1.00 28.33 129 PRO C N 1
ATOM 3119 C CA . PRO C 1 131 ? 5.622 43.790 -7.236 1.00 28.29 129 PRO C CA 1
ATOM 3120 C C . PRO C 1 131 ? 5.742 45.307 -7.215 1.00 30.79 129 PRO C C 1
ATOM 3121 O O . PRO C 1 131 ? 6.864 45.823 -7.347 1.00 35.37 129 PRO C O 1
ATOM 3125 N N . ASP C 1 132 ? 4.642 46.046 -7.102 1.00 27.54 130 ASP C N 1
ATOM 3126 C CA . ASP C 1 132 ? 4.681 47.491 -7.338 1.00 35.84 130 ASP C CA 1
ATOM 3127 C C . ASP C 1 132 ? 4.659 48.287 -6.041 1.00 36.20 130 ASP C C 1
ATOM 3128 O O . ASP C 1 132 ? 5.541 49.114 -5.797 1.00 32.99 130 ASP C O 1
ATOM 3133 N N . ASP C 1 133 ? 3.637 48.070 -5.229 1.00 36.10 131 ASP C N 1
ATOM 3134 C CA . ASP C 1 133 ? 3.468 48.744 -3.953 1.00 37.91 131 ASP C CA 1
ATOM 3135 C C . ASP C 1 133 ? 2.398 47.997 -3.165 1.00 34.85 131 ASP C C 1
ATOM 3136 O O . ASP C 1 133 ? 1.983 46.897 -3.547 1.00 31.98 131 ASP C O 1
ATOM 3141 N N . GLY C 1 134 ? 1.913 48.622 -2.092 1.00 33.77 132 GLY C N 1
ATOM 3142 C CA . GLY C 1 134 ? 1.068 47.917 -1.141 1.00 32.56 132 GLY C CA 1
ATOM 3143 C C . GLY C 1 134 ? -0.281 47.520 -1.731 1.00 30.52 132 GLY C C 1
ATOM 3144 O O . GLY C 1 134 ? -0.934 48.296 -2.435 1.00 29.87 132 GLY C O 1
ATOM 3145 N N . ILE C 1 135 ? -0.723 46.309 -1.384 1.00 25.94 133 ILE C N 1
ATOM 3146 C CA . ILE C 1 135 ? -2.003 45.760 -1.824 1.00 30.10 133 ILE C CA 1
ATOM 3147 C C . ILE C 1 135 ? -2.828 45.378 -0.598 1.00 25.52 133 ILE C C 1
ATOM 3148 O O . ILE C 1 135 ? -2.291 44.841 0.383 1.00 27.51 133 ILE C O 1
ATOM 3153 N N . SER C 1 136 ? -4.130 45.673 -0.657 1.00 26.43 134 SER C N 1
ATOM 3154 C CA . SER C 1 136 ? -5.105 45.272 0.353 1.00 29.51 134 SER C CA 1
ATOM 3155 C C . SER C 1 136 ? -5.905 44.092 -0.185 1.00 32.20 134 SER C C 1
ATOM 3156 O O . SER C 1 136 ? -6.514 44.192 -1.258 1.00 28.24 134 SER C O 1
ATOM 3159 N N . TYR C 1 137 ? -5.918 42.986 0.561 1.00 25.40 135 TYR C N 1
ATOM 3160 C CA . TYR C 1 137 ? -6.620 41.775 0.139 1.00 27.23 135 TYR C CA 1
ATOM 3161 C C . TYR C 1 137 ? -7.850 41.541 0.999 1.00 29.98 135 TYR C C 1
ATOM 3162 O O . TYR C 1 137 ? -7.776 41.630 2.239 1.00 26.38 135 TYR C O 1
ATOM 3171 N N . TYR C 1 138 ? -8.968 41.194 0.352 1.00 26.03 136 TYR C N 1
ATOM 3172 C CA . TYR C 1 138 ? -10.219 40.969 1.074 1.00 30.66 136 TYR C CA 1
ATOM 3173 C C . TYR C 1 138 ? -10.702 39.528 1.047 1.00 30.70 136 TYR C C 1
ATOM 3174 O O . TYR C 1 138 ? -11.352 39.100 2.001 1.00 28.29 136 TYR C O 1
ATOM 3183 N N . TYR C 1 139 ? -10.376 38.767 0.002 1.00 25.11 137 TYR C N 1
ATOM 3184 C CA . TYR C 1 139 ? -11.011 37.481 -0.248 1.00 28.25 137 TYR C CA 1
ATOM 3185 C C . TYR C 1 139 ? -10.138 36.693 -1.220 1.00 28.30 137 TYR C C 1
ATOM 3186 O O . TYR C 1 139 ? -9.636 37.250 -2.194 1.00 28.39 137 TYR C O 1
ATOM 3195 N N . LEU C 1 140 ? -9.929 35.421 -0.917 1.00 27.61 138 LEU C N 1
ATOM 3196 C CA . LEU C 1 140 ? -9.169 34.486 -1.728 1.00 25.35 138 LEU C CA 1
ATOM 3197 C C . LEU C 1 140 ? -9.987 33.217 -1.851 1.00 31.50 138 LEU C C 1
ATOM 3198 O O . LEU C 1 140 ? -10.649 32.798 -0.891 1.00 30.38 138 LEU C O 1
ATOM 3203 N N . LYS C 1 141 ? -9.939 32.603 -3.024 1.00 24.25 139 LYS C N 1
ATOM 3204 C CA . LYS C 1 141 ? -10.640 31.348 -3.235 1.00 27.04 139 LYS C CA 1
ATOM 3205 C C . LYS C 1 141 ? -9.896 30.567 -4.301 1.00 30.04 139 LYS C C 1
ATOM 3206 O O . LYS C 1 141 ? -9.455 31.148 -5.301 1.00 29.02 139 LYS C O 1
ATOM 3212 N N . VAL C 1 142 ? -9.752 29.259 -4.079 1.00 26.02 140 VAL C N 1
ATOM 3213 C CA . VAL C 1 142 ? -9.179 28.352 -5.071 1.00 28.95 140 VAL C CA 1
ATOM 3214 C C . VAL C 1 142 ? -10.223 27.303 -5.420 1.00 31.29 140 VAL C C 1
ATOM 3215 O O . VAL C 1 142 ? -10.867 26.731 -4.526 1.00 28.48 140 VAL C O 1
ATOM 3219 N N . VAL C 1 143 ? -10.397 27.061 -6.715 1.00 25.35 141 VAL C N 1
ATOM 3220 C CA . VAL C 1 143 ? -11.390 26.131 -7.218 1.00 31.25 141 VAL C CA 1
ATOM 3221 C C . VAL C 1 143 ? -10.676 25.172 -8.163 1.00 41.54 141 VAL C C 1
ATOM 3222 O O . VAL C 1 143 ? -9.904 25.607 -9.024 1.00 40.02 141 VAL C O 1
ATOM 3226 N N . LYS C 1 144 ? -10.902 23.875 -7.991 1.00 32.32 142 LYS C N 1
ATOM 3227 C CA . LYS C 1 144 ? -10.223 22.874 -8.812 1.00 32.79 142 LYS C CA 1
ATOM 3228 C C . LYS C 1 144 ? -11.183 22.343 -9.875 1.00 32.79 142 LYS C C 1
ATOM 3229 O O . LYS C 1 144 ? -12.328 22.010 -9.567 1.00 31.72 142 LYS C O 1
ATOM 3235 N N . THR C 1 145 ? -10.727 22.288 -11.123 1.00 34.11 143 THR C N 1
ATOM 3236 C CA . THR C 1 145 ? -11.551 21.720 -12.190 1.00 38.20 143 THR C CA 1
ATOM 3237 C C . THR C 1 145 ? -11.663 20.209 -11.990 1.00 38.22 143 THR C C 1
ATOM 3238 O O . THR C 1 145 ? -10.646 19.514 -11.896 1.00 41.56 143 THR C O 1
ATOM 3242 N N . ASP C 1 146 ? -12.890 19.695 -11.941 1.00 41.00 144 ASP C N 1
ATOM 3243 C CA . ASP C 1 146 ? -13.106 18.287 -11.569 1.00 48.69 144 ASP C CA 1
ATOM 3244 C C . ASP C 1 146 ? -12.579 17.282 -12.598 1.00 51.84 144 ASP C C 1
ATOM 3245 O O . ASP C 1 146 ? -12.986 17.310 -13.750 1.00 53.33 144 ASP C O 1
ATOM 3250 N N . ALA D 1 3 ? -27.043 37.576 32.449 1.00 113.80 1 ALA D N 1
ATOM 3251 C CA . ALA D 1 3 ? -26.644 38.070 31.137 1.00 115.07 1 ALA D CA 1
ATOM 3252 C C . ALA D 1 3 ? -25.399 37.342 30.631 1.00 113.14 1 ALA D C 1
ATOM 3253 O O . ALA D 1 3 ? -24.556 36.902 31.418 1.00 103.49 1 ALA D O 1
ATOM 3255 N N . THR D 1 4 ? -25.301 37.205 29.309 1.00 104.68 2 THR D N 1
ATOM 3256 C CA . THR D 1 4 ? -24.180 36.541 28.661 1.00 99.27 2 THR D CA 1
ATOM 3257 C C . THR D 1 4 ? -23.669 37.406 27.518 1.00 95.81 2 THR D C 1
ATOM 3258 O O . THR D 1 4 ? -24.418 38.190 26.928 1.00 94.16 2 THR D O 1
ATOM 3262 N N . THR D 1 5 ? -22.382 37.256 27.212 1.00 78.08 3 THR D N 1
ATOM 3263 C CA . THR D 1 5 ? -21.743 37.959 26.107 1.00 76.16 3 THR D CA 1
ATOM 3264 C C . THR D 1 5 ? -21.330 36.937 25.053 1.00 71.90 3 THR D C 1
ATOM 3265 O O . THR D 1 5 ? -20.525 36.037 25.334 1.00 58.98 3 THR D O 1
ATOM 3269 N N . THR D 1 6 ? -21.881 37.084 23.845 1.00 73.01 4 THR D N 1
ATOM 3270 C CA . THR D 1 6 ? -21.560 36.188 22.741 1.00 59.70 4 THR D CA 1
ATOM 3271 C C . THR D 1 6 ? -20.149 36.437 22.238 1.00 51.59 4 THR D C 1
ATOM 3272 O O . THR D 1 6 ? -19.843 37.523 21.738 1.00 67.95 4 THR D O 1
ATOM 3276 N N . THR D 1 7 ? -19.305 35.416 22.308 1.00 53.50 5 THR D N 1
ATOM 3277 C CA . THR D 1 7 ? -17.933 35.560 21.859 1.00 48.52 5 THR D CA 1
ATOM 3278 C C . THR D 1 7 ? -17.708 34.990 20.450 1.00 43.94 5 THR D C 1
ATOM 3279 O O . THR D 1 7 ? -17.016 35.630 19.655 1.00 44.82 5 THR D O 1
ATOM 3283 N N . HIS D 1 8 ? -18.301 33.842 20.080 1.00 36.62 6 HIS D N 1
ATOM 3284 C CA . HIS D 1 8 ? -18.145 33.315 18.712 1.00 43.74 6 HIS D CA 1
ATOM 3285 C C . HIS D 1 8 ? -19.448 32.708 18.223 1.00 42.18 6 HIS D C 1
ATOM 3286 O O . HIS D 1 8 ? -20.115 31.987 18.973 1.00 39.86 6 HIS D O 1
ATOM 3293 N N . GLU D 1 9 ? -19.786 32.966 16.955 1.00 37.78 7 GLU D N 1
ATOM 3294 C CA . GLU D 1 9 ? -20.998 32.428 16.348 1.00 35.88 7 GLU D CA 1
ATOM 3295 C C . GLU D 1 9 ? -20.732 32.084 14.888 1.00 40.79 7 GLU D C 1
ATOM 3296 O O . GLU D 1 9 ? -20.155 32.888 14.146 1.00 36.02 7 GLU D O 1
ATOM 3302 N N . LEU D 1 10 ? -21.175 30.898 14.476 1.00 37.77 8 LEU D N 1
ATOM 3303 C CA . LEU D 1 10 ? -20.964 30.422 13.112 1.00 35.12 8 LEU D CA 1
ATOM 3304 C C . LEU D 1 10 ? -22.274 29.831 12.605 1.00 38.98 8 LEU D C 1
ATOM 3305 O O . LEU D 1 10 ? -22.678 28.753 13.050 1.00 39.95 8 LEU D O 1
ATOM 3310 N N . ASN D 1 11 ? -22.944 30.538 11.688 1.00 38.04 9 ASN D N 1
ATOM 3311 C CA . ASN D 1 11 ? -24.057 29.963 10.935 1.00 37.98 9 ASN D CA 1
ATOM 3312 C C . ASN D 1 11 ? -23.468 29.462 9.620 1.00 39.79 9 ASN D C 1
ATOM 3313 O O . ASN D 1 11 ? -23.029 30.268 8.785 1.00 42.76 9 ASN D O 1
ATOM 3318 N N . VAL D 1 12 ? -23.452 28.134 9.440 1.00 33.48 10 VAL D N 1
ATOM 3319 C CA . VAL D 1 12 ? -22.799 27.546 8.269 1.00 35.60 10 VAL D CA 1
ATOM 3320 C C . VAL D 1 12 ? -23.456 28.031 6.974 1.00 38.04 10 VAL D C 1
ATOM 3321 O O . VAL D 1 12 ? -22.801 28.129 5.924 1.00 35.33 10 VAL D O 1
ATOM 3325 N N . SER D 1 13 ? -24.742 28.356 7.023 1.00 36.69 11 SER D N 1
ATOM 3326 C CA . SER D 1 13 ? -25.407 28.825 5.811 1.00 43.25 11 SER D CA 1
ATOM 3327 C C . SER D 1 13 ? -24.936 30.214 5.403 1.00 46.39 11 SER D C 1
ATOM 3328 O O . SER D 1 13 ? -25.008 30.556 4.222 1.00 44.73 11 SER D O 1
ATOM 3331 N N . ASN D 1 14 ? -24.438 31.010 6.347 1.00 42.57 12 ASN D N 1
ATOM 3332 C CA . ASN D 1 14 ? -2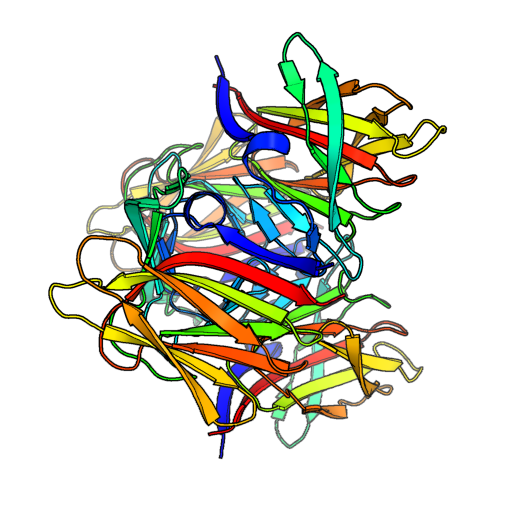4.072 32.394 6.083 1.00 44.27 12 ASN D CA 1
ATOM 3333 C C . ASN D 1 14 ? -22.584 32.615 5.863 1.00 45.75 12 ASN D C 1
ATOM 3334 O O . ASN D 1 14 ? -22.213 33.553 5.148 1.00 50.90 12 ASN D O 1
ATOM 3339 N N . SER D 1 15 ? -21.714 31.803 6.464 1.00 40.14 13 SER D N 1
ATOM 3340 C CA . SER D 1 15 ? -20.300 32.141 6.511 1.00 43.83 13 SER D CA 1
ATOM 3341 C C . SER D 1 15 ? -19.398 31.068 5.934 1.00 41.43 13 SER D C 1
ATOM 3342 O O . SER D 1 15 ? -18.170 31.215 5.992 1.00 42.47 13 SER D O 1
ATOM 3345 N N . MET D 1 16 ? -19.960 30.000 5.385 1.00 45.97 14 MET D N 1
ATOM 3346 C CA . MET D 1 16 ? -19.177 28.932 4.790 1.00 44.39 14 MET D CA 1
ATOM 3347 C C . MET D 1 16 ? -19.567 28.772 3.329 1.00 42.94 14 MET D C 1
ATOM 3348 O O . MET D 1 16 ? -20.612 29.252 2.879 1.00 36.41 14 MET D O 1
ATOM 3353 N N . THR D 1 17 ? -18.688 28.124 2.579 1.00 41.54 15 THR D N 1
ATOM 3354 C CA . THR D 1 17 ? -18.854 27.983 1.142 1.00 37.83 15 THR D CA 1
ATOM 3355 C C . THR D 1 17 ? -18.708 26.516 0.779 1.00 36.90 15 THR D C 1
ATOM 3356 O O . THR D 1 17 ? -17.765 25.852 1.228 1.00 32.13 15 THR D O 1
ATOM 3360 N N . VAL D 1 18 ? -19.659 26.019 -0.020 1.00 37.11 16 VAL D N 1
ATOM 3361 C CA . VAL D 1 18 ? -19.661 24.634 -0.470 1.00 34.25 16 VAL D CA 1
ATOM 3362 C C . VAL D 1 18 ? -18.301 24.275 -1.043 1.00 36.40 16 VAL D C 1
ATOM 3363 O O . VAL D 1 18 ? -17.776 24.969 -1.921 1.00 37.21 16 VAL D O 1
ATOM 3367 N N . GLY D 1 19 ? -17.720 23.195 -0.539 1.00 29.66 17 GLY D N 1
ATOM 3368 C CA . GLY D 1 19 ? -16.359 22.860 -0.899 1.00 31.96 17 GLY D CA 1
ATOM 3369 C C . GLY D 1 19 ? -15.856 21.692 -0.079 1.00 33.02 17 GLY D C 1
ATOM 3370 O O . GLY D 1 19 ? -16.559 21.143 0.772 1.00 31.44 17 GLY D O 1
ATOM 3371 N N . GLN D 1 20 ? -14.627 21.298 -0.392 1.00 30.04 18 GLN D N 1
ATOM 3372 C CA . GLN D 1 20 ? -13.952 20.157 0.219 1.00 31.70 18 GLN D CA 1
ATOM 3373 C C . GLN D 1 20 ? -12.591 20.671 0.663 1.00 31.97 18 GLN D C 1
ATOM 3374 O O . GLN D 1 20 ? -11.761 21.052 -0.170 1.00 29.60 18 GLN D O 1
ATOM 3380 N N . TYR D 1 21 ? -12.381 20.742 1.968 1.00 29.94 19 TYR D N 1
ATOM 3381 C CA . TYR D 1 21 ? -11.225 21.430 2.526 1.00 31.38 19 TYR D CA 1
ATOM 3382 C C . TYR D 1 21 ? -10.317 20.402 3.179 1.00 30.12 19 TYR D C 1
ATOM 3383 O O . TYR D 1 21 ? -10.736 19.707 4.113 1.00 30.89 19 TYR D O 1
ATOM 3392 N N . SER D 1 22 ? -9.092 20.274 2.666 1.00 26.14 20 SER D N 1
ATOM 3393 C CA . SER D 1 22 ? -8.168 19.271 3.185 1.00 33.70 20 SER D CA 1
ATOM 3394 C C . SER D 1 22 ? -7.055 19.869 4.037 1.00 30.80 20 SER D C 1
ATOM 3395 O O . SER D 1 22 ? -6.148 19.135 4.450 1.00 30.61 20 SER D O 1
ATOM 3398 N N . SER D 1 23 ? -7.101 21.174 4.321 1.00 29.64 21 SER D N 1
ATOM 3399 C CA . SER D 1 23 ? -6.230 21.801 5.310 1.00 29.99 21 SER D CA 1
ATOM 3400 C C . SER D 1 23 ? -7.086 22.522 6.339 1.00 26.22 21 SER D C 1
ATOM 3401 O O . SER D 1 23 ? -8.224 22.905 6.053 1.00 24.75 21 SER D O 1
ATOM 3404 N N . ASP D 1 24 ? -6.523 22.724 7.532 1.00 27.88 22 ASP D N 1
ATOM 3405 C CA . ASP D 1 24 ? -7.251 23.403 8.603 1.00 30.83 22 ASP D CA 1
ATOM 3406 C C . ASP D 1 24 ? -7.791 24.730 8.111 1.00 26.58 22 ASP D C 1
ATOM 3407 O O . ASP D 1 24 ? -7.135 25.435 7.347 1.00 32.37 22 ASP D O 1
ATOM 3412 N N . PHE D 1 25 ? -8.963 25.104 8.582 1.00 29.62 23 PHE D N 1
ATOM 3413 C CA . PHE D 1 25 ? -9.416 26.443 8.267 1.00 34.64 23 PHE D CA 1
ATOM 3414 C C . PHE D 1 25 ? -10.175 27.011 9.453 1.00 33.19 23 PHE D C 1
ATOM 3415 O O . PHE D 1 25 ? -10.733 26.280 10.280 1.00 33.15 23 PHE D O 1
ATOM 3423 N N . THR D 1 26 ? -10.159 28.330 9.543 1.00 30.58 24 THR D N 1
ATOM 3424 C CA . THR D 1 26 ? -10.668 29.038 10.705 1.00 30.28 24 THR D CA 1
ATOM 3425 C C . THR D 1 26 ? -11.763 29.992 10.262 1.00 35.71 24 THR D C 1
ATOM 3426 O O . THR D 1 26 ? -11.609 30.694 9.255 1.00 32.33 24 THR D O 1
ATOM 3430 N N . LEU D 1 27 ? -12.880 29.982 10.987 1.00 31.50 25 LEU D N 1
ATOM 3431 C CA . LEU D 1 27 ? -13.980 30.909 10.747 1.00 32.65 25 LEU D CA 1
ATOM 3432 C C . LEU D 1 27 ? -14.602 31.306 12.066 1.00 32.03 25 LEU D C 1
ATOM 3433 O O . LEU D 1 27 ? -15.022 30.428 12.824 1.00 32.85 25 LEU D O 1
ATOM 3438 N N . ASN D 1 28 ? -14.727 32.617 12.282 1.00 31.36 26 ASN D N 1
ATOM 3439 C CA . ASN D 1 28 ? -15.479 33.169 13.411 1.00 36.35 26 ASN D CA 1
ATOM 3440 C C . ASN D 1 28 ? -15.023 32.547 14.727 1.00 33.29 26 ASN D C 1
ATOM 3441 O O . ASN D 1 28 ? -15.830 32.250 15.612 1.00 39.12 26 ASN D O 1
ATOM 3446 N N . GLY D 1 29 ? -13.716 32.332 14.847 1.00 32.06 27 GLY D N 1
ATOM 3447 C CA . GLY D 1 29 ? -13.119 31.813 16.062 1.00 31.39 27 GLY D CA 1
ATOM 3448 C C . GLY D 1 29 ? -13.030 30.303 16.146 1.00 36.18 27 GLY D C 1
ATOM 3449 O O . GLY D 1 29 ? -12.374 29.792 17.055 1.00 31.19 27 GLY D O 1
ATOM 3450 N N . PHE D 1 30 ? -13.641 29.572 15.214 1.00 29.41 28 PHE D N 1
ATOM 3451 C CA . PHE D 1 30 ? -13.628 28.116 15.210 1.00 26.69 28 PHE D CA 1
ATOM 3452 C C . PHE D 1 30 ? -12.596 27.603 14.214 1.00 33.88 28 PHE D C 1
ATOM 3453 O O . PHE D 1 30 ? -12.584 28.040 13.059 1.00 31.81 28 PHE D O 1
ATOM 3461 N N . THR D 1 31 ? -11.775 26.643 14.627 1.00 30.71 29 THR D N 1
ATOM 3462 C CA . THR D 1 31 ? -10.811 26.051 13.704 1.00 28.95 29 THR D CA 1
ATOM 3463 C C . THR D 1 31 ? -11.194 24.608 13.407 1.00 31.33 29 THR D C 1
ATOM 3464 O O . THR D 1 31 ? -11.262 23.763 14.318 1.00 28.22 29 THR D O 1
ATOM 3468 N N . PHE D 1 32 ? -11.444 24.336 12.129 1.00 30.64 30 PHE D N 1
ATOM 3469 C CA . PHE D 1 32 ? -11.808 23.010 11.652 1.00 28.75 30 PHE D CA 1
ATOM 3470 C C . PHE D 1 32 ? -10.521 22.259 11.369 1.00 32.84 30 PHE D C 1
ATOM 3471 O O . PHE D 1 32 ? -9.804 22.575 10.409 1.00 31.22 30 PHE D O 1
ATOM 3479 N N . ILE D 1 33 ? -10.231 21.268 12.201 1.00 28.27 31 ILE D N 1
ATOM 3480 C CA . ILE D 1 33 ? -8.954 20.570 12.180 1.00 27.34 31 ILE D CA 1
ATOM 3481 C C . ILE D 1 33 ? -9.101 19.328 11.317 1.00 28.13 31 ILE D C 1
ATOM 3482 O O . ILE D 1 33 ? -9.899 18.436 11.630 1.00 25.38 31 ILE D O 1
ATOM 3487 N N . THR D 1 34 ? -8.315 19.260 10.233 1.00 26.16 32 THR D N 1
ATOM 3488 C CA . THR D 1 34 ? -8.463 18.174 9.270 1.00 26.63 32 THR D CA 1
ATOM 3489 C C . THR D 1 34 ? -7.752 16.908 9.722 1.00 28.91 32 THR D C 1
ATOM 3490 O O . THR D 1 34 ? -8.298 15.807 9.595 1.00 29.82 32 THR D O 1
ATOM 3494 N N . GLY D 1 35 ? -6.519 17.035 10.205 1.00 24.54 33 GLY D N 1
ATOM 3495 C CA . GLY D 1 35 ? -5.801 15.849 10.655 1.00 28.58 33 GLY D CA 1
ATOM 3496 C C . GLY D 1 35 ? -5.660 14.795 9.580 1.00 32.85 33 GLY D C 1
ATOM 3497 O O . GLY D 1 35 ? -5.701 13.595 9.876 1.00 31.60 33 GLY D O 1
ATOM 3498 N N . GLY D 1 36 ? -5.514 15.220 8.326 1.00 32.52 34 GLY D N 1
ATOM 3499 C CA . GLY D 1 36 ? -5.342 14.305 7.221 1.00 32.50 34 GLY D CA 1
ATOM 3500 C C . GLY D 1 36 ? -6.619 13.870 6.543 1.00 38.10 34 GLY D C 1
ATOM 3501 O O . GLY D 1 36 ? -6.541 13.178 5.522 1.00 35.70 34 GLY D O 1
ATOM 3502 N N . SER D 1 37 ? -7.789 14.248 7.064 1.00 27.91 35 SER D N 1
ATOM 3503 C CA . SER D 1 37 ? -9.057 13.966 6.404 1.00 34.12 35 SER D CA 1
ATOM 3504 C C . SER D 1 37 ? -9.639 15.255 5.825 1.00 34.59 35 SER D C 1
ATOM 3505 O O . SER D 1 37 ? -9.031 16.323 5.885 1.00 36.06 35 SER D O 1
ATOM 3508 N N . ILE D 1 38 ? -10.839 15.154 5.263 1.00 30.21 36 ILE D N 1
ATOM 3509 C CA . ILE D 1 38 ? -11.478 16.266 4.567 1.00 29.98 36 ILE D CA 1
ATOM 3510 C C . ILE D 1 38 ? -12.670 16.755 5.384 1.00 30.35 36 ILE D C 1
ATOM 3511 O O . ILE D 1 38 ? -13.463 15.947 5.881 1.00 34.06 36 ILE D O 1
ATOM 3516 N N . TRP D 1 39 ? -12.783 18.073 5.536 1.00 30.01 37 TRP D N 1
ATOM 3517 C CA . TRP D 1 39 ? -14.002 18.733 5.997 1.00 32.03 37 TRP D CA 1
ATOM 3518 C C . TRP D 1 39 ? -14.763 19.227 4.770 1.00 31.05 37 TRP D C 1
ATOM 3519 O O . TRP D 1 39 ? -14.197 19.955 3.952 1.00 31.09 37 TRP D O 1
ATOM 3530 N N . GLU D 1 40 ? -16.048 18.897 4.671 1.00 31.29 38 GLU D N 1
ATOM 3531 C CA . GLU D 1 40 ? -16.830 19.215 3.475 1.00 31.54 38 GLU D CA 1
ATOM 3532 C C . GLU D 1 40 ? -18.037 20.075 3.828 1.00 32.32 38 GLU D C 1
ATOM 3533 O O . GLU D 1 40 ? -18.760 19.781 4.786 1.00 33.31 38 GLU D O 1
ATOM 3539 N N . VAL D 1 41 ? -18.235 21.153 3.078 1.00 31.38 39 VAL D N 1
ATOM 3540 C CA . VAL D 1 41 ? -19.443 21.966 3.172 1.00 31.87 39 VAL D CA 1
ATOM 3541 C C . VAL D 1 41 ? -20.311 21.626 1.966 1.00 33.68 39 VAL D C 1
ATOM 3542 O O . VAL D 1 41 ? -19.819 21.627 0.837 1.00 31.91 39 VAL D O 1
ATOM 3546 N N . ASP D 1 42 ? -21.579 21.303 2.198 1.00 33.16 40 ASP D N 1
ATOM 3547 C CA . ASP D 1 42 ? -22.499 21.071 1.084 1.00 40.61 40 ASP D CA 1
ATOM 3548 C C . ASP D 1 42 ? -23.883 21.585 1.467 1.00 42.99 40 ASP D C 1
ATOM 3549 O O . ASP D 1 42 ? -24.120 22.039 2.591 1.00 40.34 40 ASP D O 1
ATOM 3554 N N . SER D 1 43 ? -24.801 21.535 0.513 1.00 41.79 41 SER D N 1
ATOM 3555 C CA . SER D 1 43 ? -26.139 22.042 0.751 1.00 43.57 41 SER D CA 1
ATOM 3556 C C . SER D 1 43 ? -26.955 21.038 1.546 1.00 41.98 41 SER D C 1
ATOM 3557 O O . SER D 1 43 ? -26.918 19.836 1.276 1.00 39.76 41 SER D O 1
ATOM 3560 N N . SER D 1 44 ? -27.682 21.542 2.541 1.00 40.40 42 SER D N 1
ATOM 3561 C CA . SER D 1 44 ? -28.560 20.713 3.363 1.00 43.56 42 SER D CA 1
ATOM 3562 C C . SER D 1 44 ? -29.592 21.634 3.980 1.00 45.79 42 SER D C 1
ATOM 3563 O O . SER D 1 44 ? -29.229 22.585 4.678 1.00 46.42 42 SER D O 1
ATOM 3566 N N . SER D 1 45 ? -30.866 21.358 3.739 1.00 44.88 43 SER D N 1
ATOM 3567 C CA . SER D 1 45 ? -31.942 22.182 4.269 1.00 47.38 43 SER D CA 1
ATOM 3568 C C . SER D 1 45 ? -32.497 21.533 5.532 1.00 48.78 43 SER D C 1
ATOM 3569 O O . SER D 1 45 ? -33.104 20.459 5.476 1.00 50.74 43 SER D O 1
ATOM 3572 N N . ARG D 1 46 ? -32.271 22.181 6.673 1.00 45.33 44 ARG D N 1
ATOM 3573 C CA . ARG D 1 46 ? -32.882 21.778 7.930 1.00 48.23 44 ARG D CA 1
ATOM 3574 C C . ARG D 1 46 ? -33.223 23.023 8.735 1.00 45.76 44 ARG D C 1
ATOM 3575 O O . ARG D 1 46 ? -32.591 24.076 8.592 1.00 42.83 44 ARG D O 1
ATOM 3583 N N . SER D 1 47 ? -34.248 22.894 9.571 1.00 45.67 45 SER D N 1
ATOM 3584 C CA . SER D 1 47 ? -34.724 23.983 10.406 1.00 51.61 45 SER D CA 1
ATOM 3585 C C . SER D 1 47 ? -34.612 23.604 11.877 1.00 50.43 45 SER D C 1
ATOM 3586 O O . SER D 1 47 ? -34.560 22.424 12.243 1.00 48.52 45 SER D O 1
ATOM 3589 N N . TYR D 1 48 ? -34.592 24.627 12.727 1.00 51.87 46 TYR D N 1
ATOM 3590 C CA . TYR D 1 48 ? -34.651 24.411 14.167 1.00 55.72 46 TYR D CA 1
ATOM 3591 C C . TYR D 1 48 ? -35.008 25.733 14.828 1.00 55.15 46 TYR D C 1
ATOM 3592 O O . TYR D 1 48 ? -34.458 26.770 14.456 1.00 54.85 46 TYR D O 1
ATOM 3601 N N . GLY D 1 49 ? -35.949 25.695 15.771 1.00 59.82 47 GLY D N 1
ATOM 3602 C CA . GLY D 1 49 ? -36.318 26.884 16.525 1.00 55.12 47 GLY D CA 1
ATOM 3603 C C . GLY D 1 49 ? -36.732 28.077 15.690 1.00 66.08 47 GLY D C 1
ATOM 3604 O O . GLY D 1 49 ? -36.491 29.218 16.096 1.00 66.87 47 GLY D O 1
ATOM 3605 N N . GLY D 1 50 ? -37.339 27.853 14.521 1.00 64.86 48 GLY D N 1
ATOM 3606 C CA . GLY D 1 50 ? -37.826 28.939 13.697 1.00 60.69 48 GLY D CA 1
ATOM 3607 C C . GLY D 1 50 ? -36.876 29.428 12.621 1.00 64.26 48 GLY D C 1
ATOM 3608 O O . GLY D 1 50 ? -37.325 30.135 11.706 1.00 76.07 48 GLY D O 1
ATOM 3609 N N . VAL D 1 51 ? -35.586 29.080 12.682 1.00 57.35 49 VAL D N 1
ATOM 3610 C CA . VAL D 1 51 ? -34.624 29.509 11.666 1.00 62.92 49 VAL D CA 1
ATOM 3611 C C . VAL D 1 51 ? -34.412 28.371 10.673 1.00 53.83 49 VAL D C 1
ATOM 3612 O O . VAL D 1 51 ? -34.366 27.194 11.052 1.00 51.79 49 VAL D O 1
ATOM 3616 N N . ASN D 1 52 ? -34.305 28.713 9.394 1.00 58.86 50 ASN D N 1
ATOM 3617 C CA . ASN D 1 52 ? -34.062 27.726 8.349 1.00 58.58 50 ASN D CA 1
ATOM 3618 C C . ASN D 1 52 ? -32.593 27.741 7.953 1.00 51.24 50 ASN D C 1
ATOM 3619 O O . ASN D 1 52 ? -32.028 28.806 7.678 1.00 50.62 50 ASN D O 1
ATOM 3624 N N . PHE D 1 53 ? -31.984 26.562 7.915 1.00 48.84 51 PHE D N 1
ATOM 3625 C CA . PHE D 1 53 ? -30.591 26.421 7.515 1.00 45.61 51 PHE D CA 1
ATOM 3626 C C . PHE D 1 53 ? -30.514 25.777 6.142 1.00 49.77 51 PHE D C 1
ATOM 3627 O O . PHE D 1 53 ? -31.342 24.924 5.792 1.00 48.83 51 PHE D O 1
ATOM 3635 N N . THR D 1 54 ? -29.532 26.201 5.355 1.00 45.17 52 THR D N 1
ATOM 3636 C CA . THR D 1 54 ? -29.408 25.704 3.998 1.00 42.43 52 THR D CA 1
ATOM 3637 C C . THR D 1 54 ? -28.073 25.047 3.708 1.00 43.87 52 THR D C 1
ATOM 3638 O O . THR D 1 54 ? -27.949 24.411 2.665 1.00 40.22 52 THR D O 1
ATOM 3642 N N . GLN D 1 55 ? -27.094 25.124 4.619 1.00 40.79 53 GLN D N 1
ATOM 3643 C CA . GLN D 1 55 ? -25.788 24.519 4.394 1.00 45.17 53 GLN D CA 1
ATOM 3644 C C . GLN D 1 55 ? -25.326 23.814 5.663 1.00 42.97 53 GLN D C 1
ATOM 3645 O O . GLN D 1 55 ? -25.683 24.206 6.778 1.00 41.25 53 GLN D O 1
ATOM 3651 N N . ARG D 1 56 ? -24.537 22.757 5.487 1.00 41.29 54 ARG D N 1
ATOM 3652 C CA . ARG D 1 56 ? -23.923 22.061 6.610 1.00 41.39 54 ARG D CA 1
ATOM 3653 C C . ARG D 1 56 ? -22.426 21.907 6.371 1.00 38.70 54 ARG D C 1
ATOM 3654 O O . ARG D 1 56 ? -21.943 21.983 5.240 1.00 36.38 54 ARG D O 1
ATOM 3662 N N . VAL D 1 57 ? -21.685 21.689 7.454 1.00 36.44 55 VAL D N 1
ATOM 3663 C CA . VAL D 1 57 ? -20.306 21.235 7.365 1.00 33.26 55 VAL D CA 1
ATOM 3664 C C . VAL D 1 57 ? -20.245 19.877 8.053 1.00 35.46 55 VAL D C 1
ATOM 3665 O O . VAL D 1 57 ? -20.723 19.723 9.184 1.00 34.87 55 VAL D O 1
ATOM 3669 N N . LYS D 1 58 ? -19.728 18.878 7.352 1.00 32.27 56 LYS D N 1
ATOM 3670 C CA . LYS D 1 58 ? -19.831 17.512 7.838 1.00 31.46 56 LYS D CA 1
ATOM 3671 C C . LYS D 1 58 ? -18.441 16.915 7.951 1.00 32.58 56 LYS D C 1
ATOM 3672 O O . LYS D 1 58 ? -17.526 17.279 7.207 1.00 32.47 56 LYS D O 1
ATOM 3678 N N . SER D 1 59 ? -18.282 16.024 8.926 1.00 39.81 57 SER D N 1
ATOM 3679 C CA . SER D 1 59 ? -16.947 15.600 9.315 1.00 34.73 57 SER D CA 1
ATOM 3680 C C . SER D 1 59 ? -16.408 14.540 8.390 1.00 37.97 57 SER D C 1
ATOM 3681 O O . SER D 1 59 ? -15.193 14.334 8.348 1.00 35.70 57 SER D O 1
ATOM 3684 N N . GLY D 1 60 ? -17.278 13.900 7.618 1.00 34.33 58 GLY D N 1
ATOM 3685 C CA . GLY D 1 60 ? -16.871 12.813 6.771 1.00 35.65 58 GLY D CA 1
ATOM 3686 C C . GLY D 1 60 ? -16.595 11.512 7.487 1.00 34.63 58 GLY D C 1
ATOM 3687 O O . GLY D 1 60 ? -16.180 10.548 6.842 1.00 38.22 58 GLY D O 1
ATOM 3688 N N . GLY D 1 61 ? -16.814 11.438 8.783 1.00 37.80 59 GLY D N 1
ATOM 3689 C CA . GLY D 1 61 ? -16.568 10.210 9.505 1.00 33.43 59 GLY D CA 1
ATOM 3690 C C . GLY D 1 61 ? -16.241 10.509 10.954 1.00 37.47 59 GLY D C 1
ATOM 3691 O O . GLY D 1 61 ? -16.382 11.639 11.427 1.00 36.11 59 GLY D O 1
ATOM 3692 N N . LYS D 1 62 ? -15.804 9.464 11.651 1.00 39.16 60 LYS D N 1
ATOM 3693 C CA . LYS D 1 62 ? -15.413 9.608 13.044 1.00 38.68 60 LYS D CA 1
ATOM 3694 C C . LYS D 1 62 ? -14.040 10.259 13.138 1.00 35.83 60 LYS D C 1
ATOM 3695 O O . LYS D 1 62 ? -13.216 10.163 12.221 1.00 36.07 60 LYS D O 1
ATOM 3701 N N . GLY D 1 63 ? -13.808 10.946 14.253 1.00 32.20 61 GLY D N 1
ATOM 3702 C CA . GLY D 1 63 ? -12.549 11.619 14.436 1.00 32.67 61 GLY D CA 1
ATOM 3703 C C . GLY D 1 63 ? -12.035 11.546 15.851 1.00 35.61 61 GLY D C 1
ATOM 3704 O O . GLY D 1 63 ? -12.504 10.740 16.660 1.00 35.64 61 GLY D O 1
ATOM 3705 N N . THR D 1 64 ? -11.073 12.407 16.153 1.00 38.02 62 THR D N 1
ATOM 3706 C CA . THR D 1 64 ? -10.405 12.497 17.446 1.00 33.52 62 THR D CA 1
ATOM 3707 C C . THR D 1 64 ? -10.314 13.974 17.798 1.00 32.36 62 THR D C 1
ATOM 3708 O O . THR D 1 64 ? -10.781 14.831 17.043 1.00 31.54 62 THR D O 1
ATOM 3712 N N . ILE D 1 65 ? -9.671 14.300 18.924 1.00 29.88 63 ILE D N 1
ATOM 3713 C CA . ILE D 1 65 ? -9.489 15.713 19.243 1.00 31.50 63 ILE D CA 1
ATOM 3714 C C . ILE D 1 65 ? -8.595 16.451 18.247 1.00 29.15 63 ILE D C 1
ATOM 3715 O O . ILE D 1 65 ? -8.536 17.685 18.276 1.00 31.28 63 ILE D O 1
ATOM 3720 N N . SER D 1 66 ? -7.899 15.751 17.367 1.00 30.27 64 SER D N 1
ATOM 3721 C CA . SER D 1 66 ? -7.026 16.437 16.418 1.00 31.91 64 SER D CA 1
ATOM 3722 C C . SER D 1 66 ? -7.283 16.003 14.979 1.00 32.70 64 SER D C 1
ATOM 3723 O O . SER D 1 66 ? -6.403 16.170 14.123 1.00 32.72 64 SER D O 1
ATOM 3726 N N . LYS D 1 67 ? -8.467 15.455 14.700 1.00 31.01 65 LYS D N 1
ATOM 3727 C CA . LYS D 1 67 ? -8.825 14.952 13.377 1.00 31.80 65 LYS D CA 1
ATOM 3728 C C . LYS D 1 67 ? -10.338 15.021 13.238 1.00 33.81 65 LYS D C 1
ATOM 3729 O O . LYS D 1 67 ? -11.061 14.458 14.071 1.00 33.54 65 LYS D O 1
ATOM 3735 N N . ARG D 1 68 ? -10.806 15.691 12.183 1.00 32.99 66 ARG D N 1
ATOM 3736 C CA . ARG D 1 68 ? -12.235 15.980 12.019 1.00 30.60 66 ARG D CA 1
ATOM 3737 C C . ARG D 1 68 ? -12.790 16.603 13.300 1.00 34.05 66 ARG D C 1
ATOM 3738 O O . ARG D 1 68 ? -13.882 16.257 13.766 1.00 29.06 66 ARG D O 1
ATOM 3746 N N . ALA D 1 69 ? -12.010 17.520 13.879 1.00 28.93 67 ALA D N 1
ATOM 3747 C CA . ALA D 1 69 ? -12.308 18.169 15.150 1.00 28.97 67 ALA D CA 1
ATOM 3748 C C . ALA D 1 69 ? -12.552 19.658 14.919 1.00 32.38 67 ALA D C 1
ATOM 3749 O O . ALA D 1 69 ? -12.123 20.230 13.913 1.00 32.20 67 ALA D O 1
ATOM 3751 N N . ILE D 1 70 ? -13.267 20.292 15.846 1.00 25.98 68 ILE D N 1
ATOM 3752 C CA . ILE D 1 70 ? -13.508 21.733 15.803 1.00 24.90 68 ILE D CA 1
ATOM 3753 C C . ILE D 1 70 ? -13.025 22.337 17.117 1.00 30.72 68 ILE D C 1
ATOM 3754 O O . ILE D 1 70 ? -13.557 22.008 18.191 1.00 26.78 68 ILE D O 1
ATOM 3759 N N . SER D 1 71 ? -12.043 23.233 17.042 1.00 28.08 69 SER D N 1
ATOM 3760 C CA . SER D 1 71 ? -11.495 23.812 18.266 1.00 32.05 69 SER D CA 1
ATOM 3761 C C . SER D 1 71 ? -11.792 25.303 18.363 1.00 33.44 69 SER D C 1
ATOM 3762 O O . SER D 1 71 ? -12.027 25.990 17.364 1.00 29.86 69 SER D O 1
ATOM 3765 N N . PHE D 1 72 ? -11.764 25.807 19.598 1.00 27.61 70 PHE D N 1
ATOM 3766 C CA . PHE D 1 72 ? -11.983 27.225 19.815 1.00 27.09 70 PHE D CA 1
ATOM 3767 C C . PHE D 1 72 ? -11.410 27.584 21.182 1.00 31.04 70 PHE D C 1
ATOM 3768 O O . PHE D 1 72 ? -11.190 26.709 22.020 1.00 29.32 70 PHE D O 1
ATOM 3776 N N . THR D 1 73 ? -11.151 28.873 21.391 1.00 32.93 71 THR D N 1
ATOM 3777 C CA . THR D 1 73 ? -10.680 29.371 22.688 1.00 28.53 71 THR D CA 1
ATOM 3778 C C . THR D 1 73 ? -11.831 30.074 23.382 1.00 32.81 71 THR D C 1
ATOM 3779 O O . THR D 1 73 ? -12.475 30.948 22.794 1.00 28.08 71 THR D O 1
ATOM 3783 N N . ALA D 1 74 ? -12.084 29.702 24.633 1.00 30.84 72 ALA D N 1
ATOM 3784 C CA . ALA D 1 74 ? -13.122 30.345 25.415 1.00 29.89 72 ALA D CA 1
ATOM 3785 C C . ALA D 1 74 ? -12.488 31.363 26.358 1.00 30.52 72 ALA D C 1
ATOM 3786 O O . ALA D 1 74 ? -11.406 31.130 26.900 1.00 33.00 72 ALA D O 1
ATOM 3788 N N . SER D 1 75 ? -13.164 32.494 26.546 1.00 35.63 73 SER D N 1
ATOM 3789 C CA . SER D 1 75 ? -12.664 33.561 27.407 1.00 32.00 73 SER D CA 1
ATOM 3790 C C . SER D 1 75 ? -12.986 33.358 28.881 1.00 38.92 73 SER D C 1
ATOM 3791 O O . SER D 1 75 ? -12.486 34.121 29.717 1.00 34.75 73 SER D O 1
ATOM 3794 N N . GLY D 1 76 ? -13.800 32.369 29.212 1.00 36.56 74 GLY D N 1
ATOM 3795 C CA . GLY D 1 76 ? -14.270 32.181 30.566 1.00 36.97 74 GLY D CA 1
ATOM 3796 C C . GLY D 1 76 ? -15.388 31.167 30.540 1.00 40.08 74 GLY D C 1
ATOM 3797 O O . GLY D 1 76 ? -15.788 30.680 29.477 1.00 36.24 74 GLY D O 1
ATOM 3798 N N . ALA D 1 77 ? -15.876 30.840 31.738 1.00 35.24 75 ALA D N 1
ATOM 3799 C CA . ALA D 1 77 ? -17.010 29.936 31.849 1.00 35.19 75 ALA D CA 1
ATOM 3800 C C . ALA D 1 77 ? -18.190 30.443 31.031 1.00 35.54 75 ALA D C 1
ATOM 3801 O O . ALA D 1 77 ? -18.434 31.652 30.925 1.00 35.86 75 ALA D O 1
ATOM 3803 N N . GLY D 1 78 ? -18.928 29.505 30.452 1.00 38.69 76 GLY D N 1
ATOM 3804 C CA . GLY D 1 78 ? -20.031 29.854 29.578 1.00 34.95 76 GLY D CA 1
ATOM 3805 C C . GLY D 1 78 ? -20.728 28.633 29.031 1.00 38.19 76 GLY D C 1
ATOM 3806 O O . GLY D 1 78 ? -20.725 27.572 29.676 1.00 32.95 76 GLY D O 1
ATOM 3807 N N . GLN D 1 79 ? -21.301 28.774 27.823 1.00 34.71 77 GLN D N 1
ATOM 3808 C CA . GLN D 1 79 ? -22.111 27.747 27.178 1.00 37.64 77 GLN D CA 1
ATOM 3809 C C . GLN D 1 79 ? -21.743 27.670 25.701 1.00 30.65 77 GLN D C 1
ATOM 3810 O O . GLN D 1 79 ? -21.534 28.700 25.052 1.00 35.67 77 GLN D O 1
ATOM 3816 N N . LEU D 1 80 ? -21.633 26.444 25.202 1.00 31.37 78 LEU D N 1
ATOM 3817 C CA . LEU D 1 80 ? -21.445 26.156 23.783 1.00 33.12 78 LEU D CA 1
ATOM 3818 C C . LEU D 1 80 ? -22.705 25.497 23.240 1.00 42.18 78 LEU D C 1
ATOM 3819 O O . LEU D 1 80 ? -23.140 24.461 23.764 1.00 36.65 78 LEU D O 1
ATOM 3824 N N . THR D 1 81 ? -23.260 26.080 22.176 1.00 35.27 79 THR D N 1
ATOM 3825 C CA . THR D 1 81 ? -24.437 25.567 21.489 1.00 35.63 79 THR D CA 1
ATOM 3826 C C . THR D 1 81 ? -23.989 24.917 20.185 1.00 41.22 79 THR D C 1
ATOM 3827 O O . THR D 1 81 ? -23.272 25.545 19.386 1.00 35.20 79 THR D O 1
ATOM 3831 N N . VAL D 1 82 ? -24.388 23.660 19.981 1.00 37.52 80 VAL D N 1
ATOM 3832 C CA . VAL D 1 82 ? -24.100 22.937 18.743 1.00 34.40 80 VAL D CA 1
ATOM 3833 C C . VAL D 1 82 ? -25.421 22.440 18.159 1.00 40.50 80 VAL D C 1
ATOM 3834 O O . VAL D 1 82 ? -26.173 21.730 18.835 1.00 40.75 80 VAL D O 1
ATOM 3838 N N . TYR D 1 83 ? -25.699 22.814 16.911 1.00 38.18 81 TYR D N 1
ATOM 3839 C CA . TYR D 1 83 ? -26.816 22.263 16.141 1.00 40.93 81 TYR D CA 1
ATOM 3840 C C . TYR D 1 83 ? -26.233 21.162 15.266 1.00 39.22 81 TYR D C 1
ATOM 3841 O O . TYR D 1 83 ? -25.535 21.441 14.284 1.00 34.90 81 TYR D O 1
ATOM 3850 N N . ALA D 1 84 ? -26.488 19.909 15.632 1.00 37.06 82 ALA D N 1
ATOM 3851 C CA . ALA D 1 84 ? -25.874 18.784 14.941 1.00 37.13 82 ALA D CA 1
ATOM 3852 C C . ALA D 1 84 ? -26.936 17.789 14.494 1.00 39.73 82 ALA D C 1
ATOM 3853 O O . ALA D 1 84 ? -27.962 17.608 15.153 1.00 39.23 82 ALA D O 1
ATOM 3855 N N . MET D 1 85 ? -26.660 17.126 13.384 1.00 37.06 83 MET D N 1
ATOM 3856 C CA . MET D 1 85 ? -27.474 16.025 12.893 1.00 41.89 83 MET D CA 1
ATOM 3857 C C . MET D 1 85 ? -26.530 14.887 12.546 1.00 40.62 83 MET D C 1
ATOM 3858 O O . MET D 1 85 ? -25.429 15.125 12.042 1.00 40.64 83 MET D O 1
ATOM 3863 N N . SER D 1 86 ? -26.914 13.656 12.870 1.00 41.17 84 SER D N 1
ATOM 3864 C CA . SER D 1 86 ? -26.100 12.541 12.406 1.00 43.74 84 SER D CA 1
ATOM 3865 C C . SER D 1 86 ? -26.143 12.490 10.883 1.00 44.92 84 SER D C 1
ATOM 3866 O O . SER D 1 86 ? -27.166 12.795 10.266 1.00 41.96 84 SER D O 1
ATOM 3869 N N . SER D 1 87 ? -25.012 12.132 10.272 1.00 39.48 85 SER D N 1
ATOM 3870 C CA . SER D 1 87 ? -24.938 12.150 8.815 1.00 38.99 85 SER D CA 1
ATOM 3871 C C . SER D 1 87 ? -25.536 10.906 8.165 1.00 42.36 85 SER D C 1
ATOM 3872 O O . SER D 1 87 ? -25.669 10.879 6.938 1.00 41.62 85 SER D O 1
ATOM 3875 N N . GLY D 1 88 ? -25.889 9.888 8.945 1.00 44.36 86 GLY D N 1
ATOM 3876 C CA . GLY D 1 88 ? -26.551 8.701 8.453 1.00 51.54 86 GLY D CA 1
ATOM 3877 C C . GLY D 1 88 ? -27.812 8.422 9.252 1.00 52.10 86 GLY D C 1
ATOM 3878 O O . GLY D 1 88 ? -28.469 9.339 9.768 1.00 44.32 86 GLY D O 1
ATOM 3879 N N . SER D 1 89 ? -28.132 7.132 9.369 1.00 53.80 87 SER D N 1
ATOM 3880 C CA . SER D 1 89 ? -29.324 6.699 10.092 1.00 58.36 87 SER D CA 1
ATOM 3881 C C . SER D 1 89 ? -29.077 6.458 11.570 1.00 59.01 87 SER D C 1
ATOM 3882 O O . SER D 1 89 ? -29.980 6.695 12.385 1.00 61.14 87 SER D O 1
ATOM 3885 N N . THR D 1 90 ? -27.881 6.001 11.934 1.00 52.44 88 THR D N 1
ATOM 3886 C CA . THR D 1 90 ? -27.588 5.704 13.328 1.00 56.57 88 THR D CA 1
ATOM 3887 C C . THR D 1 90 ? -27.431 6.978 14.154 1.00 50.93 88 THR D C 1
ATOM 3888 O O . THR D 1 90 ? -27.023 8.036 13.662 1.00 49.65 88 THR D O 1
ATOM 3892 N N . SER D 1 91 ? -27.747 6.858 15.430 1.00 47.36 89 SER D N 1
ATOM 3893 C CA . SER D 1 91 ? -27.489 7.927 16.374 1.00 48.19 89 SER D CA 1
ATOM 3894 C C . SER D 1 91 ? -26.005 7.968 16.725 1.00 45.30 89 SER D C 1
ATOM 3895 O O . SER D 1 91 ? -25.355 6.926 16.882 1.00 42.69 89 SER D O 1
ATOM 3898 N N . ARG D 1 92 ? -25.463 9.182 16.825 1.00 45.54 90 ARG D N 1
ATOM 3899 C CA . ARG D 1 92 ? -24.020 9.367 16.942 1.00 46.97 90 ARG D CA 1
ATOM 3900 C C . ARG D 1 92 ? -23.715 10.531 17.861 1.00 43.47 90 ARG D C 1
ATOM 3901 O O . ARG D 1 92 ? -24.361 11.584 17.781 1.00 41.34 90 ARG D O 1
ATOM 3909 N N . ASN D 1 93 ? -22.684 10.358 18.678 1.00 37.38 91 ASN D N 1
ATOM 3910 C CA . ASN D 1 93 ? -22.356 11.360 19.673 1.00 37.86 91 ASN D CA 1
ATOM 3911 C C . ASN D 1 93 ? -21.463 12.474 19.123 1.00 37.15 91 ASN D C 1
ATOM 3912 O O . ASN D 1 93 ? -20.778 12.331 18.109 1.00 37.02 91 ASN D O 1
ATOM 3917 N N . VAL D 1 94 ? -21.521 13.602 19.826 1.00 35.99 92 VAL D N 1
ATOM 3918 C CA . VAL D 1 94 ? -20.665 14.758 19.662 1.00 36.24 92 VAL D CA 1
ATOM 3919 C C . VAL D 1 94 ? -20.068 15.039 21.040 1.00 38.31 92 VAL D C 1
ATOM 3920 O O . VAL D 1 94 ? -20.812 15.276 22.002 1.00 41.07 92 VAL D O 1
ATOM 3924 N N . THR D 1 95 ? -18.740 14.987 21.145 1.00 36.08 93 THR D N 1
ATOM 3925 C CA . THR D 1 95 ? -18.040 15.110 22.422 1.00 37.39 93 THR D CA 1
ATOM 3926 C C . THR D 1 95 ? -17.278 16.428 22.510 1.00 38.60 93 THR D C 1
ATOM 3927 O O . THR D 1 95 ? -16.613 16.844 21.548 1.00 35.43 93 THR D O 1
ATOM 3931 N N . LEU D 1 96 ? -17.375 17.070 23.674 1.00 35.66 94 LEU D N 1
ATOM 3932 C CA . LEU D 1 96 ? -16.603 18.257 24.003 1.00 35.15 94 LEU D CA 1
ATOM 3933 C C . LEU D 1 96 ? -15.407 17.870 24.867 1.00 37.98 94 LEU D C 1
ATOM 3934 O O . LEU D 1 96 ? -15.572 17.254 25.929 1.00 35.06 94 LEU D O 1
ATOM 3939 N N . TYR D 1 97 ? -14.209 18.247 24.419 1.00 35.37 95 TYR D N 1
ATOM 3940 C CA . TYR D 1 97 ? -12.957 17.967 25.116 1.00 32.01 95 TYR D CA 1
ATOM 3941 C C . TYR D 1 97 ? -12.333 19.261 25.626 1.00 34.79 95 TYR D C 1
ATOM 3942 O O . TYR D 1 97 ? -12.313 20.273 24.917 1.00 31.25 95 TYR D O 1
ATOM 3951 N N . GLY D 1 98 ? -11.812 19.229 26.855 1.00 30.71 96 GLY D N 1
ATOM 3952 C CA . GLY D 1 98 ? -11.141 20.394 27.407 1.00 33.19 96 GLY D CA 1
ATOM 3953 C C . GLY D 1 98 ? -10.565 20.058 28.766 1.00 34.49 96 GLY D C 1
ATOM 3954 O O . GLY D 1 98 ? -10.901 19.032 29.359 1.00 27.76 96 GLY D O 1
ATOM 3955 N N . ASN D 1 99 ? -9.655 20.911 29.227 1.00 30.13 97 ASN D N 1
ATOM 3956 C CA . ASN D 1 99 ? -8.918 20.636 30.464 1.00 37.41 97 ASN D CA 1
ATOM 3957 C C . ASN D 1 99 ? -8.289 19.247 30.421 1.00 39.29 97 ASN D C 1
ATOM 3958 O O . ASN D 1 99 ? -8.305 18.512 31.406 1.00 34.60 97 ASN D O 1
ATOM 3963 N N . GLY D 1 100 ? -7.799 18.847 29.252 1.00 37.08 98 GLY D N 1
ATOM 3964 C CA . GLY D 1 100 ? -7.087 17.590 29.160 1.00 33.66 98 GLY D CA 1
ATOM 3965 C C . GLY D 1 100 ? -7.918 16.322 29.135 1.00 33.85 98 GLY D C 1
ATOM 3966 O O . GLY D 1 100 ? -7.336 15.236 29.216 1.00 39.95 98 GLY D O 1
ATOM 3967 N N . LYS D 1 101 ? -9.238 16.403 28.967 1.00 34.09 99 LYS D N 1
ATOM 3968 C CA . LYS D 1 101 ? -10.064 15.196 28.992 1.00 37.39 99 LYS D CA 1
ATOM 3969 C C . LYS D 1 101 ? -11.399 15.432 28.288 1.00 31.04 99 LYS D C 1
ATOM 3970 O O . LYS D 1 101 ? -11.839 16.569 28.116 1.00 35.57 99 LYS D O 1
ATOM 3976 N N . ASP D 1 102 ? -12.063 14.333 27.921 1.00 32.50 100 ASP D N 1
ATOM 3977 C CA . ASP D 1 102 ? -13.452 14.421 27.475 1.00 38.89 100 ASP D CA 1
ATOM 3978 C C . ASP D 1 102 ? -14.310 14.963 28.609 1.00 43.05 100 ASP D C 1
ATOM 3979 O O . ASP D 1 102 ? -14.246 14.472 29.729 1.00 36.96 100 ASP D O 1
ATOM 3984 N N . LEU D 1 103 ? -15.121 15.971 28.322 1.00 42.08 101 LEU D N 1
ATOM 3985 C CA . LEU D 1 103 ? -15.904 16.611 29.360 1.00 36.69 101 LEU D CA 1
ATOM 3986 C C . LEU D 1 103 ? -17.378 16.244 29.339 1.00 43.58 101 LEU D C 1
ATOM 3987 O O . LEU D 1 103 ? -17.978 16.099 30.401 1.00 38.66 101 LEU D O 1
ATOM 3992 N N . GLU D 1 104 ? -17.970 16.073 28.164 1.00 40.45 102 GLU D N 1
ATOM 3993 C CA . GLU D 1 104 ? -19.417 16.010 28.017 1.00 39.18 102 GLU D CA 1
ATOM 3994 C C . GLU D 1 104 ? -19.725 15.562 26.592 1.00 41.69 102 GLU D C 1
ATOM 3995 O O . GLU D 1 104 ? -18.983 15.901 25.659 1.00 38.80 102 GLU D O 1
ATOM 4001 N N . SER D 1 105 ? -20.815 14.795 26.434 1.00 37.61 103 SER D N 1
ATOM 4002 C CA . SER D 1 105 ? -21.257 14.308 25.129 1.00 43.54 103 SER D CA 1
ATOM 4003 C C . SER D 1 105 ? -22.774 14.386 25.022 1.00 50.28 103 SER D C 1
ATOM 4004 O O . SER D 1 105 ? -23.500 14.306 26.021 1.00 39.66 103 SER D O 1
ATOM 4007 N N . PHE D 1 106 ? -23.246 14.496 23.785 1.00 41.98 104 PHE D N 1
ATOM 4008 C CA . PHE D 1 106 ? -24.666 14.460 23.473 1.00 43.68 104 PHE D CA 1
ATOM 4009 C C . PHE D 1 106 ? -24.853 13.676 22.183 1.00 47.13 104 PHE D C 1
ATOM 4010 O O . PHE D 1 106 ? -23.933 13.569 21.360 1.00 40.37 104 PHE D O 1
ATOM 4018 N N . THR D 1 107 ? -26.044 13.109 22.022 1.00 47.66 105 THR D N 1
ATOM 4019 C CA . THR D 1 107 ? -26.346 12.227 20.900 1.00 42.04 105 THR D CA 1
ATOM 4020 C C . THR D 1 107 ? -27.063 13.008 19.812 1.00 45.22 105 THR D C 1
ATOM 4021 O O . THR D 1 107 ? -28.021 13.737 20.088 1.00 44.83 105 THR D O 1
ATOM 4025 N N . ALA D 1 108 ? -26.572 12.882 18.586 1.00 40.07 106 ALA D N 1
ATOM 4026 C CA . ALA D 1 108 ? -27.232 13.420 17.411 1.00 41.87 106 ALA D CA 1
ATOM 4027 C C . ALA D 1 108 ? -27.977 12.281 16.723 1.00 46.75 106 ALA D C 1
ATOM 4028 O O . ALA D 1 108 ? -27.510 11.136 16.723 1.00 44.59 106 ALA D O 1
ATOM 4030 N N . VAL D 1 109 ? -29.149 12.591 16.170 1.00 46.29 107 VAL D N 1
ATOM 4031 C CA . VAL D 1 109 ? -30.009 11.588 15.556 1.00 52.31 107 VAL D CA 1
ATOM 4032 C C . VAL D 1 109 ? -30.190 11.936 14.090 1.00 46.02 107 VAL D C 1
ATOM 4033 O O . VAL D 1 109 ? -29.837 13.026 13.641 1.00 45.80 107 VAL D O 1
ATOM 4037 N N . GLN D 1 110 ? -30.804 11.008 13.351 1.00 51.39 108 GLN D N 1
ATOM 4038 C CA . GLN D 1 110 ? -30.921 11.183 11.912 1.00 47.21 108 GLN D CA 1
ATOM 4039 C C . GLN D 1 110 ? -31.975 12.245 11.570 1.00 44.78 108 GLN D C 1
ATOM 4040 O O . GLN D 1 110 ? -32.746 12.694 12.414 1.00 42.95 108 GLN D O 1
ATOM 4046 N N . ASP D 1 111 ? -31.963 12.669 10.308 1.00 45.64 109 ASP D N 1
ATOM 4047 C CA . ASP D 1 111 ? -32.950 13.555 9.687 1.00 45.42 109 ASP D CA 1
ATOM 4048 C C . ASP D 1 111 ? -33.099 14.969 10.257 1.00 50.67 109 ASP D C 1
ATOM 4049 O O . ASP D 1 111 ? -33.397 15.898 9.497 1.00 43.70 109 ASP D O 1
ATOM 4054 N N . VAL D 1 112 ? -32.930 15.166 11.566 1.00 45.61 110 VAL D N 1
ATOM 4055 C CA . VAL D 1 112 ? -33.300 16.431 12.193 1.00 48.42 110 VAL D CA 1
ATOM 4056 C C . VAL D 1 112 ? -32.133 16.975 13.009 1.00 42.78 110 VAL D C 1
ATOM 4057 O O . VAL D 1 112 ? -31.280 16.227 13.487 1.00 44.06 110 VAL D O 1
ATOM 4061 N N . ILE D 1 113 ? -32.123 18.302 13.179 1.00 46.41 111 ILE D N 1
ATOM 4062 C CA . ILE D 1 113 ? -31.138 18.960 14.036 1.00 43.46 111 ILE D CA 1
ATOM 4063 C C . ILE D 1 113 ? -31.467 18.715 15.502 1.00 45.69 111 ILE D C 1
ATOM 4064 O O . ILE D 1 113 ? -32.621 18.861 15.931 1.00 45.37 111 ILE D O 1
ATOM 4069 N N . THR D 1 114 ? -30.443 18.369 16.284 1.00 43.46 112 THR D N 1
ATOM 4070 C CA . THR D 1 114 ? -30.492 18.392 17.741 1.00 44.60 112 THR D CA 1
ATOM 4071 C C . THR D 1 114 ? -29.702 19.593 18.250 1.00 48.68 112 THR D C 1
ATOM 4072 O O . THR D 1 114 ? -28.552 19.791 17.848 1.00 41.72 112 THR D O 1
ATOM 4076 N N . ALA D 1 115 ? -30.310 20.386 19.129 1.00 43.90 113 ALA D N 1
ATOM 4077 C CA . ALA D 1 115 ? -29.606 21.486 19.775 1.00 49.74 113 ALA D CA 1
ATOM 4078 C C . ALA D 1 115 ? -28.901 20.942 21.010 1.00 52.51 113 ALA D C 1
ATOM 4079 O O . ALA D 1 115 ? -29.556 20.454 21.932 1.00 51.01 113 ALA D O 1
ATOM 4081 N N . MET D 1 116 ? -27.569 21.016 21.023 1.00 43.71 114 MET D N 1
ATOM 4082 C CA . MET D 1 116 ? -26.766 20.553 22.146 1.00 43.43 114 MET D CA 1
ATOM 4083 C C . MET D 1 116 ? -26.219 21.755 22.901 1.00 45.14 114 MET D C 1
ATOM 4084 O O . MET D 1 116 ? -25.659 22.675 22.299 1.00 40.74 114 MET D O 1
ATOM 4089 N N . ASN D 1 117 ? -26.399 21.756 24.214 1.00 42.92 115 ASN D N 1
ATOM 4090 C CA . ASN D 1 117 ? -25.910 22.846 25.049 1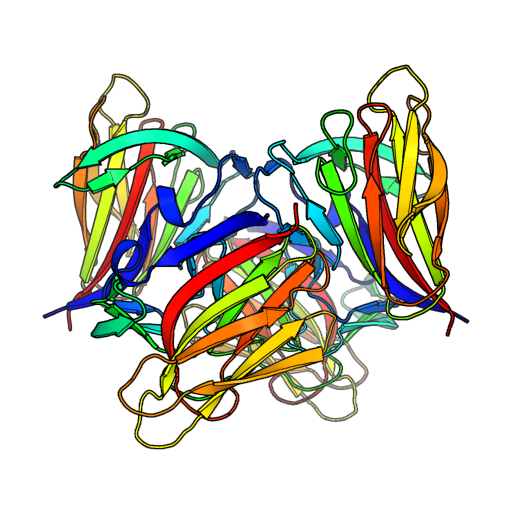.00 48.71 115 ASN D CA 1
ATOM 4091 C C . ASN D 1 117 ? -24.861 22.280 25.994 1.00 44.75 115 ASN D C 1
ATOM 4092 O O . ASN D 1 117 ? -25.183 21.613 26.983 1.00 43.84 115 ASN D O 1
ATOM 4097 N N . PHE D 1 118 ? -23.603 22.528 25.638 1.00 41.24 116 PHE D N 1
ATOM 4098 C CA . PHE D 1 118 ? -22.452 22.054 26.378 1.00 41.18 116 PHE D CA 1
ATOM 4099 C C . PHE D 1 118 ? -22.039 23.109 27.392 1.00 38.33 116 PHE D C 1
ATOM 4100 O O . PHE D 1 118 ? -22.096 24.315 27.116 1.00 42.45 116 PHE D O 1
ATOM 4108 N N . THR D 1 119 ? -21.592 22.653 28.552 1.00 38.80 117 THR D N 1
ATOM 4109 C CA . THR D 1 119 ? -21.082 23.556 29.577 1.00 33.82 117 THR D CA 1
ATOM 4110 C C . THR D 1 119 ? -19.604 23.842 29.333 1.00 32.87 117 THR D C 1
ATOM 4111 O O . THR D 1 119 ? -18.806 22.919 29.146 1.00 33.23 117 THR D O 1
ATOM 4115 N N . ILE D 1 120 ? -19.239 25.121 29.313 1.00 34.56 118 ILE D N 1
ATOM 4116 C CA . ILE D 1 120 ? -17.839 25.523 29.259 1.00 32.93 118 ILE D CA 1
ATOM 4117 C C . ILE D 1 120 ? -17.432 25.932 30.675 1.00 33.18 118 ILE D C 1
ATOM 4118 O O . ILE D 1 120 ? -17.891 26.979 31.159 1.00 30.10 118 ILE D O 1
ATOM 4123 N N . PRO D 1 121 ? -16.583 25.162 31.355 1.00 30.51 119 PRO D N 1
ATOM 4124 C CA . PRO D 1 121 ? -16.300 25.449 32.771 1.00 31.18 119 PRO D CA 1
ATOM 4125 C C . PRO D 1 121 ? -15.324 26.591 33.032 1.00 37.37 119 PRO D C 1
ATOM 4126 O O . PRO D 1 121 ? -15.338 27.126 34.153 1.00 33.33 119 PRO D O 1
ATOM 4130 N N . ASN D 1 122 ? -14.469 26.974 32.073 1.00 33.79 120 ASN D N 1
ATOM 4131 C CA . ASN D 1 122 ? -13.421 27.959 32.328 1.00 31.52 120 ASN D CA 1
ATOM 4132 C C . ASN D 1 122 ? -12.804 28.383 31.000 1.00 33.53 120 ASN D C 1
ATOM 4133 O O . ASN D 1 122 ? -13.045 27.763 29.955 1.00 33.00 120 ASN D O 1
ATOM 4138 N N . SER D 1 123 ? -12.002 29.451 31.048 1.00 29.53 121 SER D N 1
ATOM 4139 C CA . SER D 1 123 ? -11.260 29.865 29.857 1.00 31.14 121 SER D CA 1
ATOM 4140 C C . SER D 1 123 ? -10.265 28.779 29.462 1.00 28.67 121 SER D C 1
ATOM 4141 O O . SER D 1 123 ? -9.829 27.976 30.290 1.00 28.35 121 SER D O 1
ATOM 4144 N N . GLY D 1 124 ? -9.929 28.736 28.166 1.00 29.33 122 GLY D N 1
ATOM 4145 C CA . GLY D 1 124 ? -9.056 27.702 27.655 1.00 27.11 122 GLY D CA 1
ATOM 4146 C C . GLY D 1 124 ? -9.452 27.269 26.249 1.00 31.93 122 GLY D C 1
ATOM 4147 O O . GLY D 1 124 ? -10.418 27.790 25.672 1.00 29.66 122 GLY D O 1
ATOM 4148 N N . THR D 1 125 ? -8.735 26.313 25.686 1.00 27.28 123 THR D N 1
ATOM 4149 C CA . THR D 1 125 ? -9.082 25.805 24.366 1.00 28.56 123 THR D CA 1
ATOM 4150 C C . THR D 1 125 ? -9.834 24.485 24.484 1.00 30.21 123 THR D C 1
ATOM 4151 O O . THR D 1 125 ? -9.495 23.623 25.303 1.00 30.41 123 THR D O 1
ATOM 4155 N N . TYR D 1 126 ? -10.876 24.361 23.668 1.00 25.37 124 TYR D N 1
ATOM 4156 C CA . TYR D 1 126 ? -11.821 23.258 23.686 1.00 30.60 124 TYR D CA 1
ATOM 4157 C C . TYR D 1 126 ? -11.935 22.692 22.285 1.00 29.79 124 TYR D C 1
ATOM 4158 O O . TYR D 1 126 ? -11.634 23.378 21.301 1.00 28.79 124 TYR D O 1
ATOM 4167 N N . VAL D 1 127 ? -12.343 21.428 22.216 1.00 30.33 125 VAL D N 1
ATOM 4168 C CA . VAL D 1 127 ? -12.453 20.689 20.963 1.00 28.48 125 VAL D CA 1
ATOM 4169 C C . VAL D 1 127 ? -13.791 19.952 20.932 1.00 30.76 125 VAL D C 1
ATOM 4170 O O . VAL D 1 127 ? -14.159 19.281 21.906 1.00 32.21 125 VAL D O 1
ATOM 4174 N N . ILE D 1 128 ? -14.494 20.063 19.800 1.00 32.60 126 ILE D N 1
ATOM 4175 C CA . ILE D 1 128 ? -15.712 19.327 19.475 1.00 33.07 126 ILE D CA 1
ATOM 4176 C C . ILE D 1 128 ? -15.333 18.246 18.463 1.00 36.36 126 ILE D C 1
ATOM 4177 O O . ILE D 1 128 ? -14.840 18.560 17.369 1.00 28.80 126 ILE D O 1
ATOM 4182 N N . TYR D 1 129 ? -15.547 16.981 18.803 1.00 30.46 127 TYR D N 1
ATOM 4183 C CA . TYR D 1 129 ? -15.157 15.939 17.864 1.00 33.25 127 TYR D CA 1
ATOM 4184 C C . TYR D 1 129 ? -16.198 14.827 17.823 1.00 36.81 127 TYR D C 1
ATOM 4185 O O . TYR D 1 129 ? -17.056 14.729 18.710 1.00 34.00 127 TYR D O 1
ATOM 4194 N N . PRO D 1 130 ? -16.190 14.019 16.761 1.00 33.56 128 PRO D N 1
ATOM 4195 C CA . PRO D 1 130 ? -17.227 13.002 16.579 1.00 34.16 128 PRO D CA 1
ATOM 4196 C C . PRO D 1 130 ? -16.664 11.614 16.814 1.00 33.64 128 PRO D C 1
ATOM 4197 O O . PRO D 1 130 ? -16.088 11.011 15.896 1.00 33.60 128 PRO D O 1
ATOM 4201 N N . PRO D 1 131 ? -16.843 11.056 18.019 1.00 35.28 129 PRO D N 1
ATOM 4202 C CA . PRO D 1 131 ? -16.204 9.763 18.344 1.00 33.85 129 PRO D CA 1
ATOM 4203 C C . PRO D 1 131 ? -16.811 8.556 17.641 1.00 38.76 129 PRO D C 1
ATOM 4204 O O . PRO D 1 131 ? -16.160 7.505 17.592 1.00 40.16 129 PRO D O 1
ATOM 4208 N N . ASP D 1 132 ? -18.026 8.643 17.098 1.00 38.71 130 ASP D N 1
ATOM 4209 C CA . ASP D 1 132 ? -18.674 7.448 16.560 1.00 40.17 130 ASP D CA 1
ATOM 4210 C C . ASP D 1 132 ? -18.612 7.381 15.036 1.00 39.83 130 ASP D C 1
ATOM 4211 O O . ASP D 1 132 ? -18.149 6.382 14.476 1.00 40.73 130 ASP D O 1
ATOM 4216 N N . ASP D 1 133 ? -19.064 8.431 14.356 1.00 40.80 131 ASP D N 1
ATOM 4217 C CA . ASP D 1 133 ? -19.255 8.415 12.911 1.00 43.30 131 ASP D CA 1
ATOM 4218 C C . ASP D 1 133 ? -19.515 9.848 12.461 1.00 38.86 131 ASP D C 1
ATOM 4219 O O . ASP D 1 133 ? -19.553 10.774 13.270 1.00 41.20 131 ASP D O 1
ATOM 4224 N N . GLY D 1 134 ? -19.735 10.020 11.162 1.00 37.13 132 GLY D N 1
ATOM 4225 C CA . GLY D 1 134 ? -19.849 11.362 10.619 1.00 38.81 132 GLY D CA 1
ATOM 4226 C C . GLY D 1 134 ? -20.980 12.155 11.253 1.00 43.84 132 GLY D C 1
ATOM 4227 O O . GLY D 1 134 ? -22.062 11.630 11.541 1.00 40.63 132 GLY D O 1
ATOM 4228 N N . ILE D 1 135 ? -20.728 13.444 11.434 1.00 33.20 133 ILE D N 1
ATOM 4229 C CA . ILE D 1 135 ? -21.672 14.375 12.028 1.00 33.47 133 ILE D CA 1
ATOM 4230 C C . ILE D 1 135 ? -21.822 15.544 11.066 1.00 39.34 133 ILE D C 1
ATOM 4231 O O . ILE D 1 135 ? -20.829 16.006 10.487 1.00 35.99 133 ILE D O 1
ATOM 4236 N N . SER D 1 136 ? -23.058 16.022 10.904 1.00 33.34 134 SER D N 1
ATOM 4237 C CA . SER D 1 136 ? -23.361 17.215 10.122 1.00 36.55 134 SER D CA 1
ATOM 4238 C C . SER D 1 136 ? -23.633 18.375 11.067 1.00 36.56 134 SER D C 1
ATOM 4239 O O . SER D 1 136 ? -24.505 18.276 11.942 1.00 38.68 134 SER D O 1
ATOM 4242 N N . TYR D 1 137 ? -22.921 19.483 10.876 1.00 34.48 135 TYR D N 1
ATOM 4243 C CA . TYR D 1 137 ? -23.059 20.640 11.750 1.00 37.07 135 TYR D CA 1
ATOM 4244 C C . TYR D 1 137 ? -23.687 21.820 11.013 1.00 33.71 135 TYR D C 1
ATOM 4245 O O . TYR D 1 137 ? -23.304 22.140 9.884 1.00 36.53 135 TYR D O 1
ATOM 4254 N N . TYR D 1 138 ? -24.605 22.506 11.690 1.00 35.82 136 TYR D N 1
ATOM 4255 C CA . TYR D 1 138 ? -25.354 23.607 11.105 1.00 32.52 136 TYR D CA 1
ATOM 4256 C C . TYR D 1 138 ? -25.071 24.956 11.723 1.00 39.18 136 TYR D C 1
ATOM 4257 O O . TYR D 1 138 ? -25.100 25.965 11.005 1.00 33.79 136 TYR D O 1
ATOM 4266 N N . TYR D 1 139 ? -24.782 24.996 13.025 1.00 36.19 137 TYR D N 1
ATOM 4267 C CA . TYR D 1 139 ? -24.752 26.224 13.793 1.00 36.47 137 TYR D CA 1
ATOM 4268 C C . TYR D 1 139 ? -23.848 25.987 14.995 1.00 35.13 137 TYR D C 1
ATOM 4269 O O . TYR D 1 139 ? -23.869 24.904 15.580 1.00 34.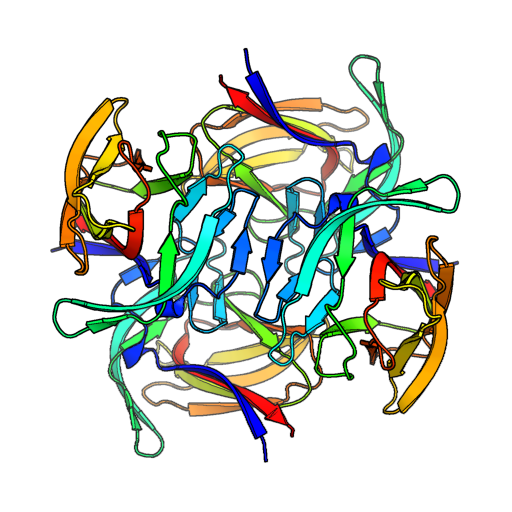79 137 TYR D O 1
ATOM 4278 N N . LEU D 1 140 ? -23.034 26.983 15.337 1.00 37.43 138 LEU D N 1
ATOM 4279 C CA . LEU D 1 140 ? -22.204 26.921 16.539 1.00 32.71 138 LEU D CA 1
ATOM 4280 C C . LEU D 1 140 ? -22.267 28.266 17.234 1.00 36.38 138 LEU D C 1
ATOM 4281 O O . LEU D 1 140 ? -22.314 29.310 16.574 1.00 36.68 138 LEU D O 1
ATOM 4286 N N . LYS D 1 141 ? -22.261 28.240 18.571 1.00 37.52 139 LYS D N 1
ATOM 4287 C CA . LYS D 1 141 ? -22.279 29.471 19.343 1.00 37.86 139 LYS D CA 1
ATOM 4288 C C . LYS D 1 141 ? -21.549 29.253 20.659 1.00 38.26 139 LYS D C 1
ATOM 4289 O O . LYS D 1 141 ? -21.838 28.292 21.372 1.00 35.70 139 LYS D O 1
ATOM 4295 N N . VAL D 1 142 ? -20.608 30.138 20.961 1.00 38.80 140 VAL D N 1
ATOM 4296 C CA . VAL D 1 142 ? -19.923 30.164 22.246 1.00 36.77 140 VAL D CA 1
ATOM 4297 C C . VAL D 1 142 ? -20.228 31.493 22.908 1.00 39.39 140 VAL D C 1
ATOM 4298 O O . VAL D 1 142 ? -19.989 32.552 22.320 1.00 40.17 140 VAL D O 1
ATOM 4302 N N . VAL D 1 143 ? -20.730 31.445 24.137 1.00 38.68 141 VAL D N 1
ATOM 4303 C CA . VAL D 1 143 ? -20.936 32.653 24.922 1.00 40.80 141 VAL D CA 1
ATOM 4304 C C . VAL D 1 143 ? -20.230 32.518 26.271 1.00 48.15 141 VAL D C 1
ATOM 4305 O O . VAL D 1 143 ? -20.025 31.412 26.785 1.00 38.02 141 VAL D O 1
ATOM 4309 N N . LYS D 1 144 ? -19.842 33.660 26.831 1.00 41.87 142 LYS D N 1
ATOM 4310 C CA . LYS D 1 144 ? -19.244 33.731 28.157 1.00 48.05 142 LYS D CA 1
ATOM 4311 C C . LYS D 1 144 ? -20.292 34.266 29.128 1.00 48.93 142 LYS D C 1
ATOM 4312 O O . LYS D 1 144 ? -20.928 35.287 28.855 1.00 48.52 142 LYS D O 1
ATOM 4318 N N . THR D 1 145 ? -20.493 33.556 30.237 1.00 50.51 143 THR D N 1
ATOM 4319 C CA . THR D 1 145 ? -21.409 34.024 31.273 1.00 57.94 143 THR D CA 1
ATOM 4320 C C . THR D 1 145 ? -20.924 35.351 31.852 1.00 60.64 143 THR D C 1
ATOM 4321 O O . THR D 1 145 ? -19.770 35.475 32.274 1.00 59.13 143 THR D O 1
ATOM 4325 N N . ASP D 1 146 ? -21.801 36.348 31.872 1.00 68.59 144 ASP D N 1
ATOM 4326 C CA . ASP D 1 146 ? -21.410 37.664 32.368 1.00 84.20 144 ASP D CA 1
ATOM 4327 C C . ASP D 1 146 ? -21.765 37.834 33.852 1.00 88.38 144 ASP D C 1
ATOM 4328 O O . ASP D 1 146 ? -21.220 37.145 34.720 1.00 72.57 144 ASP D O 1
#

Sequence (576 aa):
ATTTTHELNVSNSMTVGQYSSDFTLNGFTFITGGSIWEVDSSSRSYGGVNFTQRVKSGGKGTISKRAISFTASGAGQLTVYAMSSGSTSRNVTLYGNGKDLESFTAVQDVITAMNFTIPNSGTYVIYPPDDGISYYYLKVVKTDATTTTHELNVSNSMTVGQYSSDFTLNGFTFITGGSIWEVDSSSRSYGGVNFTQRVKSGGKGTISKRAISFTASGAGQLTVYAMSSGSTSRNVTLYGNGKDLESFTAVQDVITAMNFTIPNSGTYVIYPPDDGISYYYLKVVKTDATTTTHELNVSNSMTVGQYSSDFTLNGFTFITGGSIWEVDSSSRSYGGVNFTQRVKSGGKGTISKRAISFTASGAGQLTVYAMSSGSTSRNVTLYGNGKDLESFTAVQDVITAMNFTIPNSGTYVIYPPDDGISYYYLKVVKTDATTTTHELNVSNSMTVGQYSSDFTLNGFTFITGGSIWEVDSSSRSYGGVNFTQRVKSGGKGTISKRAISFTASGAGQLTVYAMSSGSTSRNVTLYGNGKDLESFTAVQDVITAMNFTIPNSGTYVIYPPDDGISYYYLKVVKTD

Secondary structure (DSSP, 8-state):
-EEEEEEEEHHHH--SEEE-S-EEETTEEEE-TTS-EEEEEEEEEETTEEEEEEEE-SS--BTTBSEEEEEESSSEEEEEEEEESSSS-EEEEEEETTEEEEEEEE-SSS-EEEEEEE-SSEEEEEE-SSS-EEEEEEEEEEE-/-EEEEEEEEHHHH--SEEE-S-EEETTEEEE-TTS-EEEEEEEEEETTEEEEEEEE-SS--BTTBSEEEEEESSSEEEEEEEEESSSS-EEEEEEETTEEEEEEEE-SSS-EEEEEEE-SSEEEEEE-SSS-EEEEEEEEEEE-/-EEEEEEEEHHHH--SEEE-S-EEETTEEEE-TTS-EEEEEEEEEETTEEEEEEEE-SS--BTTBSEEEEEESSSEEEEEEEEESSSS-EEEEEEETTEEEEEEEE-SSS-EEEEEEE-SSEEEEEE-SSS-EEEEEEEEEEE-/-EEEEEEEEHHHH--SEEE-S-EEETTEEEE-TTS-EEEEEEEEEETTEEEEEEEE-SS--BTTBSEEEEEESSSEEEEEEEEESSSS-EEEEEEETTEEEEEEEE-SSS-EEEEEEE-SSEEEEEE-SSS-EEEEEEEEEEE-

Radius of gyration: 23.6 Å; Cα contacts (8 Å, |Δi|>4): 1849; chains: 4; bounding box: 69×58×61 Å

Foldseek 3Di:
DKAWQFKDQCQPFHDFDKDQCWDAGRQKIFAALRHIWGKDFDWADDPPDIHTIWTKLQKFDDQRHSKIKGWFQFWFKKKWWKAAPDAAKWWKFKDDPHGTDDIDIHHHDHIDIDIDTDHTTGMMMIGTHGIMMITRMMITMHDD/DWAWQFKDQCQPWHDFDKDQCWDDDRQKIFAALRHIWGKDFDWADDPPDTHTIWIKLQWFDDLRHRKIKGWDPFKDKKKWWKAPPDADKWKKWKDDPHGTDDIDIHHHDHTDIDIGTDHTTGMMMIGTHGIMMITGMMITIHDD/DKAWQFKDQCQPFHDFDKDQCWDAGRQKIFAALRHIWGKDFDWADDPNRIFTIWTKQQWFDDQRHSKIKGWDAFWWKKKWWKAAPDQDKFWWWKDDPHGTDDIDIHHHDHIDIDIDTDHTTGMMMIGTHGIMMITGMMITMHDD/DWAWQFKDFCQPWHDFDKAQCWDDDRFKIQAALRHIWGKDFDWADDPPDIFTIWIKLQWFDDQRHSKIKGWAAFKWKKKWWKAAPDADKWKKWKDDPHGTDDIDIHHHDHTDIDIDTDHTTDMMMIGTHGIMMITGMMTTIHDD

B-factor: mean 34.41, std 9.97, range [13.99, 115.07]